Protein AF-A0A3M1LMU8-F1 (afdb_monomer)

Solvent-accessible surface area (backbone atoms only — not comparable to full-atom values): 23286 Å² total; per-residue (Å²): 143,71,69,74,65,56,58,54,55,52,57,52,50,56,53,53,51,56,54,50,56,54,57,64,75,65,61,89,65,57,80,62,60,59,47,52,54,52,49,53,52,49,53,52,52,49,51,53,52,50,52,49,53,50,50,55,50,50,50,53,50,50,52,51,50,53,50,50,55,49,53,50,49,54,53,50,54,53,51,52,51,53,47,52,54,50,53,51,52,58,67,42,47,61,57,53,49,53,50,51,52,48,64,66,45,57,81,48,47,66,56,52,53,49,49,52,52,50,53,53,53,49,54,50,51,52,53,51,48,54,50,51,52,51,53,52,52,52,51,50,52,53,48,55,52,50,52,52,49,49,52,52,51,51,52,52,50,54,49,53,51,53,51,48,64,65,42,48,65,55,52,54,50,47,53,55,49,50,55,49,50,50,54,52,48,56,51,51,50,52,52,48,52,54,48,52,52,51,50,53,51,52,52,52,51,51,53,54,49,50,54,49,53,52,49,49,52,51,50,50,52,48,51,47,50,52,51,52,49,56,64,74,52,68,80,66,90,79,77,94,83,74,83,81,77,64,67,78,66,59,66,68,58,65,68,66,58,69,71,58,63,71,60,55,69,63,56,54,66,57,53,56,56,52,50,52,54,54,49,55,49,52,52,51,50,51,52,48,54,52,50,48,50,52,48,49,51,53,47,48,60,45,46,77,73,50,82,86,74,94,44,77,65,59,56,50,48,50,51,50,51,49,50,52,53,50,48,52,52,49,50,53,52,50,51,51,50,52,52,51,50,52,49,50,51,54,51,51,54,50,50,51,54,49,53,50,51,54,53,51,51,53,50,51,55,50,51,52,52,51,49,52,56,51,50,54,51,49,53,51,53,49,54,51,50,52,49,51,50,55,47,52,55,47,53,53,49,49,56,48,51,52,52,54,58,73,69,65,57,90,68,52,53,36,94,87,76,63,53,64,98

Secondary structure (DSSP, 8-state):
--SHHHHHHHHHHHHHHHHHHHHHTT--S-HHHHHHHHHHHHHHHHHHHHHHHHHHHHHHHHHHHHHHHHHHHHHHHHHHHHHHHHHHHHHHHHHHHHHHHHHHHGGGHHHHHHHHHHHHHHHHHHHHHHHHHHHHHHHHHHHHHHHHHHHHHHHHHHHHHHHHHHHHHHHHHHHHHHHHHHHHHHHHHHHHHHHHHHHHHHHHHHHHHHHHHHHHHHHHHHHHHHHHHHHHTTT-SS-SSSTTSSGGGSSGGGGGGGGGGGTHHHHHHHHHHHHHHHHHHHHHHHHHHHHHHHHHHHHHHHHTTSTT-S-HHHHHHHHHHHHHHHHHHHHHHHHHHHHHHHHHHHHHHHHHHHHHHHHHHHHHHHHHHHHHHHHHHHHHHHHHHHHHHHHHHHHHHHHHHHHHHHTPPTTSPPTTT----

Mean predicted aligned error: 22.8 Å

pLDDT: mean 78.94, std 15.02, range [40.72, 97.12]

Sequence (421 aa):
LGEAAYQRRKAEAEKLEQLRLRLESLQLLSPEELKAIKTELRERKARLAEWKKEIEGLQKQLEGYRRYLQLQKEAEDNREELRKLKEEDAALKEERSKLAHHRKALPLRPRLERIRSLETEHRLRQKELAKKEAELQALRRTLEEQEALLKEKAAALEAARKDLKRMEPKLEKAIELDTRIQNLRETLEKERETKEETQARLEDFRKKLNALTEKEAELETTLGKSREWLEEHRSLESLPGVFGALQTRVEEWKRKKKDLEAEQVRCSKEEEAEKRCRAGLKERERELERLEKKREELQQGFEEKVPGATDPRAALRRLEVEIESLSASREVLNELKRVREQYRRKLAEKEELGTELESLLVQDIALGKDFISADEALEAAQKELDYHRRAYERELRIANYEKDRAALQPGEPCPLCLSTH

Structure (mmCIF, N/CA/C/O backbone):
data_AF-A0A3M1LMU8-F1
#
_entry.id   AF-A0A3M1LMU8-F1
#
loop_
_atom_site.group_PDB
_atom_site.id
_atom_site.type_symbol
_atom_site.label_atom_id
_atom_site.label_alt_id
_atom_site.label_comp_id
_atom_site.label_asym_id
_atom_site.label_entity_id
_atom_site.label_seq_id
_atom_site.pdbx_PDB_ins_code
_atom_site.Cartn_x
_atom_site.Cartn_y
_atom_site.Cartn_z
_atom_site.occupancy
_atom_site.B_iso_or_equiv
_atom_site.auth_seq_id
_atom_site.auth_comp_id
_atom_site.auth_asym_id
_atom_site.auth_atom_id
_atom_site.pdbx_PDB_model_num
ATOM 1 N N . LEU A 1 1 ? 116.841 37.515 -156.909 1.00 50.19 1 LEU A N 1
ATOM 2 C CA . LEU A 1 1 ? 116.446 37.528 -155.475 1.00 50.19 1 LEU A CA 1
ATOM 3 C C . LEU A 1 1 ? 115.284 36.551 -155.184 1.00 50.19 1 LEU A C 1
ATOM 5 O O . LEU A 1 1 ? 114.386 36.882 -154.426 1.00 50.19 1 LEU A O 1
ATOM 9 N N . GLY A 1 2 ? 115.300 35.335 -155.758 1.00 56.44 2 GLY A N 1
ATOM 10 C CA . GLY A 1 2 ? 114.194 34.359 -155.666 1.00 56.44 2 GLY A CA 1
ATOM 11 C C . GLY A 1 2 ? 114.504 33.049 -154.921 1.00 56.44 2 GLY A C 1
ATOM 12 O O . GLY A 1 2 ? 113.587 32.284 -154.656 1.00 56.44 2 GLY A O 1
ATOM 13 N N . GLU A 1 3 ? 115.754 32.783 -154.531 1.00 57.47 3 GLU A N 1
ATOM 14 C CA . GLU A 1 3 ? 116.139 31.494 -153.918 1.00 57.47 3 GLU A CA 1
ATOM 15 C C . GLU A 1 3 ? 116.004 31.449 -152.385 1.00 57.47 3 GLU A C 1
ATOM 17 O O . GLU A 1 3 ? 115.776 30.384 -151.813 1.00 57.47 3 GLU A O 1
ATOM 22 N N . ALA A 1 4 ? 116.052 32.593 -151.694 1.00 58.34 4 ALA A N 1
ATOM 23 C CA . ALA A 1 4 ? 115.992 32.629 -150.227 1.00 58.34 4 ALA A CA 1
ATOM 24 C C . ALA A 1 4 ? 114.581 32.376 -149.647 1.00 58.34 4 ALA A C 1
ATOM 26 O O . ALA A 1 4 ? 114.449 31.930 -148.506 1.00 58.34 4 ALA A O 1
ATOM 27 N N . ALA A 1 5 ? 113.514 32.625 -150.417 1.00 59.84 5 ALA A N 1
ATOM 28 C CA . ALA A 1 5 ? 112.134 32.454 -149.950 1.00 59.84 5 ALA A CA 1
ATOM 29 C C . ALA A 1 5 ? 111.658 30.986 -149.985 1.00 59.84 5 ALA A C 1
ATOM 31 O O . ALA A 1 5 ? 110.873 30.570 -149.134 1.00 59.84 5 ALA A O 1
ATOM 32 N N . TYR A 1 6 ? 112.159 30.172 -150.921 1.00 61.16 6 TYR A N 1
ATOM 33 C CA . TYR A 1 6 ? 111.750 28.769 -151.063 1.00 61.16 6 TYR A CA 1
ATOM 34 C C . TYR A 1 6 ? 112.353 27.867 -149.972 1.00 61.16 6 TYR A C 1
ATOM 36 O O . TYR A 1 6 ? 111.667 27.011 -149.412 1.00 61.16 6 TYR A O 1
ATOM 44 N N . GLN A 1 7 ? 113.611 28.115 -149.598 1.00 61.56 7 GLN A N 1
ATOM 45 C CA . GLN A 1 7 ? 114.310 27.359 -148.551 1.00 61.56 7 GLN A CA 1
ATOM 46 C C . GLN A 1 7 ? 113.664 27.536 -147.162 1.00 61.56 7 GLN A C 1
ATOM 48 O O . GLN A 1 7 ? 113.536 26.563 -146.420 1.00 61.56 7 GLN A O 1
ATOM 53 N N . ARG A 1 8 ? 113.156 28.735 -146.828 1.00 60.53 8 ARG A N 1
ATOM 54 C CA . ARG A 1 8 ? 112.405 28.954 -145.574 1.00 60.53 8 ARG A CA 1
ATOM 55 C C . ARG A 1 8 ? 111.082 28.190 -145.537 1.00 60.53 8 ARG A C 1
ATOM 57 O O . ARG A 1 8 ? 110.753 27.601 -144.513 1.00 60.53 8 ARG A O 1
ATOM 64 N N . ARG A 1 9 ? 110.359 28.134 -146.659 1.00 61.78 9 ARG A N 1
ATOM 65 C CA . ARG A 1 9 ? 109.057 27.456 -146.731 1.00 61.78 9 ARG A CA 1
ATOM 66 C C . ARG A 1 9 ? 109.173 25.936 -146.566 1.00 61.78 9 ARG A C 1
ATOM 68 O O . ARG A 1 9 ? 108.309 25.327 -145.944 1.00 61.78 9 ARG A O 1
ATOM 75 N N . LYS A 1 10 ? 110.251 25.326 -147.073 1.00 61.78 10 LYS A N 1
ATOM 76 C CA . LYS A 1 10 ? 110.503 23.886 -146.900 1.00 61.78 10 LYS A CA 1
ATOM 77 C C . LYS A 1 10 ? 110.866 23.534 -145.451 1.00 61.78 10 LYS A C 1
ATOM 79 O O . LYS A 1 10 ? 110.309 22.591 -144.900 1.00 61.78 10 LYS A O 1
ATOM 84 N N . ALA A 1 11 ? 111.713 24.344 -144.811 1.00 61.91 11 ALA A N 1
ATOM 85 C CA . ALA A 1 11 ? 112.078 24.157 -143.405 1.00 61.91 11 ALA A CA 1
ATOM 86 C C . ALA A 1 11 ? 110.885 24.349 -142.445 1.00 61.91 11 ALA A C 1
ATOM 88 O O . ALA A 1 11 ? 110.793 23.673 -141.419 1.00 61.91 11 ALA A O 1
ATOM 89 N N . GLU A 1 12 ? 109.951 25.249 -142.769 1.00 60.44 12 GLU A N 1
ATOM 90 C CA . GLU A 1 12 ? 108.706 25.395 -142.005 1.00 60.44 12 GLU A CA 1
ATOM 91 C C . GLU A 1 12 ? 107.757 24.205 -142.194 1.00 60.44 12 GLU A C 1
ATOM 93 O O . GLU A 1 12 ? 107.153 23.768 -141.217 1.00 60.44 12 GLU A O 1
ATOM 98 N N . ALA A 1 13 ? 107.669 23.628 -143.397 1.00 64.06 13 ALA A N 1
ATOM 99 C CA . ALA A 1 13 ? 106.851 22.439 -143.644 1.00 64.06 13 ALA A CA 1
ATOM 100 C C . ALA A 1 13 ? 107.363 21.207 -142.873 1.00 64.06 13 ALA A C 1
ATOM 102 O O . ALA A 1 13 ? 106.573 20.527 -142.220 1.00 64.06 13 ALA A O 1
ATOM 103 N N . GLU A 1 14 ? 108.679 20.972 -142.862 1.00 62.81 14 GLU A N 1
ATOM 104 C CA . GLU A 1 14 ? 109.289 19.858 -142.115 1.00 62.81 14 GLU A CA 1
ATOM 105 C C . GLU A 1 14 ? 109.105 20.010 -140.592 1.00 62.81 14 GLU A C 1
ATOM 107 O O . GLU A 1 14 ? 108.814 19.033 -139.899 1.00 62.81 14 GLU A O 1
ATOM 112 N N . LYS A 1 15 ? 109.176 21.238 -140.049 1.00 62.44 15 LYS A N 1
ATOM 113 C CA . LYS A 1 15 ? 108.845 21.493 -138.631 1.00 62.44 15 LYS A CA 1
ATOM 114 C C . LYS A 1 15 ? 107.374 21.225 -138.313 1.00 62.44 15 LYS A C 1
ATOM 116 O O . LYS A 1 15 ? 107.066 20.749 -137.220 1.00 62.44 15 LYS A O 1
ATOM 121 N N . LEU A 1 16 ? 106.470 21.530 -139.242 1.00 65.94 16 LEU A N 1
ATOM 122 C CA . LEU A 1 16 ? 105.033 21.313 -139.067 1.00 65.94 16 LEU A CA 1
ATOM 123 C C . LEU A 1 16 ? 104.694 19.815 -139.074 1.00 65.94 16 LEU A C 1
ATOM 125 O O . LEU A 1 16 ? 103.861 19.366 -138.288 1.00 65.94 16 LEU A O 1
ATOM 129 N N . GLU A 1 17 ? 105.389 19.029 -139.895 1.00 65.50 17 GLU A N 1
ATOM 130 C CA . GLU A 1 17 ? 105.230 17.575 -139.943 1.00 65.50 17 GLU A CA 1
ATOM 131 C C . GLU A 1 17 ? 105.805 16.888 -138.691 1.00 65.50 17 GLU A C 1
ATOM 133 O O . GLU A 1 17 ? 105.132 16.058 -138.075 1.00 65.50 17 GLU A O 1
ATOM 138 N N . GLN A 1 18 ? 106.981 17.316 -138.212 1.00 63.34 18 GLN A N 1
ATOM 139 C CA . GLN A 1 18 ? 107.548 16.827 -136.946 1.00 63.34 18 GLN A CA 1
ATOM 140 C C . GLN A 1 18 ? 106.673 17.157 -135.724 1.00 63.34 18 GLN A C 1
ATOM 142 O O . GLN A 1 18 ? 106.596 16.360 -134.785 1.00 63.34 18 GLN A O 1
ATOM 147 N N . LEU A 1 19 ? 105.995 18.311 -135.716 1.00 62.38 19 LEU A N 1
ATOM 148 C CA . LEU A 1 19 ? 105.055 18.669 -134.648 1.00 62.38 19 LEU A CA 1
ATOM 149 C C . LEU A 1 19 ? 103.774 17.824 -134.684 1.00 62.38 19 LEU A C 1
ATOM 151 O O . LEU A 1 19 ? 103.249 17.498 -133.620 1.00 62.38 19 LEU A O 1
ATOM 155 N N . ARG A 1 20 ? 103.295 17.422 -135.870 1.00 60.38 20 ARG A N 1
ATOM 156 C CA . ARG A 1 20 ? 102.136 16.520 -136.003 1.00 60.38 20 ARG A CA 1
ATOM 157 C C . ARG A 1 20 ? 102.447 15.111 -135.502 1.00 60.38 20 ARG A C 1
ATOM 159 O O . ARG A 1 20 ? 101.699 14.596 -134.677 1.00 60.38 20 ARG A O 1
ATOM 166 N N . LEU A 1 21 ? 103.593 14.553 -135.894 1.00 61.78 21 LEU A N 1
ATOM 167 C CA . LEU A 1 21 ? 104.040 13.235 -135.426 1.00 61.78 21 LEU A CA 1
ATOM 168 C C . LEU A 1 21 ? 104.223 13.179 -133.899 1.00 61.78 21 LEU A C 1
ATOM 170 O O . LEU A 1 21 ? 103.865 12.185 -133.272 1.00 61.78 21 LEU A O 1
ATOM 174 N N . ARG A 1 22 ? 104.703 14.265 -133.270 1.00 58.16 22 ARG A N 1
ATOM 175 C CA . ARG A 1 22 ? 104.802 14.354 -131.799 1.00 58.16 22 ARG A CA 1
ATOM 176 C C . ARG A 1 22 ? 103.444 14.413 -131.091 1.00 58.16 22 ARG A C 1
ATOM 178 O O . ARG A 1 22 ? 103.342 13.932 -129.966 1.00 58.16 22 ARG A O 1
ATOM 185 N N . LEU A 1 23 ? 102.419 14.990 -131.719 1.00 60.47 23 LEU A N 1
ATOM 186 C CA . LEU A 1 23 ? 101.062 15.076 -131.163 1.00 60.47 23 LEU A CA 1
ATOM 187 C C . LEU A 1 23 ? 100.341 13.724 -131.197 1.00 60.47 23 LEU A C 1
ATOM 189 O O . LEU A 1 23 ? 99.649 13.381 -130.240 1.00 60.47 23 LEU A O 1
ATOM 193 N N . GLU A 1 24 ? 100.549 12.942 -132.256 1.00 59.81 24 GLU A N 1
ATOM 194 C CA . GLU A 1 24 ? 99.984 11.594 -132.376 1.00 59.81 24 GLU A CA 1
ATOM 195 C C . GLU A 1 24 ? 100.689 10.588 -131.450 1.00 59.81 24 GLU A C 1
ATOM 197 O O . GLU A 1 24 ? 100.023 9.746 -130.855 1.00 59.81 24 GLU A O 1
ATOM 202 N N . SER A 1 25 ? 102.000 10.729 -131.202 1.00 56.03 25 SER A N 1
ATOM 203 C CA . SER A 1 25 ? 102.731 9.855 -130.263 1.00 56.03 25 SER A CA 1
ATOM 204 C C . SER A 1 25 ? 102.436 10.106 -128.772 1.00 56.03 25 SER A C 1
ATOM 206 O O . SER A 1 25 ? 102.879 9.334 -127.926 1.00 56.03 25 SER A O 1
ATOM 208 N N . LEU A 1 26 ? 101.731 11.192 -128.426 1.00 56.72 26 LEU A N 1
ATOM 209 C CA . LEU A 1 26 ? 101.419 11.591 -127.041 1.00 56.72 26 LEU A CA 1
ATOM 210 C C . LEU A 1 26 ? 99.995 11.204 -126.585 1.00 56.72 26 LEU A C 1
ATOM 212 O O . LEU A 1 26 ? 99.627 11.482 -125.442 1.00 56.72 26 LEU A O 1
ATOM 216 N N . GLN A 1 27 ? 99.190 10.543 -127.428 1.00 55.03 27 GLN A N 1
ATOM 217 C CA . GLN A 1 27 ? 97.860 10.049 -127.045 1.00 55.03 27 GLN A CA 1
ATOM 218 C C . GLN A 1 27 ? 97.941 8.633 -126.441 1.00 55.03 27 GLN A C 1
ATOM 220 O O . GLN A 1 27 ? 97.819 7.632 -127.135 1.00 55.03 27 GLN A O 1
ATOM 225 N N . LEU A 1 28 ? 98.146 8.564 -125.120 1.00 58.84 28 LEU A N 1
ATOM 226 C CA . LEU A 1 28 ? 98.267 7.331 -124.316 1.00 58.84 28 LEU A CA 1
ATOM 227 C C . LEU A 1 28 ? 96.939 6.595 -124.019 1.00 58.84 28 LEU A C 1
ATOM 229 O O . LEU A 1 28 ? 96.976 5.516 -123.440 1.00 58.84 28 LEU A O 1
ATOM 233 N N . LEU A 1 29 ? 95.782 7.146 -124.400 1.00 57.16 29 LEU A N 1
ATOM 234 C CA . LEU A 1 29 ? 94.488 6.449 -124.441 1.00 57.16 29 LEU A CA 1
ATOM 235 C C . LEU A 1 29 ? 93.662 7.005 -125.596 1.00 57.16 29 LEU A C 1
ATOM 237 O O . LEU A 1 29 ? 93.610 8.223 -125.803 1.00 57.16 29 LEU A O 1
ATOM 241 N N . SER A 1 30 ? 92.981 6.120 -126.314 1.00 62.03 30 SER A N 1
ATOM 242 C CA . SER A 1 30 ? 92.090 6.523 -127.395 1.00 62.03 30 SER A CA 1
ATOM 243 C C . SER A 1 30 ? 90.857 7.259 -126.833 1.00 62.03 30 SER A C 1
ATOM 245 O O . SER A 1 30 ? 90.377 6.967 -125.729 1.00 62.03 30 SER A O 1
ATOM 247 N N . PRO A 1 31 ? 90.278 8.221 -127.574 1.00 64.50 31 PRO A N 1
ATOM 248 C CA . PRO A 1 31 ? 89.050 8.905 -127.159 1.00 64.50 31 PRO A CA 1
ATOM 249 C C . PRO A 1 31 ? 87.843 7.958 -126.988 1.00 64.50 31 PRO A C 1
ATOM 251 O O . PRO A 1 31 ? 86.842 8.361 -126.391 1.00 64.50 31 PRO A O 1
ATOM 254 N N . GLU A 1 32 ? 87.925 6.719 -127.481 1.00 66.69 32 GLU A N 1
ATOM 255 C CA . GLU A 1 32 ? 86.907 5.675 -127.321 1.00 66.69 32 GLU A CA 1
ATOM 256 C C . GLU A 1 32 ? 86.990 4.986 -125.949 1.00 66.69 32 GLU A C 1
ATOM 258 O O . GLU A 1 32 ? 85.973 4.888 -125.258 1.00 66.69 32 GLU A O 1
ATOM 263 N N . GLU A 1 33 ? 88.189 4.635 -125.476 1.00 66.94 33 GLU A N 1
ATOM 264 C CA . GLU A 1 33 ? 88.405 4.038 -124.143 1.00 66.94 33 GLU A CA 1
ATOM 265 C C . GLU A 1 33 ? 88.006 5.003 -123.014 1.00 66.94 33 GLU A C 1
ATOM 267 O O . GLU A 1 33 ? 87.372 4.622 -122.028 1.00 66.94 33 GLU A O 1
ATOM 272 N N . LEU A 1 34 ? 88.284 6.299 -123.189 1.00 70.69 34 LEU A N 1
ATOM 273 C CA . LEU A 1 34 ? 87.887 7.346 -122.242 1.00 70.69 34 LEU A CA 1
ATOM 274 C C . LEU A 1 34 ? 86.363 7.540 -122.175 1.00 70.69 34 LEU A C 1
ATOM 276 O O . LEU A 1 34 ? 85.832 7.916 -121.124 1.00 70.69 34 LEU A O 1
ATOM 280 N N . LYS A 1 35 ? 85.647 7.308 -123.283 1.00 74.81 35 LYS A N 1
ATOM 281 C CA . LYS A 1 35 ? 84.177 7.329 -123.306 1.00 74.81 35 LYS A CA 1
ATOM 282 C C . LYS A 1 35 ? 83.606 6.088 -122.623 1.00 74.81 35 LYS A C 1
ATOM 284 O O . LYS A 1 35 ? 82.722 6.266 -121.790 1.00 74.81 35 LYS A O 1
ATOM 289 N N . ALA A 1 36 ? 84.156 4.902 -122.891 1.00 75.94 36 ALA A N 1
ATOM 290 C CA . ALA A 1 36 ? 83.745 3.642 -122.266 1.00 75.94 36 ALA A CA 1
ATOM 291 C C . ALA A 1 36 ? 83.907 3.666 -120.732 1.00 75.94 36 ALA A C 1
ATOM 293 O O . ALA A 1 36 ? 82.968 3.372 -119.992 1.00 75.94 36 ALA A O 1
ATOM 294 N N . ILE A 1 37 ? 85.050 4.145 -120.227 1.00 73.12 37 ILE A N 1
ATOM 295 C CA . ILE A 1 37 ? 85.283 4.271 -118.777 1.00 73.12 37 ILE A CA 1
ATOM 296 C C . ILE A 1 37 ? 84.339 5.312 -118.149 1.00 73.12 37 ILE A C 1
ATOM 298 O O . ILE A 1 37 ? 83.839 5.127 -117.038 1.00 73.12 37 ILE A O 1
ATOM 302 N N . LYS A 1 38 ? 84.042 6.418 -118.849 1.00 77.56 38 LYS A N 1
ATOM 303 C CA . LYS A 1 38 ? 83.079 7.426 -118.367 1.00 77.56 38 LYS A CA 1
ATOM 304 C C . LYS A 1 38 ? 81.644 6.898 -118.340 1.00 77.56 38 LYS A C 1
ATOM 306 O O . LYS A 1 38 ? 80.901 7.277 -117.431 1.00 77.56 38 LYS A O 1
ATOM 311 N N . THR A 1 39 ? 81.242 6.062 -119.296 1.00 78.06 39 THR A N 1
ATOM 312 C CA . THR A 1 39 ? 79.927 5.403 -119.281 1.00 78.06 39 THR A CA 1
ATOM 313 C C . THR A 1 39 ? 79.841 4.381 -118.154 1.00 78.06 39 THR A C 1
ATOM 315 O O . THR A 1 39 ? 78.903 4.462 -117.366 1.00 78.06 39 THR A O 1
ATOM 318 N N . GLU A 1 40 ? 80.865 3.547 -117.953 1.00 80.06 40 GLU A N 1
ATOM 319 C CA . GLU A 1 40 ? 80.916 2.605 -116.826 1.00 80.06 40 GLU A CA 1
ATOM 320 C C . GLU A 1 40 ? 80.879 3.317 -115.466 1.00 80.06 40 GLU A C 1
ATOM 322 O O . GLU A 1 40 ? 80.185 2.887 -114.545 1.00 80.06 40 GLU A O 1
ATOM 327 N N . LEU A 1 41 ? 81.582 4.445 -115.323 1.00 79.06 41 LEU A N 1
ATOM 328 C CA . LEU A 1 41 ? 81.544 5.246 -114.099 1.00 79.06 41 LEU A CA 1
ATOM 329 C C . LEU A 1 41 ? 80.145 5.833 -113.847 1.00 79.06 41 LEU A C 1
ATOM 331 O O . LEU A 1 41 ? 79.703 5.900 -112.699 1.00 79.06 41 LEU A O 1
ATOM 335 N N . ARG A 1 42 ? 79.443 6.270 -114.901 1.00 80.62 42 ARG A N 1
ATOM 336 C CA . ARG A 1 42 ? 78.062 6.768 -114.796 1.00 80.62 42 ARG A CA 1
ATOM 337 C C . ARG A 1 42 ? 77.096 5.652 -114.411 1.00 80.62 42 ARG A C 1
ATOM 339 O O . ARG A 1 42 ? 76.309 5.855 -113.493 1.00 80.62 42 ARG A O 1
ATOM 346 N N . GLU A 1 43 ? 77.201 4.484 -115.035 1.00 84.19 43 GLU A N 1
ATOM 347 C CA . GLU A 1 43 ? 76.382 3.313 -114.704 1.00 84.19 43 GLU A CA 1
ATOM 348 C C . GLU A 1 43 ? 76.632 2.829 -113.274 1.00 84.19 43 GLU A C 1
ATOM 350 O O . GLU A 1 43 ? 75.687 2.609 -112.520 1.00 84.19 43 GLU A O 1
ATOM 355 N N . ARG A 1 44 ? 77.898 2.743 -112.845 1.00 81.00 44 ARG A N 1
ATOM 356 C CA . ARG A 1 44 ? 78.240 2.382 -111.462 1.00 81.00 44 ARG A CA 1
ATOM 357 C C . ARG A 1 44 ? 77.711 3.405 -110.461 1.00 81.00 44 ARG A C 1
ATOM 359 O O . ARG A 1 44 ? 77.203 3.006 -109.420 1.00 81.00 44 ARG A O 1
ATOM 366 N N . LYS A 1 45 ? 77.775 4.708 -110.763 1.00 82.50 45 LYS A N 1
ATOM 367 C CA . LYS A 1 45 ? 77.179 5.755 -109.911 1.00 82.50 45 LYS A CA 1
ATOM 368 C C . LYS A 1 45 ? 75.655 5.646 -109.838 1.00 82.50 45 LYS A C 1
ATOM 370 O O . LYS A 1 45 ? 75.109 5.835 -108.755 1.00 82.50 45 LYS A O 1
ATOM 375 N N . ALA A 1 46 ? 74.989 5.329 -110.949 1.00 83.25 46 ALA A N 1
ATOM 376 C CA . ALA A 1 46 ? 73.545 5.105 -110.978 1.00 83.25 46 ALA A CA 1
ATOM 377 C C . ALA A 1 46 ? 73.155 3.891 -110.118 1.00 83.25 46 ALA A C 1
ATOM 379 O O . ALA A 1 46 ? 72.327 4.037 -109.222 1.00 83.25 46 ALA A O 1
ATOM 380 N N . ARG A 1 47 ? 73.848 2.754 -110.276 1.00 85.69 47 ARG A N 1
ATOM 381 C CA . ARG A 1 47 ? 73.640 1.553 -109.445 1.00 85.69 47 ARG A CA 1
ATOM 382 C C . ARG A 1 47 ? 73.888 1.814 -107.959 1.00 85.69 47 ARG A C 1
ATOM 384 O O . ARG A 1 47 ? 73.133 1.355 -107.114 1.00 85.69 47 ARG A O 1
ATOM 391 N N . LEU A 1 48 ? 74.915 2.594 -107.620 1.00 83.88 48 LEU A N 1
ATOM 392 C CA . LEU A 1 48 ? 75.211 2.954 -106.228 1.00 83.88 48 LEU A CA 1
ATOM 393 C C . LEU A 1 48 ? 74.113 3.859 -105.635 1.00 83.88 48 LEU A C 1
ATOM 395 O O . LEU A 1 48 ? 73.794 3.744 -104.454 1.00 83.88 48 LEU A O 1
ATOM 399 N N . ALA A 1 49 ? 73.510 4.741 -106.437 1.00 84.19 49 ALA A N 1
ATOM 400 C CA . ALA A 1 49 ? 72.366 5.548 -106.015 1.00 84.19 49 ALA A CA 1
ATOM 401 C C . ALA A 1 49 ? 71.085 4.710 -105.845 1.00 84.19 49 ALA A C 1
ATOM 403 O O . ALA A 1 49 ? 70.336 4.947 -104.899 1.00 84.19 49 ALA A O 1
ATOM 404 N N . GLU A 1 50 ? 70.849 3.725 -106.715 1.00 89.19 50 GLU A N 1
ATOM 405 C CA . GLU A 1 50 ? 69.747 2.761 -106.583 1.00 89.19 50 GLU A CA 1
ATOM 406 C C . GLU A 1 50 ? 69.901 1.910 -105.321 1.00 89.19 50 GLU A C 1
ATOM 408 O O . GLU A 1 50 ? 69.001 1.909 -104.486 1.00 89.19 50 GLU A O 1
ATOM 413 N N . TRP A 1 51 ? 71.072 1.307 -105.093 1.00 86.38 51 TRP A N 1
ATOM 414 C CA . TRP A 1 51 ? 71.338 0.533 -103.877 1.00 86.38 51 TRP A CA 1
ATOM 415 C C . TRP A 1 51 ? 71.218 1.364 -102.600 1.00 86.38 51 TRP A C 1
ATOM 417 O O . TRP A 1 51 ? 70.727 0.867 -101.593 1.00 86.38 51 TRP A O 1
ATOM 427 N N . LYS A 1 52 ? 71.614 2.643 -102.616 1.00 86.44 52 LYS A N 1
ATOM 428 C CA . LYS A 1 52 ? 71.382 3.537 -101.469 1.00 86.44 52 LYS A CA 1
ATOM 429 C C . LYS A 1 52 ? 69.893 3.727 -101.185 1.00 86.44 52 LYS A C 1
ATOM 431 O O . LYS A 1 52 ? 69.495 3.626 -100.031 1.00 86.44 52 LYS A O 1
ATOM 436 N N . LYS A 1 53 ? 69.072 3.936 -102.220 1.00 88.56 53 LYS A N 1
ATOM 437 C CA . LYS A 1 53 ? 67.611 4.031 -102.067 1.00 88.56 53 LYS A CA 1
ATOM 438 C C . LYS A 1 53 ? 67.001 2.720 -101.576 1.00 88.56 53 LYS A C 1
ATOM 440 O O . LYS A 1 53 ? 66.103 2.754 -100.739 1.00 88.56 53 LYS A O 1
ATOM 445 N N . GLU A 1 54 ? 67.487 1.580 -102.064 1.00 87.94 54 GLU A N 1
ATOM 446 C CA . GLU A 1 54 ? 67.053 0.259 -101.598 1.00 87.94 54 GLU A CA 1
ATOM 447 C C . GLU A 1 54 ? 67.416 0.035 -100.125 1.00 87.94 54 GLU A C 1
ATOM 449 O O . GLU A 1 54 ? 66.563 -0.386 -99.349 1.00 87.94 54 GLU A O 1
ATOM 454 N N . ILE A 1 55 ? 68.635 0.391 -99.705 1.00 86.12 55 ILE A N 1
ATOM 455 C CA . ILE A 1 55 ? 69.070 0.304 -98.303 1.00 86.12 55 ILE A CA 1
ATOM 456 C C . ILE A 1 55 ? 68.234 1.226 -97.410 1.00 86.12 55 ILE A C 1
ATOM 458 O O . ILE A 1 55 ? 67.766 0.783 -96.364 1.00 86.12 55 ILE A O 1
ATOM 462 N N . GLU A 1 56 ? 67.997 2.476 -97.813 1.00 90.19 56 GLU A N 1
ATOM 463 C CA . GLU A 1 56 ? 67.127 3.404 -97.075 1.00 90.19 56 GLU A CA 1
ATOM 464 C C . GLU A 1 56 ? 65.684 2.876 -96.983 1.00 90.19 56 GLU A C 1
ATOM 466 O O . GLU A 1 56 ? 65.031 3.004 -95.945 1.00 90.19 56 GLU A O 1
ATOM 471 N N . GLY A 1 57 ? 65.182 2.244 -98.050 1.00 90.19 57 GLY A N 1
ATOM 472 C CA . GLY A 1 57 ? 63.881 1.575 -98.067 1.00 90.19 57 GLY A CA 1
ATOM 473 C C . GLY A 1 57 ? 63.811 0.406 -97.081 1.00 90.19 57 GLY A C 1
ATOM 474 O O . GLY A 1 57 ? 62.886 0.339 -96.270 1.00 90.19 57 GLY A O 1
ATOM 475 N N . LEU A 1 58 ? 64.818 -0.470 -97.094 1.00 85.94 58 LEU A N 1
ATOM 476 C CA . LEU A 1 58 ? 64.930 -1.612 -96.182 1.00 85.94 58 LEU A CA 1
ATOM 477 C C . LEU A 1 58 ? 65.106 -1.169 -94.721 1.00 85.94 58 LEU A C 1
ATOM 479 O O . LEU A 1 58 ? 64.528 -1.778 -93.823 1.00 85.94 58 LEU A O 1
ATOM 483 N N . GLN A 1 59 ? 65.846 -0.087 -94.463 1.00 89.19 59 GLN A N 1
ATOM 484 C CA . GLN A 1 59 ? 65.991 0.489 -93.122 1.00 89.19 59 GLN A CA 1
ATOM 485 C C . GLN A 1 59 ? 64.652 0.992 -92.576 1.00 89.19 59 GLN A C 1
ATOM 487 O O . GLN A 1 59 ? 64.286 0.640 -91.456 1.00 89.19 59 GLN A O 1
ATOM 492 N N . LYS A 1 60 ? 63.869 1.719 -93.383 1.00 91.81 60 LYS A N 1
ATOM 493 C CA . LYS A 1 60 ? 62.515 2.155 -92.996 1.00 91.81 60 LYS A CA 1
ATOM 494 C C . LYS A 1 60 ? 61.583 0.975 -92.727 1.00 91.81 60 LYS A C 1
ATOM 496 O O . LYS A 1 60 ? 60.794 1.017 -91.785 1.00 91.81 60 LYS A O 1
ATOM 501 N N . GLN A 1 61 ? 61.677 -0.088 -93.527 1.00 90.06 61 GLN A N 1
ATOM 502 C CA . GLN A 1 61 ? 60.905 -1.313 -93.300 1.00 90.06 61 GLN A CA 1
ATOM 503 C C . GLN A 1 61 ? 61.305 -2.005 -91.988 1.00 90.06 61 GLN A C 1
ATOM 505 O O . GLN A 1 61 ? 60.429 -2.421 -91.231 1.00 90.06 61 GLN A O 1
ATOM 510 N N . LEU A 1 62 ? 62.603 -2.075 -91.672 1.00 89.81 62 LEU A N 1
ATOM 511 C CA . LEU A 1 62 ? 63.101 -2.627 -90.408 1.00 89.81 62 LEU A CA 1
ATOM 512 C C . LEU A 1 62 ? 62.674 -1.796 -89.192 1.00 89.81 62 LEU A C 1
ATOM 514 O O . LEU A 1 62 ? 62.278 -2.364 -88.175 1.00 89.81 62 LEU A O 1
ATOM 518 N N . GLU A 1 63 ? 62.722 -0.467 -89.281 1.00 91.69 63 GLU A N 1
ATOM 519 C CA . GLU A 1 63 ? 62.215 0.430 -88.235 1.00 91.69 63 GLU A CA 1
ATOM 520 C C . GLU A 1 63 ? 60.705 0.260 -88.033 1.00 91.69 63 GLU A C 1
ATOM 522 O O . GLU A 1 63 ? 60.242 0.145 -86.896 1.00 91.69 63 GLU A O 1
ATOM 527 N N . GLY A 1 64 ? 59.942 0.150 -89.126 1.00 92.50 64 GLY A N 1
ATOM 528 C CA . GLY A 1 64 ? 58.515 -0.166 -89.088 1.00 92.50 64 GLY A CA 1
ATOM 529 C C . GLY A 1 64 ? 58.231 -1.508 -88.409 1.00 92.50 64 GLY A C 1
ATOM 530 O O . GLY A 1 64 ? 57.348 -1.589 -87.557 1.00 92.50 64 GLY A O 1
ATOM 531 N N . TYR A 1 65 ? 59.022 -2.542 -88.711 1.00 92.50 65 TYR A N 1
ATOM 532 C CA . TYR A 1 65 ? 58.889 -3.859 -88.086 1.00 92.50 65 TYR A CA 1
ATOM 533 C C . TYR A 1 65 ? 59.240 -3.838 -86.591 1.00 92.50 65 TYR A C 1
ATOM 535 O O . TYR A 1 65 ? 58.529 -4.429 -85.780 1.00 92.50 65 TYR A O 1
ATOM 543 N N . ARG A 1 66 ? 60.284 -3.101 -86.188 1.00 92.06 66 ARG A N 1
ATOM 544 C CA . ARG A 1 66 ? 60.612 -2.898 -84.765 1.00 92.06 66 ARG A CA 1
ATOM 545 C C . ARG A 1 66 ? 59.480 -2.197 -84.023 1.00 92.06 66 ARG A C 1
ATOM 547 O O . ARG A 1 66 ? 59.114 -2.631 -82.934 1.00 92.06 66 ARG A O 1
ATOM 554 N N . ARG A 1 67 ? 58.893 -1.158 -84.625 1.00 93.88 67 ARG A N 1
ATOM 555 C CA . ARG A 1 67 ? 57.746 -0.447 -84.050 1.00 93.88 67 ARG A CA 1
ATOM 556 C C . ARG A 1 67 ? 56.517 -1.347 -83.947 1.00 93.88 67 ARG A C 1
ATOM 558 O O . ARG A 1 67 ? 55.829 -1.300 -82.937 1.00 93.88 67 ARG A O 1
ATOM 565 N N . TYR A 1 68 ? 56.269 -2.189 -84.949 1.00 93.62 68 TYR A N 1
ATOM 566 C CA . TYR A 1 68 ? 55.203 -3.189 -84.899 1.00 93.62 68 TYR A CA 1
ATOM 567 C C . TYR A 1 68 ? 55.399 -4.170 -83.735 1.00 93.62 68 TYR A C 1
ATOM 569 O O . TYR A 1 68 ? 54.472 -4.369 -82.959 1.00 93.62 68 TYR A O 1
ATOM 577 N N . LEU A 1 69 ? 56.607 -4.719 -83.555 1.00 92.19 69 LEU A N 1
ATOM 578 C CA . LEU A 1 69 ? 56.906 -5.617 -82.433 1.00 92.19 69 LEU A CA 1
ATOM 579 C C . LEU A 1 69 ? 56.754 -4.930 -81.070 1.00 92.19 69 LEU A C 1
ATOM 581 O O . LEU A 1 69 ? 56.282 -5.553 -80.123 1.00 92.19 69 LEU A O 1
ATOM 585 N N . GLN A 1 70 ? 57.144 -3.658 -80.959 1.00 94.31 70 GLN A N 1
ATOM 586 C CA . GLN A 1 70 ? 56.945 -2.886 -79.733 1.00 94.31 70 GLN A CA 1
ATOM 587 C C . GLN A 1 70 ? 55.453 -2.685 -79.439 1.00 94.31 70 GLN A C 1
ATOM 589 O O . GLN A 1 70 ? 55.008 -2.997 -78.341 1.00 94.31 70 GLN A O 1
ATOM 594 N N . LEU A 1 71 ? 54.675 -2.244 -80.431 1.00 93.31 71 LEU A N 1
ATOM 595 C CA . LEU A 1 71 ? 53.226 -2.077 -80.296 1.00 93.31 71 LEU A CA 1
ATOM 596 C C . LEU A 1 71 ? 52.520 -3.403 -79.996 1.00 93.31 71 LEU A C 1
ATOM 598 O O . LEU A 1 71 ? 51.526 -3.421 -79.278 1.00 93.31 71 LEU A O 1
ATOM 602 N N . GLN A 1 72 ? 53.029 -4.518 -80.526 1.00 94.00 72 GLN A N 1
ATOM 603 C CA . GLN A 1 72 ? 52.507 -5.842 -80.216 1.00 94.00 72 GLN A CA 1
ATOM 604 C C . GLN A 1 72 ? 52.723 -6.193 -78.739 1.00 94.00 72 GLN A C 1
ATOM 606 O O . GLN A 1 72 ? 51.775 -6.628 -78.091 1.00 94.00 72 GLN A O 1
ATOM 611 N N . LYS A 1 73 ? 53.924 -5.952 -78.198 1.00 93.50 73 LYS A N 1
ATOM 612 C CA . LYS A 1 73 ? 54.200 -6.145 -76.766 1.00 93.50 73 LYS A CA 1
ATOM 613 C C . LYS A 1 73 ? 53.332 -5.245 -75.895 1.00 93.50 73 LYS A C 1
ATOM 615 O O . LYS A 1 73 ? 52.667 -5.739 -74.999 1.00 93.50 73 LYS A O 1
ATOM 620 N N . GLU A 1 74 ? 53.245 -3.956 -76.220 1.00 94.19 74 GLU A N 1
ATOM 621 C CA . GLU A 1 74 ? 52.378 -3.016 -75.498 1.00 94.19 74 GLU A CA 1
ATOM 622 C C . GLU A 1 74 ? 50.904 -3.460 -75.543 1.00 94.19 74 GLU A C 1
ATOM 624 O O . GLU A 1 74 ? 50.179 -3.328 -74.561 1.00 94.19 74 GLU A O 1
ATOM 629 N N . ALA A 1 75 ? 50.431 -4.019 -76.661 1.00 92.69 75 ALA A N 1
ATOM 630 C CA . ALA A 1 75 ? 49.075 -4.554 -76.763 1.00 92.69 75 ALA A CA 1
ATOM 631 C C . ALA A 1 75 ? 48.869 -5.829 -75.927 1.00 92.69 75 ALA A C 1
ATOM 633 O O . ALA A 1 75 ? 47.772 -6.040 -75.407 1.00 92.69 75 ALA A O 1
ATOM 634 N N . GLU A 1 76 ? 49.886 -6.684 -75.815 1.00 94.25 76 GLU A N 1
ATOM 635 C CA . GLU A 1 76 ? 49.873 -7.872 -74.954 1.00 94.25 76 GLU A CA 1
ATOM 636 C C . GLU A 1 76 ? 49.861 -7.470 -73.470 1.00 94.25 76 GLU A C 1
ATOM 638 O O . GLU A 1 76 ? 48.961 -7.901 -72.747 1.00 94.25 76 GLU A O 1
ATOM 643 N N . ASP A 1 77 ? 50.734 -6.549 -73.054 1.00 94.44 77 ASP A N 1
ATOM 644 C CA . ASP A 1 77 ? 50.793 -6.021 -71.683 1.00 94.44 77 ASP A CA 1
ATOM 645 C C . ASP A 1 77 ? 49.459 -5.369 -71.279 1.00 94.44 77 ASP A C 1
ATOM 647 O O . ASP A 1 77 ? 48.863 -5.715 -70.257 1.00 94.44 77 ASP A O 1
ATOM 651 N N . ASN A 1 78 ? 48.902 -4.510 -72.141 1.00 92.00 78 ASN A N 1
ATOM 652 C CA . ASN A 1 78 ? 47.596 -3.884 -71.908 1.00 92.00 78 ASN A CA 1
ATOM 653 C C . ASN A 1 78 ? 46.455 -4.911 -71.800 1.00 92.00 78 ASN A C 1
ATOM 655 O O . ASN A 1 78 ? 45.485 -4.703 -71.067 1.00 92.00 78 ASN A O 1
ATOM 659 N N . ARG A 1 79 ? 46.525 -6.030 -72.535 1.00 94.38 79 ARG A N 1
ATOM 660 C CA . ARG A 1 79 ? 45.526 -7.108 -72.429 1.00 94.38 79 ARG A CA 1
ATOM 661 C C . ARG A 1 79 ? 45.642 -7.849 -71.106 1.00 94.38 79 ARG A C 1
ATOM 663 O O . ARG A 1 79 ? 44.608 -8.201 -70.534 1.00 94.38 79 ARG A O 1
ATOM 670 N N . GLU A 1 80 ? 46.858 -8.087 -70.627 1.00 93.50 80 GLU A N 1
ATOM 671 C CA . GLU A 1 80 ? 47.079 -8.695 -69.318 1.00 93.50 80 GLU A CA 1
ATOM 672 C C . GLU A 1 80 ? 46.613 -7.781 -68.183 1.00 93.50 80 GLU A C 1
ATOM 674 O O . GLU A 1 80 ? 45.903 -8.243 -67.288 1.00 93.50 80 GLU A O 1
ATOM 679 N N . GLU A 1 81 ? 46.925 -6.485 -68.236 1.00 93.00 81 GLU A N 1
ATOM 680 C CA . GLU A 1 81 ? 46.435 -5.503 -67.263 1.00 93.00 81 GLU A CA 1
ATOM 681 C C . GLU A 1 81 ? 44.907 -5.421 -67.263 1.00 93.00 81 GLU A C 1
ATOM 683 O O . GLU A 1 81 ? 44.278 -5.502 -66.207 1.00 93.00 81 GLU A O 1
ATOM 688 N N . LEU A 1 82 ? 44.281 -5.369 -68.444 1.00 93.50 82 LEU A N 1
ATOM 689 C CA . LEU A 1 82 ? 42.824 -5.383 -68.559 1.00 93.50 82 LEU A CA 1
ATOM 690 C C . LEU A 1 82 ? 42.213 -6.658 -67.962 1.00 93.50 82 LEU A C 1
ATOM 692 O O . LEU A 1 82 ? 41.120 -6.614 -67.394 1.00 93.50 82 LEU A O 1
ATOM 696 N N . ARG A 1 83 ? 42.887 -7.805 -68.098 1.00 93.44 83 ARG A N 1
ATOM 697 C CA . ARG A 1 83 ? 42.437 -9.061 -67.495 1.00 93.44 83 ARG A CA 1
ATOM 698 C C . ARG A 1 83 ? 42.538 -9.011 -65.970 1.00 93.44 83 ARG A C 1
ATOM 700 O O . ARG A 1 83 ? 41.552 -9.348 -65.319 1.00 93.44 83 ARG A O 1
ATOM 707 N N . LYS A 1 84 ? 43.660 -8.541 -65.416 1.00 93.56 84 LYS A N 1
ATOM 708 C CA . LYS A 1 84 ? 43.845 -8.375 -63.963 1.00 93.56 84 LYS A CA 1
ATOM 709 C C . LYS A 1 84 ? 42.788 -7.443 -63.375 1.00 93.56 84 LYS A C 1
ATOM 711 O O . LYS A 1 84 ? 42.096 -7.825 -62.439 1.00 93.56 84 LYS A O 1
ATOM 716 N N . LEU A 1 85 ? 42.558 -6.291 -64.006 1.00 91.19 85 LEU A N 1
ATOM 717 C CA . LEU A 1 85 ? 41.529 -5.339 -63.580 1.00 91.19 85 LEU A CA 1
ATOM 718 C C . LEU A 1 85 ? 40.115 -5.938 -63.620 1.00 91.19 85 LEU A C 1
ATOM 720 O O . LEU A 1 85 ? 39.297 -5.642 -62.755 1.00 91.19 85 LEU A O 1
ATOM 724 N N . LYS A 1 86 ? 39.806 -6.801 -64.597 1.00 92.31 86 LYS A N 1
ATOM 725 C CA . LYS A 1 86 ? 38.517 -7.514 -64.647 1.00 92.31 86 LYS A CA 1
ATOM 726 C C . LYS A 1 86 ? 38.383 -8.568 -63.551 1.00 92.31 86 LYS A C 1
ATOM 728 O O . LYS A 1 86 ? 37.288 -8.738 -63.023 1.00 92.31 86 LYS A O 1
ATOM 733 N N . GLU A 1 87 ? 39.458 -9.284 -63.232 1.00 90.94 87 GLU A N 1
ATOM 734 C CA . GLU A 1 87 ? 39.479 -10.262 -62.137 1.00 90.94 87 GLU A CA 1
ATOM 735 C C . GLU A 1 87 ? 39.320 -9.557 -60.777 1.00 90.94 87 GLU A C 1
ATOM 737 O O . GLU A 1 87 ? 38.509 -9.988 -59.957 1.00 90.94 87 GLU A O 1
ATOM 742 N N . GLU A 1 88 ? 39.981 -8.413 -60.577 1.00 89.38 88 GLU A N 1
ATOM 743 C CA . GLU A 1 88 ? 39.810 -7.549 -59.401 1.00 89.38 88 GLU A CA 1
ATOM 744 C C . GLU A 1 88 ? 38.392 -6.958 -59.311 1.00 89.38 88 GLU A C 1
ATOM 746 O O . GLU A 1 88 ? 37.766 -6.996 -58.250 1.00 89.38 88 GLU A O 1
ATOM 751 N N . ASP A 1 89 ? 37.831 -6.465 -60.420 1.00 87.31 89 ASP A N 1
ATOM 752 C CA . ASP A 1 89 ? 36.457 -5.945 -60.455 1.00 87.31 89 ASP A CA 1
ATOM 753 C C . ASP A 1 89 ? 35.424 -7.043 -60.150 1.00 87.31 89 ASP A C 1
ATOM 755 O O . ASP A 1 89 ? 34.459 -6.815 -59.412 1.00 87.31 89 ASP A O 1
ATOM 759 N N . ALA A 1 90 ? 35.657 -8.262 -60.649 1.00 88.12 90 ALA A N 1
ATOM 760 C CA . ALA A 1 90 ? 34.835 -9.425 -60.342 1.00 88.12 90 ALA A CA 1
ATOM 761 C C . ALA A 1 90 ? 34.930 -9.823 -58.861 1.00 88.12 90 ALA A C 1
ATOM 763 O O . ALA A 1 90 ? 33.892 -10.077 -58.244 1.00 88.12 90 ALA A O 1
ATOM 764 N N . ALA A 1 91 ? 36.132 -9.820 -58.275 1.00 87.81 91 ALA A N 1
ATOM 765 C CA . ALA A 1 91 ? 36.341 -10.104 -56.855 1.00 87.81 91 ALA A CA 1
ATOM 766 C C . ALA A 1 91 ? 35.639 -9.070 -55.954 1.00 87.81 91 ALA A C 1
ATOM 768 O O . ALA A 1 91 ? 34.997 -9.426 -54.966 1.00 87.81 91 ALA A O 1
ATOM 769 N N . LEU A 1 92 ? 35.670 -7.789 -56.336 1.00 90.44 92 LEU A N 1
ATOM 770 C CA . LEU A 1 92 ? 35.050 -6.698 -55.576 1.00 90.44 92 LEU A CA 1
ATOM 771 C C . LEU A 1 92 ? 33.530 -6.587 -55.767 1.00 90.44 92 LEU A C 1
ATOM 773 O O . LEU A 1 92 ? 32.868 -5.824 -55.055 1.00 90.44 92 LEU A O 1
ATOM 777 N N . LYS A 1 93 ? 32.938 -7.331 -56.706 1.00 88.88 93 LYS A N 1
ATOM 778 C CA . LYS A 1 93 ? 31.500 -7.262 -57.004 1.00 88.88 93 LYS A CA 1
ATOM 779 C C . LYS A 1 93 ? 30.636 -7.588 -55.784 1.00 88.88 93 LYS A C 1
ATOM 781 O O . LYS A 1 93 ? 29.642 -6.901 -55.533 1.00 88.88 93 LYS A O 1
ATOM 786 N N . GLU A 1 94 ? 31.012 -8.608 -55.013 1.00 86.81 94 GLU A N 1
ATOM 787 C CA . GLU A 1 94 ? 30.255 -9.016 -53.827 1.00 86.81 94 GLU A CA 1
ATOM 788 C C . GLU A 1 94 ? 30.345 -7.959 -52.719 1.00 86.81 94 GLU A C 1
ATOM 790 O O . GLU A 1 94 ? 29.321 -7.584 -52.140 1.00 86.81 94 GLU A O 1
ATOM 795 N N . GLU A 1 95 ? 31.538 -7.412 -52.479 1.00 86.69 95 GLU A N 1
ATOM 796 C CA . GLU A 1 95 ? 31.757 -6.354 -51.490 1.00 86.69 95 GLU A CA 1
ATOM 797 C C . GLU A 1 95 ? 31.017 -5.067 -51.847 1.00 86.69 95 GLU A C 1
ATOM 799 O O . GLU A 1 95 ? 30.351 -4.481 -50.992 1.00 86.69 95 GLU A O 1
ATOM 804 N N . ARG A 1 96 ? 31.026 -4.662 -53.124 1.00 86.31 96 ARG A N 1
ATOM 805 C CA . ARG A 1 96 ? 30.218 -3.531 -53.608 1.00 86.31 96 ARG A CA 1
ATOM 806 C C . ARG A 1 96 ? 28.730 -3.773 -53.389 1.00 86.31 96 ARG A C 1
ATOM 808 O O . ARG A 1 96 ? 28.014 -2.849 -53.001 1.00 86.31 96 ARG A O 1
ATOM 815 N N . SER A 1 97 ? 28.262 -5.008 -53.580 1.00 84.81 97 SER A N 1
ATOM 816 C CA . SER A 1 97 ? 26.877 -5.362 -53.278 1.00 84.81 97 SER A CA 1
ATOM 817 C C . SER A 1 97 ? 26.591 -5.239 -51.775 1.00 84.81 97 SER A C 1
ATOM 819 O O . SER A 1 97 ? 25.613 -4.593 -51.400 1.00 84.81 97 SER A O 1
ATOM 821 N N . LYS A 1 98 ? 27.461 -5.759 -50.895 1.00 86.06 98 LYS A N 1
ATOM 822 C CA . LYS A 1 98 ? 27.327 -5.653 -49.431 1.00 86.06 98 LYS A CA 1
ATOM 823 C C . LYS A 1 98 ? 27.324 -4.192 -48.980 1.00 86.06 98 LYS A C 1
ATOM 825 O O . LYS A 1 98 ? 26.454 -3.791 -48.208 1.00 86.06 98 LYS A O 1
ATOM 830 N N . LEU A 1 99 ? 28.218 -3.370 -49.528 1.00 87.19 99 LEU A N 1
ATOM 831 C CA . LEU A 1 99 ? 28.279 -1.936 -49.261 1.00 87.19 99 LEU A CA 1
ATOM 832 C C . LEU A 1 99 ? 27.013 -1.210 -49.737 1.00 87.19 99 LEU A C 1
ATOM 834 O O . LEU A 1 99 ? 26.502 -0.347 -49.025 1.00 87.19 99 LEU A O 1
ATOM 838 N N . ALA A 1 100 ? 26.467 -1.566 -50.903 1.00 87.19 100 ALA A N 1
ATOM 839 C CA . ALA A 1 100 ? 25.216 -0.995 -51.396 1.00 87.19 100 ALA A CA 1
ATOM 840 C C . ALA A 1 100 ? 24.029 -1.340 -50.480 1.00 87.19 100 ALA A C 1
ATOM 842 O O . ALA A 1 100 ? 23.221 -0.463 -50.172 1.00 87.19 100 ALA A O 1
ATOM 843 N N . HIS A 1 101 ? 23.944 -2.582 -49.994 1.00 85.62 101 HIS A N 1
ATOM 844 C CA . HIS A 1 101 ? 22.931 -2.980 -49.011 1.00 85.62 101 HIS A CA 1
ATOM 845 C C . HIS A 1 101 ? 23.119 -2.243 -47.682 1.00 85.62 101 HIS A C 1
ATOM 847 O O . HIS A 1 101 ? 22.150 -1.722 -47.133 1.00 85.62 101 HIS A O 1
ATOM 853 N N . HIS A 1 102 ? 24.358 -2.115 -47.203 1.00 85.25 102 HIS A N 1
ATOM 854 C CA . HIS A 1 102 ? 24.663 -1.372 -45.986 1.00 85.25 102 HIS A CA 1
ATOM 855 C C . HIS A 1 102 ? 24.277 0.111 -46.102 1.00 85.25 102 HIS A C 1
ATOM 857 O O . HIS A 1 102 ? 23.595 0.632 -45.224 1.00 85.25 102 HIS A O 1
ATOM 863 N N . ARG A 1 103 ? 24.613 0.776 -47.216 1.00 86.75 103 ARG A N 1
ATOM 864 C CA . ARG A 1 103 ? 24.218 2.171 -47.491 1.00 86.75 103 ARG A CA 1
ATOM 865 C C . ARG A 1 103 ? 22.699 2.353 -47.518 1.00 86.75 103 ARG A C 1
ATOM 867 O O . ARG A 1 103 ? 22.206 3.352 -47.008 1.00 86.75 103 ARG A O 1
ATOM 874 N N . LYS A 1 104 ? 21.956 1.384 -48.067 1.00 87.44 104 LYS A N 1
ATOM 875 C CA . LYS A 1 104 ? 20.482 1.388 -48.045 1.00 87.44 104 LYS A CA 1
ATOM 876 C C . LYS A 1 104 ? 19.913 1.159 -46.639 1.00 87.44 104 LYS A C 1
ATOM 878 O O . LYS A 1 104 ? 18.878 1.729 -46.310 1.00 87.44 104 LYS A O 1
ATOM 883 N N . ALA A 1 105 ? 20.574 0.349 -45.811 1.00 85.06 105 ALA A N 1
ATOM 884 C CA . ALA A 1 105 ? 20.124 0.016 -44.458 1.00 85.06 105 ALA A CA 1
ATOM 885 C C . ALA A 1 105 ? 20.491 1.076 -43.402 1.00 85.06 105 ALA A C 1
ATOM 887 O O . ALA A 1 105 ? 19.765 1.238 -42.422 1.00 85.06 105 ALA A O 1
ATOM 888 N N . LEU A 1 106 ? 21.582 1.823 -43.600 1.00 86.75 106 LEU A N 1
ATOM 889 C CA . LEU A 1 106 ? 22.071 2.852 -42.678 1.00 86.75 106 LEU A CA 1
ATOM 890 C C . LEU A 1 106 ? 20.994 3.872 -42.243 1.00 86.75 106 LEU A C 1
ATOM 892 O O . LEU A 1 106 ? 20.830 4.052 -41.035 1.00 86.75 106 LEU A O 1
ATOM 896 N N . PRO A 1 107 ? 20.201 4.489 -43.148 1.00 89.69 107 PRO A N 1
ATOM 897 C CA . PRO A 1 107 ? 19.158 5.436 -42.740 1.00 89.69 107 PRO A CA 1
ATOM 898 C C . PRO A 1 107 ? 17.996 4.784 -41.972 1.00 89.69 107 PRO A C 1
ATOM 900 O O . PRO A 1 107 ? 17.237 5.481 -41.300 1.00 89.69 107 PRO A O 1
ATOM 903 N N . LEU A 1 108 ? 17.835 3.458 -42.047 1.00 90.69 108 LEU A N 1
ATOM 904 C CA . LEU A 1 108 ? 16.781 2.726 -41.336 1.00 90.69 108 LEU A CA 1
ATOM 905 C C . LEU A 1 108 ? 17.187 2.345 -39.907 1.00 90.69 108 LEU A C 1
ATOM 907 O O . LEU A 1 108 ? 16.312 2.076 -39.083 1.00 90.69 108 LEU A O 1
ATOM 911 N N . ARG A 1 109 ? 18.485 2.351 -39.580 1.00 86.69 109 ARG A N 1
ATOM 912 C CA . ARG A 1 109 ? 18.994 1.943 -38.263 1.00 86.69 109 ARG A CA 1
ATOM 913 C C . ARG A 1 109 ? 18.395 2.746 -37.094 1.00 86.69 109 ARG A C 1
ATOM 915 O O . ARG A 1 109 ? 17.889 2.096 -36.180 1.00 86.69 109 ARG A O 1
ATOM 922 N N . PRO A 1 110 ? 18.324 4.094 -37.125 1.00 91.06 110 PRO A N 1
ATOM 923 C CA . PRO A 1 110 ? 17.709 4.855 -36.033 1.00 91.06 110 PRO A CA 1
ATOM 924 C C . PRO A 1 110 ? 16.219 4.532 -35.857 1.00 91.06 110 PRO A C 1
ATOM 926 O O . PRO A 1 110 ? 15.707 4.505 -34.742 1.00 91.06 110 PRO A O 1
ATOM 929 N N . ARG A 1 111 ? 15.512 4.235 -36.959 1.00 90.62 111 ARG A N 1
ATOM 930 C CA . ARG A 1 111 ? 14.097 3.835 -36.914 1.00 90.62 111 ARG A CA 1
ATOM 931 C C . ARG A 1 111 ? 13.924 2.460 -36.272 1.00 90.62 111 ARG A C 1
ATOM 933 O O . ARG A 1 111 ? 13.009 2.287 -35.479 1.00 90.62 111 ARG A O 1
ATOM 940 N N . LEU A 1 112 ? 14.805 1.504 -36.571 1.00 91.06 112 LEU A N 1
ATOM 941 C CA . LEU A 1 112 ? 14.794 0.181 -35.939 1.00 91.06 112 LEU A CA 1
ATOM 942 C C . LEU A 1 112 ? 15.136 0.253 -34.447 1.00 91.06 112 LEU A C 1
ATOM 944 O O . LEU A 1 112 ? 14.486 -0.409 -33.644 1.00 91.06 112 LEU A O 1
ATOM 948 N N . GLU A 1 113 ? 16.117 1.071 -34.065 1.00 91.38 113 GLU A N 1
ATOM 949 C CA . GLU A 1 113 ? 16.449 1.321 -32.657 1.00 91.38 113 GLU A CA 1
ATOM 950 C C . GLU A 1 113 ? 15.269 1.977 -31.923 1.00 91.38 113 GLU A C 1
ATOM 952 O O . GLU A 1 113 ? 14.916 1.540 -30.828 1.00 91.38 113 GLU A O 1
ATOM 957 N N . ARG A 1 114 ? 14.575 2.929 -32.564 1.00 93.62 114 ARG A N 1
ATOM 958 C CA . ARG A 1 114 ? 13.350 3.534 -32.021 1.00 93.62 114 ARG A CA 1
ATOM 959 C C . ARG A 1 114 ? 12.202 2.534 -31.885 1.00 93.62 114 ARG A C 1
ATOM 961 O O . ARG A 1 114 ? 11.506 2.562 -30.879 1.00 93.62 114 ARG A O 1
ATOM 968 N N . ILE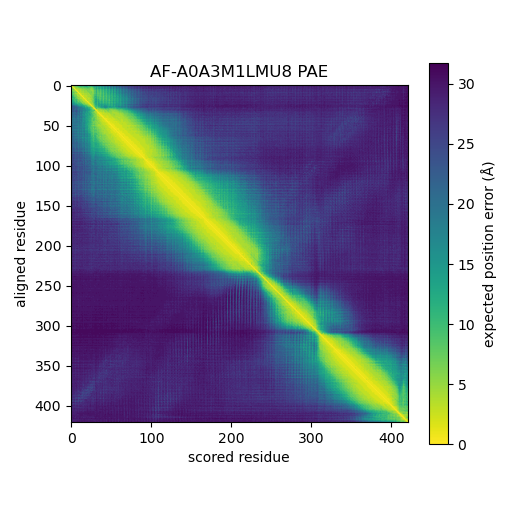 A 1 115 ? 11.995 1.646 -32.857 1.00 95.00 115 ILE A N 1
ATOM 969 C CA . ILE A 1 115 ? 10.977 0.587 -32.753 1.00 95.00 115 ILE A CA 1
ATOM 970 C C . ILE A 1 115 ? 11.304 -0.335 -31.578 1.00 95.00 115 ILE A C 1
ATOM 972 O O . ILE A 1 115 ? 10.434 -0.581 -30.751 1.00 95.00 115 ILE A O 1
ATOM 976 N N . ARG A 1 116 ? 12.561 -0.772 -31.441 1.00 94.56 116 ARG A N 1
ATOM 977 C CA . ARG A 1 116 ? 12.991 -1.608 -30.310 1.00 94.56 116 ARG A CA 1
ATOM 978 C C . ARG A 1 116 ? 12.784 -0.907 -28.968 1.00 94.56 116 ARG A C 1
ATOM 980 O O . ARG A 1 116 ? 12.290 -1.537 -28.037 1.00 94.56 116 ARG A O 1
ATOM 987 N N . SER A 1 117 ? 13.111 0.385 -28.865 1.00 93.19 117 SER A N 1
ATOM 988 C CA . SER A 1 117 ? 12.876 1.145 -27.631 1.00 93.19 117 SER A CA 1
ATOM 989 C C . SER A 1 117 ? 11.379 1.227 -27.314 1.00 93.19 117 SER A C 1
ATOM 991 O O . SER A 1 117 ? 10.968 0.946 -26.190 1.00 93.19 117 SER A O 1
ATOM 993 N N . LEU A 1 118 ? 10.544 1.510 -28.317 1.00 94.00 118 LEU A N 1
ATOM 994 C CA . LEU A 1 118 ? 9.090 1.553 -28.162 1.00 94.00 118 LEU A CA 1
ATOM 995 C C . LEU A 1 118 ? 8.501 0.187 -27.788 1.00 94.00 118 LEU A C 1
ATOM 997 O O . LEU A 1 118 ? 7.602 0.128 -26.958 1.00 94.00 118 LEU A O 1
ATOM 1001 N N . GLU A 1 119 ? 9.014 -0.917 -28.331 1.00 95.50 119 GLU A N 1
ATOM 1002 C CA . GLU A 1 119 ? 8.607 -2.272 -27.939 1.00 95.50 119 GLU A CA 1
ATOM 1003 C C . GLU A 1 119 ? 8.950 -2.563 -26.474 1.00 95.50 119 GLU A C 1
ATOM 1005 O O . GLU A 1 119 ? 8.139 -3.148 -25.751 1.00 95.50 119 GLU A O 1
ATOM 1010 N N . THR A 1 120 ? 10.130 -2.139 -26.009 1.00 95.19 120 THR A N 1
ATOM 1011 C CA . THR A 1 120 ? 10.511 -2.288 -24.598 1.00 95.19 120 THR A CA 1
ATOM 1012 C C . THR A 1 120 ? 9.647 -1.433 -23.673 1.00 95.19 120 THR A C 1
ATOM 1014 O O . THR A 1 120 ? 9.156 -1.946 -22.666 1.00 95.19 120 THR A O 1
ATOM 1017 N N . GLU A 1 121 ? 9.380 -0.176 -24.042 1.00 94.62 121 GLU A N 1
ATOM 1018 C CA . GLU A 1 121 ? 8.479 0.719 -23.307 1.00 94.62 121 GLU A CA 1
ATOM 1019 C C . GLU A 1 121 ? 7.052 0.157 -23.273 1.00 94.62 121 GLU A C 1
ATOM 1021 O O . GLU A 1 121 ? 6.410 0.140 -22.224 1.00 94.62 121 GLU A O 1
ATOM 1026 N N . HIS A 1 122 ? 6.562 -0.369 -24.397 1.00 94.88 122 HIS A N 1
ATOM 1027 C CA . HIS A 1 122 ? 5.237 -0.971 -24.491 1.00 94.88 122 HIS A CA 1
ATOM 1028 C C . HIS A 1 122 ? 5.109 -2.198 -23.586 1.00 94.88 122 HIS A C 1
ATOM 1030 O O . HIS A 1 122 ? 4.142 -2.309 -22.835 1.00 94.88 122 HIS A O 1
ATOM 1036 N N . ARG A 1 123 ? 6.106 -3.093 -23.592 1.00 95.88 123 ARG A N 1
ATOM 1037 C CA . ARG A 1 123 ? 6.135 -4.257 -22.691 1.00 95.88 123 ARG A CA 1
ATOM 1038 C C . ARG A 1 123 ? 6.166 -3.848 -21.221 1.00 95.88 123 ARG A C 1
ATOM 1040 O O . ARG A 1 123 ? 5.528 -4.510 -20.405 1.00 95.88 123 ARG A O 1
ATOM 1047 N N . LEU A 1 124 ? 6.897 -2.788 -20.869 1.00 95.69 124 LEU A N 1
ATOM 1048 C CA . LEU A 1 124 ? 6.926 -2.277 -19.498 1.00 95.69 124 LEU A CA 1
ATOM 1049 C C . LEU A 1 124 ? 5.550 -1.735 -19.091 1.00 95.69 124 LEU A C 1
ATOM 1051 O O . LEU A 1 124 ? 5.001 -2.174 -18.082 1.00 95.69 124 LEU A O 1
ATOM 1055 N N . ARG A 1 125 ? 4.947 -0.885 -19.930 1.00 93.44 125 ARG A N 1
ATOM 1056 C CA . ARG A 1 125 ? 3.606 -0.328 -19.693 1.00 93.44 125 ARG A CA 1
ATOM 1057 C C . ARG A 1 125 ? 2.526 -1.403 -19.612 1.00 93.44 125 ARG A C 1
ATOM 1059 O O . ARG A 1 125 ? 1.641 -1.300 -18.775 1.00 93.44 125 ARG A O 1
ATOM 1066 N N . GLN A 1 126 ? 2.599 -2.457 -20.427 1.00 96.44 126 GLN A N 1
ATOM 1067 C CA . GLN A 1 126 ? 1.676 -3.594 -20.327 1.00 96.44 126 GLN A CA 1
ATOM 1068 C C . GLN A 1 126 ? 1.786 -4.307 -18.974 1.00 96.44 126 GLN A C 1
ATOM 1070 O O . GLN A 1 126 ? 0.769 -4.662 -18.382 1.00 96.44 126 GLN A O 1
ATOM 1075 N N . LYS A 1 127 ? 3.007 -4.496 -18.453 1.00 95.75 127 LYS A N 1
ATOM 1076 C CA . LYS A 1 127 ? 3.207 -5.082 -17.119 1.00 95.75 127 LYS A CA 1
ATOM 1077 C C . LYS A 1 127 ? 2.669 -4.176 -16.014 1.00 95.75 127 LYS A C 1
ATOM 1079 O O . LYS A 1 127 ? 2.084 -4.677 -15.059 1.00 95.75 127 LYS A O 1
ATOM 1084 N N . GLU A 1 128 ? 2.871 -2.866 -16.125 1.00 94.88 128 GLU A N 1
ATOM 1085 C CA . GLU A 1 128 ? 2.326 -1.887 -15.177 1.00 94.88 128 GLU A CA 1
ATOM 1086 C C . GLU A 1 128 ? 0.798 -1.862 -15.205 1.00 94.88 128 GLU A C 1
ATOM 1088 O O . GLU A 1 128 ? 0.174 -1.892 -14.146 1.00 94.88 128 GLU A O 1
ATOM 1093 N N . LEU A 1 129 ? 0.195 -1.892 -16.396 1.00 95.62 129 LEU A N 1
ATOM 1094 C CA . LEU A 1 129 ? -1.253 -1.956 -16.562 1.00 95.62 129 LEU A CA 1
ATOM 1095 C C . LEU A 1 129 ? -1.826 -3.219 -15.911 1.00 95.62 129 LEU A C 1
ATOM 1097 O O . LEU A 1 129 ? -2.729 -3.112 -15.090 1.00 95.62 129 LEU A O 1
ATOM 1101 N N . ALA A 1 130 ? -1.243 -4.389 -16.183 1.00 96.06 130 ALA A N 1
ATOM 1102 C CA . ALA A 1 130 ? -1.682 -5.646 -15.579 1.00 96.06 130 ALA A CA 1
ATOM 1103 C C . ALA A 1 130 ? -1.579 -5.628 -14.041 1.00 96.06 130 ALA A C 1
ATOM 1105 O O . ALA A 1 130 ? -2.463 -6.133 -13.349 1.00 96.06 130 ALA A O 1
ATOM 1106 N N . LYS A 1 131 ? -0.526 -5.007 -13.483 1.00 96.44 131 LYS A N 1
ATOM 1107 C CA . LYS A 1 131 ? -0.410 -4.799 -12.029 1.00 96.44 131 LYS A CA 1
ATOM 1108 C C . LYS A 1 131 ? -1.525 -3.899 -11.499 1.00 96.44 131 LYS A C 1
ATOM 1110 O O . LYS A 1 131 ? -2.164 -4.250 -10.513 1.00 96.44 131 LYS A O 1
ATOM 1115 N N . LYS A 1 132 ? -1.786 -2.768 -12.160 1.00 93.00 132 LYS A N 1
ATOM 1116 C CA . LYS A 1 132 ? -2.834 -1.823 -11.752 1.00 93.00 132 LYS A CA 1
ATOM 1117 C C . LYS A 1 132 ? -4.236 -2.415 -11.867 1.00 93.00 132 LYS A C 1
ATOM 1119 O O . LYS A 1 132 ? -5.066 -2.169 -10.998 1.00 93.00 132 LYS A O 1
ATOM 1124 N N . GLU A 1 133 ? -4.492 -3.237 -12.876 1.00 95.69 133 GLU A N 1
ATOM 1125 C CA . GLU A 1 133 ? -5.748 -3.979 -13.013 1.00 95.69 133 GLU A CA 1
ATOM 1126 C C . GLU A 1 133 ? -5.939 -4.990 -11.875 1.00 95.69 133 GLU A C 1
ATOM 1128 O O . GLU A 1 133 ? -7.030 -5.069 -11.308 1.00 95.69 133 GLU A O 1
ATOM 1133 N N . ALA A 1 134 ? -4.883 -5.711 -11.484 1.00 96.06 134 ALA A N 1
ATOM 1134 C CA . ALA A 1 134 ? -4.927 -6.626 -10.344 1.00 96.06 134 ALA A CA 1
ATOM 1135 C C . ALA A 1 134 ? -5.157 -5.886 -9.012 1.00 96.06 134 ALA A C 1
ATOM 1137 O O . ALA A 1 134 ? -6.004 -6.303 -8.220 1.00 96.06 134 ALA A O 1
ATOM 1138 N N . GLU A 1 135 ? -4.463 -4.764 -8.784 1.00 96.06 135 GLU A N 1
ATOM 1139 C CA . GLU A 1 135 ? -4.673 -3.888 -7.618 1.00 96.06 135 GLU A CA 1
ATOM 1140 C C . GLU A 1 135 ? -6.121 -3.379 -7.557 1.00 96.06 135 GLU A C 1
ATOM 1142 O O . GLU A 1 135 ? -6.761 -3.426 -6.507 1.00 96.06 135 GLU A O 1
ATOM 1147 N N . LEU A 1 136 ? -6.675 -2.949 -8.694 1.00 95.94 136 LEU A N 1
ATOM 1148 C CA . LEU A 1 136 ? -8.042 -2.444 -8.783 1.00 95.94 136 LEU A CA 1
ATOM 1149 C C . LEU A 1 136 ? -9.083 -3.542 -8.534 1.00 95.94 136 LEU A C 1
ATOM 1151 O O . LEU A 1 136 ? -10.088 -3.292 -7.869 1.00 95.94 136 LEU A O 1
ATOM 1155 N N . GLN A 1 137 ? -8.851 -4.764 -9.019 1.00 96.88 137 GLN A N 1
ATOM 1156 C CA . GLN A 1 137 ? -9.713 -5.905 -8.700 1.00 96.88 137 GLN A CA 1
ATOM 1157 C C . GLN A 1 137 ? -9.662 -6.268 -7.213 1.00 96.88 137 GLN A C 1
ATOM 1159 O O . GLN A 1 137 ? -10.712 -6.520 -6.621 1.00 96.88 137 GLN A O 1
ATOM 1164 N N . ALA A 1 138 ? -8.475 -6.265 -6.600 1.00 96.12 138 ALA A N 1
ATOM 1165 C CA . ALA A 1 138 ? -8.334 -6.501 -5.166 1.00 96.12 138 ALA A CA 1
ATOM 1166 C C . ALA A 1 138 ? -9.091 -5.436 -4.358 1.00 96.12 138 ALA A C 1
ATOM 1168 O O . ALA A 1 138 ? -9.875 -5.780 -3.477 1.00 96.12 138 ALA A O 1
ATOM 1169 N N . LEU A 1 139 ? -8.943 -4.158 -4.724 1.00 94.75 139 LEU A N 1
ATOM 1170 C CA . LEU A 1 139 ? -9.631 -3.059 -4.050 1.00 94.75 139 LEU A CA 1
ATOM 1171 C C . LEU A 1 139 ? -11.159 -3.161 -4.184 1.00 94.75 139 LEU A C 1
ATOM 1173 O O . LEU A 1 139 ? -11.878 -2.948 -3.209 1.00 94.75 139 LEU A O 1
ATOM 1177 N N . ARG A 1 140 ? -11.672 -3.549 -5.360 1.00 96.19 140 ARG A N 1
ATOM 1178 C CA . ARG A 1 140 ? -13.113 -3.787 -5.559 1.00 96.19 140 ARG A CA 1
ATOM 1179 C C . ARG A 1 140 ? -13.649 -4.893 -4.654 1.00 96.19 140 ARG A C 1
ATOM 1181 O O . ARG A 1 140 ? -14.682 -4.692 -4.031 1.00 96.19 140 ARG A O 1
ATOM 1188 N N . ARG A 1 141 ? -12.924 -6.008 -4.518 1.00 95.75 141 ARG A N 1
ATOM 1189 C CA . ARG A 1 141 ? -13.311 -7.086 -3.592 1.00 95.75 141 ARG A CA 1
ATOM 1190 C C . ARG A 1 141 ? -13.345 -6.601 -2.149 1.00 95.75 141 ARG A C 1
ATOM 1192 O O . ARG A 1 141 ? -14.325 -6.839 -1.456 1.00 95.75 141 ARG A O 1
ATOM 1199 N N . THR A 1 142 ? -12.323 -5.855 -1.721 1.00 95.88 142 THR A N 1
ATOM 1200 C CA . THR A 1 142 ? -12.320 -5.295 -0.363 1.00 95.88 142 THR A CA 1
ATOM 1201 C C . THR A 1 142 ? -13.478 -4.324 -0.145 1.00 95.88 142 THR A C 1
ATOM 1203 O O . THR A 1 142 ? -14.069 -4.322 0.927 1.00 95.88 142 THR A O 1
ATOM 1206 N N . LEU A 1 143 ? -13.854 -3.532 -1.155 1.00 96.19 143 LEU A N 1
ATOM 1207 C CA . LEU A 1 143 ? -15.003 -2.635 -1.062 1.00 96.19 143 LEU A CA 1
ATOM 1208 C C . LEU A 1 143 ? -16.311 -3.423 -0.902 1.00 96.19 143 LEU A C 1
ATOM 1210 O O . LEU A 1 143 ? -17.087 -3.121 -0.002 1.00 96.19 143 LEU A O 1
ATOM 1214 N N . GLU A 1 144 ? -16.524 -4.457 -1.718 1.00 96.44 144 GLU A N 1
ATOM 1215 C CA . GLU A 1 144 ? -17.701 -5.333 -1.629 1.00 96.44 144 GLU A CA 1
ATOM 1216 C C . GLU A 1 144 ? -17.804 -6.020 -0.254 1.00 96.44 144 GLU A C 1
ATOM 1218 O O . GLU A 1 144 ? -18.884 -6.064 0.340 1.00 96.44 144 GLU A O 1
ATOM 1223 N N . GLU A 1 145 ? -16.683 -6.499 0.294 1.00 96.12 145 GLU A N 1
ATOM 1224 C CA . GLU A 1 145 ? -16.615 -7.086 1.639 1.00 96.12 145 GLU A CA 1
ATOM 1225 C C . GLU A 1 145 ? -16.976 -6.068 2.731 1.00 96.12 145 GLU A C 1
ATOM 1227 O O . GLU A 1 145 ? -17.768 -6.371 3.627 1.00 96.12 145 GLU A O 1
ATOM 1232 N N . GLN A 1 146 ? -16.439 -4.846 2.652 1.00 95.00 146 GLN A N 1
ATOM 1233 C CA . GLN A 1 146 ? -16.744 -3.789 3.621 1.00 95.00 146 GLN A CA 1
ATOM 1234 C C . GLN A 1 146 ? -18.197 -3.313 3.518 1.00 95.00 146 GLN A C 1
ATOM 1236 O O . GLN A 1 146 ? -18.833 -3.061 4.540 1.00 95.00 146 GLN A O 1
ATOM 1241 N N . GLU A 1 147 ? -18.765 -3.232 2.314 1.00 96.00 147 GLU A N 1
ATOM 1242 C CA . GLU A 1 147 ? -20.180 -2.907 2.121 1.00 96.00 147 GLU A CA 1
ATOM 1243 C C . GLU A 1 147 ? -21.103 -3.994 2.684 1.00 96.00 147 GLU A C 1
ATOM 1245 O O . GLU A 1 147 ? -22.129 -3.680 3.299 1.00 96.00 147 GLU A O 1
ATOM 1250 N N . ALA A 1 148 ? -20.749 -5.270 2.507 1.00 96.50 148 ALA A N 1
ATOM 1251 C CA . ALA A 1 148 ? -21.480 -6.383 3.104 1.00 96.50 148 ALA A CA 1
ATOM 1252 C C . ALA A 1 148 ? -21.422 -6.325 4.639 1.00 96.50 148 ALA A C 1
ATOM 1254 O O . ALA A 1 148 ? -22.461 -6.425 5.298 1.00 96.50 148 ALA A O 1
ATOM 1255 N N . LEU A 1 149 ? -20.236 -6.071 5.203 1.00 96.69 149 LEU A N 1
ATOM 1256 C CA . LEU A 1 149 ? -20.046 -5.916 6.644 1.00 96.69 149 LEU A CA 1
ATOM 1257 C C . LEU A 1 149 ? -20.843 -4.726 7.195 1.00 96.69 149 LEU A C 1
ATOM 1259 O O . LEU A 1 149 ? -21.509 -4.850 8.222 1.00 96.69 149 LEU A O 1
ATOM 1263 N N . LEU A 1 150 ? -20.834 -3.583 6.503 1.00 96.62 150 LEU A N 1
ATOM 1264 C CA . LEU A 1 150 ? -21.609 -2.405 6.890 1.00 96.62 150 LEU A CA 1
ATOM 1265 C C . LEU A 1 150 ? -23.109 -2.725 6.946 1.00 96.62 150 LEU A C 1
ATOM 1267 O O . LEU A 1 150 ? -23.775 -2.367 7.918 1.00 96.62 150 LEU A O 1
ATOM 1271 N N . LYS A 1 151 ? -23.639 -3.427 5.936 1.00 96.31 151 LYS A N 1
ATOM 1272 C CA . LYS A 1 151 ? -25.049 -3.851 5.901 1.00 96.31 151 LYS A CA 1
ATOM 1273 C C . LYS A 1 151 ? -25.388 -4.787 7.061 1.00 96.31 151 LYS A C 1
ATOM 1275 O O . LYS A 1 151 ? -26.421 -4.597 7.700 1.00 96.31 151 LYS A O 1
ATOM 1280 N N . GLU A 1 152 ? -24.518 -5.749 7.368 1.00 97.12 152 GLU A N 1
ATOM 1281 C CA . GLU A 1 152 ? -24.690 -6.654 8.511 1.00 97.12 152 GLU A CA 1
ATOM 1282 C C . GLU A 1 152 ? -24.731 -5.878 9.835 1.00 97.12 152 GLU A C 1
ATOM 1284 O O . GLU A 1 152 ? -25.661 -6.040 10.628 1.00 97.12 152 GLU A O 1
ATOM 1289 N N . LYS A 1 153 ? -23.763 -4.982 10.067 1.00 94.12 153 LYS A N 1
ATOM 1290 C CA . LYS A 1 153 ? -23.701 -4.186 11.302 1.00 94.12 153 LYS A CA 1
ATOM 1291 C C . LYS A 1 153 ? -24.861 -3.203 11.422 1.00 94.12 153 LYS A C 1
ATOM 1293 O O . LYS A 1 153 ? -25.384 -3.031 12.521 1.00 94.12 153 LYS A O 1
ATOM 1298 N N . ALA A 1 154 ? -25.317 -2.614 10.318 1.00 96.06 154 ALA A N 1
ATOM 1299 C CA . ALA A 1 154 ? -26.506 -1.768 10.306 1.00 96.06 154 ALA A CA 1
ATOM 1300 C C . ALA A 1 154 ? -27.772 -2.561 10.674 1.00 96.06 154 ALA A C 1
ATOM 1302 O O . ALA A 1 154 ? -28.568 -2.102 11.494 1.00 96.06 154 ALA A O 1
ATOM 1303 N N . ALA A 1 155 ? -27.934 -3.776 10.138 1.00 96.25 155 ALA A N 1
ATOM 1304 C CA . ALA A 1 155 ? -29.049 -4.652 10.495 1.00 96.25 155 ALA A CA 1
ATOM 1305 C C . ALA A 1 155 ? -29.002 -5.069 11.976 1.00 96.25 155 ALA A C 1
ATOM 1307 O O . ALA A 1 155 ? -30.029 -5.033 12.655 1.00 96.25 155 ALA A O 1
ATOM 1308 N N . ALA A 1 156 ? -27.815 -5.401 12.494 1.00 95.94 156 ALA A N 1
ATOM 1309 C CA . ALA A 1 156 ? -27.618 -5.730 13.905 1.00 95.94 156 ALA A CA 1
ATOM 1310 C C . ALA A 1 156 ? -27.937 -4.543 14.831 1.00 95.94 156 ALA A C 1
ATOM 1312 O O . ALA A 1 156 ? -28.586 -4.723 15.862 1.00 95.94 156 ALA A O 1
ATOM 1313 N N . LEU A 1 157 ? -27.543 -3.323 14.450 1.00 96.00 157 LEU A N 1
ATOM 1314 C CA . LEU A 1 157 ? -27.862 -2.106 15.199 1.00 96.00 157 LEU A CA 1
ATOM 1315 C C . LEU A 1 157 ? -29.373 -1.850 15.245 1.00 96.00 157 LEU A C 1
ATOM 1317 O O . LEU A 1 157 ? -29.914 -1.533 16.303 1.00 96.00 157 LEU A O 1
ATOM 1321 N N . GLU A 1 158 ? -30.066 -2.002 14.117 1.00 96.31 158 GLU A N 1
ATOM 1322 C CA . GLU A 1 158 ? -31.521 -1.838 14.063 1.00 96.31 158 GLU A CA 1
ATOM 1323 C C . GLU A 1 158 ? -32.259 -2.916 14.868 1.00 96.31 158 GLU A C 1
ATOM 1325 O O . GLU A 1 158 ? -33.244 -2.609 15.542 1.00 96.31 158 GLU A O 1
ATOM 1330 N N . ALA A 1 159 ? -31.769 -4.160 14.870 1.00 96.12 159 ALA A N 1
ATOM 1331 C CA . ALA A 1 159 ? -32.294 -5.210 15.740 1.00 96.12 159 ALA A CA 1
ATOM 1332 C C . ALA A 1 159 ? -32.113 -4.850 17.225 1.00 96.12 159 ALA A C 1
ATOM 1334 O O . ALA A 1 159 ? -33.092 -4.833 17.970 1.00 96.12 159 ALA A O 1
ATOM 1335 N N . ALA A 1 160 ? -30.906 -4.442 17.630 1.00 93.81 160 ALA A N 1
ATOM 1336 C CA . ALA A 1 160 ? -30.621 -4.029 19.004 1.00 93.81 160 ALA A CA 1
ATOM 1337 C C . ALA A 1 160 ? -31.471 -2.824 19.447 1.00 93.81 160 ALA A C 1
ATOM 1339 O O . ALA A 1 160 ? -31.963 -2.789 20.573 1.00 93.81 160 ALA A O 1
ATOM 1340 N N . ARG A 1 161 ? -31.710 -1.850 18.558 1.00 95.56 161 ARG A N 1
ATOM 1341 C CA . ARG A 1 161 ? -32.609 -0.712 18.823 1.00 95.56 161 ARG A CA 1
ATOM 1342 C C . ARG A 1 161 ? -34.053 -1.152 19.037 1.00 95.56 161 ARG A C 1
ATOM 1344 O O . ARG A 1 161 ? -34.725 -0.618 19.918 1.00 95.56 161 ARG A O 1
ATOM 1351 N N . LYS A 1 162 ? -34.547 -2.101 18.238 1.00 95.56 162 LYS A N 1
ATOM 1352 C CA . LYS A 1 162 ? -35.894 -2.664 18.416 1.00 95.56 162 LYS A CA 1
ATOM 1353 C C . LYS A 1 162 ? -36.005 -3.433 19.728 1.00 95.56 162 LYS A C 1
ATOM 1355 O O . LYS A 1 162 ? -37.007 -3.279 20.423 1.00 95.56 162 LYS A O 1
ATOM 1360 N N . ASP A 1 163 ? -34.984 -4.205 20.083 1.00 94.12 163 ASP A N 1
ATOM 1361 C CA . ASP A 1 163 ? -34.945 -4.932 21.351 1.00 94.12 163 ASP A CA 1
ATOM 1362 C C . ASP A 1 163 ? -34.907 -3.979 22.546 1.00 94.12 163 ASP A C 1
ATOM 1364 O O . ASP A 1 163 ? -35.669 -4.173 23.491 1.00 94.12 163 ASP A O 1
ATOM 1368 N N . LEU A 1 164 ? -34.121 -2.901 22.479 1.00 93.12 164 LEU A N 1
ATOM 1369 C CA . LEU A 1 164 ? -34.101 -1.863 23.509 1.00 93.12 164 LEU A CA 1
ATOM 1370 C C . LEU A 1 164 ? -35.489 -1.234 23.694 1.00 93.12 164 LEU A C 1
ATOM 1372 O O . LEU A 1 164 ? -36.020 -1.270 24.801 1.00 93.12 164 LEU A O 1
ATOM 1376 N N . LYS A 1 165 ? -36.138 -0.791 22.608 1.00 94.31 165 LYS A N 1
ATOM 1377 C CA . LYS A 1 165 ? -37.516 -0.259 22.647 1.00 94.31 165 LYS A CA 1
ATOM 1378 C C . LYS A 1 165 ? -38.535 -1.261 23.194 1.00 94.31 165 LYS A C 1
ATOM 1380 O O . LYS A 1 165 ? -39.521 -0.885 23.815 1.00 94.31 165 LYS A O 1
ATOM 1385 N N . ARG A 1 166 ? -38.324 -2.561 22.963 1.00 94.69 166 ARG A N 1
ATOM 1386 C CA . ARG A 1 166 ? -39.176 -3.625 23.515 1.00 94.69 166 ARG A CA 1
ATOM 1387 C C . ARG A 1 166 ? -38.932 -3.848 25.012 1.00 94.69 166 ARG A C 1
ATOM 1389 O O . ARG A 1 166 ? -39.844 -4.297 25.709 1.00 94.69 166 ARG A O 1
ATOM 1396 N N . MET A 1 167 ? -37.718 -3.591 25.496 1.00 91.94 167 MET A N 1
ATOM 1397 C CA . MET A 1 167 ? -37.343 -3.750 26.902 1.00 91.94 167 MET A CA 1
ATOM 1398 C C . MET A 1 167 ? -37.644 -2.512 27.752 1.00 91.94 167 MET A C 1
ATOM 1400 O O . MET A 1 167 ? -37.953 -2.691 28.925 1.00 91.94 167 MET A O 1
ATOM 1404 N N . GLU A 1 168 ? -37.640 -1.303 27.182 1.00 93.12 168 GLU A N 1
ATOM 1405 C CA . GLU A 1 168 ? -38.035 -0.044 27.847 1.00 93.12 168 GLU A CA 1
ATOM 1406 C C . GLU A 1 168 ? -39.299 -0.177 28.722 1.00 93.12 168 GLU A C 1
ATOM 1408 O O . GLU A 1 168 ? -39.189 0.030 29.931 1.00 93.12 168 GLU A O 1
ATOM 1413 N N . PRO A 1 169 ? -40.458 -0.650 28.219 1.00 95.06 169 PRO A N 1
ATOM 1414 C CA . PRO A 1 169 ? -41.663 -0.755 29.048 1.00 95.06 169 PRO A CA 1
ATOM 1415 C C . PRO A 1 169 ? -41.541 -1.803 30.164 1.00 95.06 169 PRO A C 1
ATOM 1417 O O . PRO A 1 169 ? -42.218 -1.721 31.187 1.00 95.06 169 PRO A O 1
ATOM 1420 N N . LYS A 1 170 ? -40.690 -2.824 29.993 1.00 93.81 170 LYS A N 1
ATOM 1421 C CA . LYS A 1 170 ? -40.427 -3.808 31.054 1.00 93.81 170 LYS A CA 1
ATOM 1422 C C . LYS A 1 170 ? -39.543 -3.218 32.147 1.00 93.81 170 LYS A C 1
ATOM 1424 O O . LYS A 1 170 ? -39.752 -3.549 33.309 1.00 93.81 170 LYS A O 1
ATOM 1429 N N . LEU A 1 171 ? -38.577 -2.379 31.775 1.00 91.69 171 LEU A N 1
ATOM 1430 C CA . LEU A 1 171 ? -37.712 -1.663 32.711 1.00 91.69 171 LEU A CA 1
ATOM 1431 C C . LEU A 1 171 ? -38.510 -0.626 33.502 1.00 91.69 171 LEU A C 1
ATOM 1433 O O . LEU A 1 171 ? -38.411 -0.609 34.723 1.00 91.69 171 LEU A O 1
ATOM 1437 N N . GLU A 1 172 ? -39.365 0.156 32.840 1.00 93.81 172 GLU A N 1
ATOM 1438 C CA . GLU A 1 172 ? -40.288 1.082 33.513 1.00 93.81 172 GLU A CA 1
ATOM 1439 C C . GLU A 1 172 ? -41.177 0.338 34.514 1.00 93.81 172 GLU A C 1
ATOM 1441 O O . GLU A 1 172 ? -41.243 0.705 35.685 1.00 93.81 172 GLU A O 1
ATOM 1446 N N . LYS A 1 173 ? -41.766 -0.791 34.099 1.00 94.06 173 LYS A N 1
ATOM 1447 C CA . LYS A 1 173 ? -42.574 -1.625 34.995 1.00 94.06 173 LYS A CA 1
ATOM 1448 C C . LYS A 1 173 ? -41.769 -2.225 36.152 1.00 94.06 173 LYS A C 1
ATOM 1450 O O . LYS A 1 173 ? -42.315 -2.402 37.236 1.00 94.06 173 LYS A O 1
ATOM 1455 N N . ALA A 1 174 ? -40.496 -2.560 35.946 1.00 93.56 174 ALA A N 1
ATOM 1456 C CA . ALA A 1 174 ? -39.627 -3.025 37.026 1.00 93.56 174 ALA A CA 1
ATOM 1457 C C . ALA A 1 174 ? -39.387 -1.910 38.057 1.00 93.56 174 ALA A C 1
ATOM 1459 O O . ALA A 1 174 ? -39.549 -2.156 39.247 1.00 93.56 174 ALA A O 1
ATOM 1460 N N . ILE A 1 175 ? -39.127 -0.678 37.605 1.00 92.88 175 ILE A N 1
ATOM 1461 C CA . ILE A 1 175 ? -38.969 0.499 38.475 1.00 92.88 175 ILE A CA 1
ATOM 1462 C C . ILE A 1 175 ? -40.264 0.785 39.258 1.00 92.88 175 ILE A C 1
ATOM 1464 O O . ILE A 1 175 ? -40.229 1.020 40.468 1.00 92.88 175 ILE A O 1
ATOM 1468 N N . GLU A 1 176 ? -41.427 0.724 38.604 1.00 95.19 176 GLU A N 1
ATOM 1469 C CA . GLU A 1 176 ? -42.731 0.860 39.274 1.00 95.19 176 GLU A CA 1
ATOM 1470 C C . GLU A 1 176 ? -42.961 -0.226 40.336 1.00 95.19 176 GLU A C 1
ATOM 1472 O O . GLU A 1 176 ? -43.493 0.041 41.415 1.00 95.19 176 GLU A O 1
ATOM 1477 N N . LEU A 1 177 ? -42.569 -1.470 40.052 1.00 94.31 177 LEU A N 1
ATOM 1478 C CA . LEU A 1 177 ? -42.689 -2.562 41.014 1.00 94.31 177 LEU A CA 1
ATOM 1479 C C . LEU A 1 177 ? -41.722 -2.394 42.187 1.00 94.31 177 LEU A C 1
ATOM 1481 O O . LEU A 1 177 ? -42.140 -2.603 43.323 1.00 94.31 177 LEU A O 1
ATOM 1485 N N . ASP A 1 178 ? -40.481 -1.975 41.945 1.00 95.50 178 ASP A N 1
ATOM 1486 C CA . ASP A 1 178 ? -39.490 -1.743 42.999 1.00 95.50 178 ASP A CA 1
ATOM 1487 C C . ASP A 1 178 ? -39.919 -0.609 43.935 1.00 95.50 178 ASP A C 1
ATOM 1489 O O . ASP A 1 178 ? -39.916 -0.777 45.156 1.00 95.50 178 ASP A O 1
ATOM 1493 N N . THR A 1 179 ? -40.391 0.511 43.381 1.00 94.56 179 THR A N 1
ATOM 1494 C CA . THR A 1 179 ? -40.950 1.617 44.179 1.00 94.56 179 THR A CA 1
ATOM 1495 C C . THR A 1 179 ? -42.180 1.175 44.973 1.00 94.56 179 THR A C 1
ATOM 1497 O O . THR A 1 179 ? -42.316 1.505 46.153 1.00 94.56 179 THR A O 1
ATOM 1500 N N . ARG A 1 180 ? -43.058 0.351 44.385 1.00 95.75 180 ARG A N 1
ATOM 1501 C CA . ARG A 1 180 ? -44.198 -0.230 45.107 1.00 95.75 180 ARG A CA 1
ATOM 1502 C C . ARG A 1 180 ? -43.753 -1.161 46.235 1.00 95.75 180 ARG A C 1
ATOM 1504 O O . ARG A 1 180 ? -44.343 -1.114 47.311 1.00 95.75 180 ARG A O 1
ATOM 1511 N N . ILE A 1 181 ? -42.739 -1.995 46.013 1.00 94.75 181 ILE A N 1
ATOM 1512 C CA . ILE A 1 181 ? -42.172 -2.878 47.041 1.00 94.75 181 ILE A CA 1
ATOM 1513 C C . ILE A 1 181 ? -41.571 -2.049 48.177 1.00 94.75 181 ILE A C 1
ATOM 1515 O O . ILE A 1 181 ? -41.795 -2.381 49.339 1.00 94.75 181 ILE A O 1
ATOM 1519 N N . GLN A 1 182 ? -40.853 -0.969 47.867 1.00 95.44 182 GLN A N 1
ATOM 1520 C CA . GLN A 1 182 ? -40.295 -0.069 48.873 1.00 95.44 182 GLN A CA 1
ATOM 1521 C C . GLN A 1 182 ? -41.399 0.562 49.734 1.00 95.44 182 GLN A C 1
ATOM 1523 O O . GLN A 1 182 ? -41.359 0.434 50.955 1.00 95.44 182 GLN A O 1
ATOM 1528 N N . ASN A 1 183 ? -42.446 1.113 49.114 1.00 94.75 183 ASN A N 1
ATOM 1529 C CA . ASN A 1 183 ? -43.590 1.676 49.840 1.00 94.75 183 ASN A CA 1
ATOM 1530 C C . ASN A 1 183 ? -44.311 0.623 50.706 1.00 94.75 183 ASN A C 1
ATOM 1532 O O . ASN A 1 183 ? -44.734 0.903 51.830 1.00 94.75 183 ASN A O 1
ATOM 1536 N N . LEU A 1 184 ? -44.450 -0.611 50.204 1.00 94.44 184 LEU A N 1
ATOM 1537 C CA . LEU A 1 184 ? -45.028 -1.721 50.969 1.00 94.44 184 LEU A CA 1
ATOM 1538 C C . LEU A 1 184 ? -44.154 -2.125 52.163 1.00 94.44 184 LEU A C 1
ATOM 1540 O O . LEU A 1 184 ? -44.681 -2.499 53.205 1.00 94.44 184 LEU A O 1
ATOM 1544 N N . ARG A 1 185 ? -42.826 -2.038 52.041 1.00 94.19 185 ARG A N 1
ATOM 1545 C CA . ARG A 1 185 ? -41.911 -2.281 53.165 1.00 94.19 185 ARG A CA 1
ATOM 1546 C C . ARG A 1 185 ? -42.036 -1.198 54.230 1.00 94.19 185 ARG A C 1
ATOM 1548 O O . ARG A 1 185 ? -42.182 -1.545 55.394 1.00 94.19 185 ARG A O 1
ATOM 1555 N N . GLU A 1 186 ? -42.062 0.072 53.833 1.00 94.81 186 GLU A N 1
ATOM 1556 C CA . GLU A 1 186 ? -42.219 1.199 54.765 1.00 94.81 186 GLU A CA 1
ATOM 1557 C C . GLU A 1 186 ? -43.569 1.161 55.499 1.00 94.81 186 GLU A C 1
ATOM 1559 O O . GLU A 1 186 ? -43.647 1.427 56.696 1.00 94.81 186 GLU A O 1
ATOM 1564 N N . THR A 1 187 ? -44.653 0.813 54.799 1.00 94.19 187 THR A N 1
ATOM 1565 C CA . THR A 1 187 ? -45.975 0.649 55.430 1.00 94.19 187 THR A CA 1
ATOM 1566 C C . THR A 1 187 ? -46.004 -0.537 56.388 1.00 94.19 187 THR A C 1
ATOM 1568 O O . THR A 1 187 ? -46.505 -0.397 57.499 1.00 94.19 187 THR A O 1
ATOM 1571 N N . LEU A 1 188 ? -45.409 -1.670 56.010 1.00 94.50 188 LEU A N 1
ATOM 1572 C CA . LEU A 1 188 ? -45.299 -2.841 56.878 1.00 94.50 188 LEU A CA 1
ATOM 1573 C C . LEU A 1 188 ? -44.440 -2.571 58.123 1.00 94.50 188 LEU A C 1
ATOM 1575 O O . LEU A 1 188 ? -44.735 -3.097 59.192 1.00 94.50 188 LEU A O 1
ATOM 1579 N N . GLU A 1 189 ? -43.391 -1.760 58.008 1.00 94.69 189 GLU A N 1
ATOM 1580 C CA . GLU A 1 189 ? -42.569 -1.332 59.143 1.00 94.69 189 GLU A CA 1
ATOM 1581 C C . GLU A 1 189 ? -43.380 -0.466 60.117 1.00 94.69 189 GLU A C 1
ATOM 1583 O O . GLU A 1 189 ? -43.461 -0.802 61.296 1.00 94.69 189 GLU A O 1
ATOM 1588 N N . LYS A 1 190 ? -44.127 0.528 59.617 1.00 94.81 190 LYS A N 1
ATOM 1589 C CA . LYS A 1 190 ? -45.058 1.329 60.438 1.00 94.81 190 LYS A CA 1
ATOM 1590 C C . LYS A 1 190 ? -46.155 0.483 61.092 1.00 94.81 190 LYS A C 1
ATOM 1592 O O . LYS A 1 190 ? -46.525 0.700 62.246 1.00 94.81 190 LYS A O 1
ATOM 1597 N N . GLU A 1 191 ? -46.705 -0.497 60.377 1.00 92.75 191 GLU A N 1
ATOM 1598 C CA . GLU A 1 191 ? -47.689 -1.427 60.945 1.00 92.75 191 GLU A CA 1
ATOM 1599 C C . GLU A 1 191 ? -47.082 -2.315 62.042 1.00 92.75 191 GLU A C 1
ATOM 1601 O O . GLU A 1 191 ? -47.752 -2.633 63.025 1.00 92.75 191 GLU A O 1
ATOM 1606 N N . ARG A 1 192 ? -45.806 -2.700 61.917 1.00 94.19 192 ARG A N 1
ATOM 1607 C CA . ARG A 1 192 ? -45.090 -3.427 62.974 1.00 94.19 192 ARG A CA 1
ATOM 1608 C C . ARG A 1 192 ? -44.854 -2.551 64.198 1.00 94.19 192 ARG A C 1
ATOM 1610 O O . ARG A 1 192 ? -45.185 -2.996 65.291 1.00 94.19 192 ARG A O 1
ATOM 1617 N N . GLU A 1 193 ? -44.385 -1.320 64.015 1.00 94.06 193 GLU A N 1
ATOM 1618 C CA . GLU A 1 193 ? -44.194 -0.356 65.107 1.00 94.06 193 GLU A CA 1
ATOM 1619 C C . GLU A 1 193 ? -45.508 -0.106 65.859 1.00 94.06 193 GLU A C 1
ATOM 1621 O O . GLU A 1 193 ? -45.582 -0.265 67.075 1.00 94.06 193 GLU A O 1
ATOM 1626 N N . THR A 1 194 ? -46.599 0.183 65.142 1.00 93.75 194 THR A N 1
ATOM 1627 C CA . THR A 1 194 ? -47.921 0.388 65.765 1.00 93.75 194 THR A CA 1
ATOM 1628 C C . THR A 1 194 ? -48.446 -0.869 66.465 1.00 93.75 194 THR A C 1
ATOM 1630 O O . THR A 1 194 ? -49.090 -0.783 67.517 1.00 93.75 194 THR A O 1
ATOM 1633 N N . LYS A 1 195 ? -48.162 -2.065 65.937 1.00 93.69 195 LYS A N 1
ATOM 1634 C CA . LYS A 1 195 ? -48.477 -3.326 66.616 1.00 93.69 195 LYS A CA 1
ATOM 1635 C C . LYS A 1 195 ? -47.678 -3.486 67.912 1.00 93.69 195 LYS A C 1
ATOM 1637 O O . LYS A 1 195 ? -48.258 -3.872 68.923 1.00 93.69 195 LYS A O 1
ATOM 1642 N N . GLU A 1 196 ? -46.384 -3.192 67.903 1.00 93.94 196 GLU A N 1
ATOM 1643 C CA . GLU A 1 196 ? -45.538 -3.253 69.100 1.00 93.94 196 GLU A CA 1
ATOM 1644 C C . GLU A 1 196 ? -45.993 -2.233 70.154 1.00 93.94 196 GLU A C 1
ATOM 1646 O O . GLU A 1 196 ? -46.174 -2.589 71.320 1.00 93.94 196 GLU A O 1
ATOM 1651 N N . GLU A 1 197 ? -46.315 -1.000 69.748 1.00 94.00 197 GLU A N 1
ATOM 1652 C CA . GLU A 1 197 ? -46.877 0.021 70.638 1.00 94.00 197 GLU A CA 1
ATOM 1653 C C . GLU A 1 197 ? -48.214 -0.410 71.254 1.00 94.00 197 GLU A C 1
ATOM 1655 O O . GLU A 1 197 ? -48.452 -0.232 72.452 1.00 94.00 197 GLU A O 1
ATOM 1660 N N . THR A 1 198 ? -49.118 -0.977 70.450 1.00 89.94 198 THR A N 1
ATOM 1661 C CA . THR A 1 198 ? -50.420 -1.449 70.946 1.00 89.94 198 THR A CA 1
ATOM 1662 C C . THR A 1 198 ? -50.276 -2.659 71.865 1.00 89.94 198 THR A C 1
ATOM 1664 O O . THR A 1 198 ? -50.988 -2.733 72.869 1.00 89.94 198 THR A O 1
ATOM 1667 N N . GLN A 1 199 ? -49.332 -3.565 71.597 1.00 93.88 199 GLN A N 1
ATOM 1668 C CA . GLN A 1 199 ? -48.989 -4.666 72.501 1.00 93.88 199 GLN A CA 1
ATOM 1669 C C . GLN A 1 199 ? -48.438 -4.148 73.835 1.00 93.88 199 GLN A C 1
ATOM 1671 O O . GLN A 1 199 ? -48.943 -4.548 74.885 1.00 93.88 199 GLN A O 1
ATOM 1676 N N . ALA A 1 200 ? -47.504 -3.194 73.812 1.00 92.25 200 ALA A N 1
ATOM 1677 C CA . ALA A 1 200 ? -46.973 -2.569 75.022 1.00 92.25 200 ALA A CA 1
ATOM 1678 C C . ALA A 1 200 ? -48.073 -1.867 75.842 1.00 92.25 200 ALA A C 1
ATOM 1680 O O . ALA A 1 200 ? -48.138 -2.011 77.064 1.00 92.25 200 ALA A O 1
ATOM 1681 N N . ARG A 1 201 ? -49.003 -1.160 75.178 1.00 93.19 201 ARG A N 1
ATOM 1682 C CA . ARG A 1 201 ? -50.172 -0.549 75.840 1.00 93.19 201 ARG A CA 1
ATOM 1683 C C . ARG A 1 201 ? -51.097 -1.592 76.465 1.00 93.19 201 ARG A C 1
ATOM 1685 O O . ARG A 1 201 ? -51.581 -1.380 77.573 1.00 93.19 201 ARG A O 1
ATOM 1692 N N . LEU A 1 202 ? -51.352 -2.710 75.784 1.00 92.88 202 LEU A N 1
ATOM 1693 C CA . LEU A 1 202 ? -52.160 -3.804 76.335 1.00 92.88 202 LEU A CA 1
ATOM 1694 C C . LEU A 1 202 ? -51.509 -4.425 77.573 1.00 92.88 202 LEU A C 1
ATOM 1696 O O . LEU A 1 202 ? -52.208 -4.727 78.540 1.00 92.88 202 LEU A O 1
ATOM 1700 N N . GLU A 1 203 ? -50.190 -4.604 77.571 1.00 93.06 203 GLU A N 1
ATOM 1701 C CA . GLU A 1 203 ? -49.454 -5.088 78.740 1.00 93.06 203 GLU A CA 1
ATOM 1702 C C . GLU A 1 203 ? -49.520 -4.106 79.914 1.00 93.06 203 GLU A C 1
ATOM 1704 O O . GLU A 1 203 ? -49.756 -4.530 81.046 1.00 93.06 203 GLU A O 1
ATOM 1709 N N . ASP A 1 204 ? -49.386 -2.802 79.660 1.00 93.69 204 ASP A N 1
ATOM 1710 C CA . ASP A 1 204 ? -49.544 -1.765 80.685 1.00 93.69 204 ASP A CA 1
ATOM 1711 C C . ASP A 1 204 ? -50.968 -1.752 81.268 1.00 93.69 204 ASP A C 1
ATOM 1713 O O . ASP A 1 204 ? -51.147 -1.743 82.488 1.00 93.69 204 ASP A O 1
ATOM 1717 N N . PHE A 1 205 ? -51.999 -1.850 80.421 1.00 90.56 205 PHE A N 1
ATOM 1718 C CA . PHE A 1 205 ? -53.382 -1.970 80.887 1.00 90.56 205 PHE A CA 1
ATOM 1719 C C . PHE A 1 205 ? -53.620 -3.243 81.702 1.00 90.56 205 PHE A C 1
ATOM 1721 O O . PHE A 1 205 ? -54.313 -3.180 82.714 1.00 90.56 205 PHE A O 1
ATOM 1728 N N . ARG A 1 206 ? -53.021 -4.380 81.326 1.00 93.12 206 ARG A N 1
ATOM 1729 C CA . ARG A 1 206 ? -53.088 -5.618 82.122 1.00 93.12 206 ARG A CA 1
ATOM 1730 C C . ARG A 1 206 ? -52.421 -5.458 83.485 1.00 93.12 206 ARG A C 1
ATOM 1732 O O . ARG A 1 206 ? -52.999 -5.873 84.482 1.00 93.12 206 ARG A O 1
ATOM 1739 N N . LYS A 1 207 ? -51.247 -4.821 83.551 1.00 92.56 207 LYS A N 1
ATOM 1740 C CA . LYS A 1 207 ? -50.570 -4.524 84.826 1.00 92.56 207 LYS A CA 1
ATOM 1741 C C . LYS A 1 207 ? -51.423 -3.618 85.713 1.00 92.56 207 LYS A C 1
ATOM 1743 O O . LYS A 1 207 ? -51.573 -3.901 86.897 1.00 92.56 207 LYS A O 1
ATOM 1748 N N . LYS A 1 208 ? -52.022 -2.568 85.141 1.00 92.50 208 LYS A N 1
ATOM 1749 C CA . LYS A 1 208 ? -52.946 -1.672 85.855 1.00 92.50 208 LYS A CA 1
ATOM 1750 C C . LYS A 1 208 ? -54.184 -2.407 86.360 1.00 92.50 208 LYS A C 1
ATOM 1752 O O . LYS A 1 208 ? -54.578 -2.179 87.498 1.00 92.50 208 LYS A O 1
ATOM 1757 N N . LEU A 1 209 ? -54.769 -3.285 85.544 1.00 92.25 209 LEU A N 1
ATOM 1758 C CA . LEU A 1 209 ? -55.907 -4.112 85.942 1.00 92.25 209 LEU A CA 1
ATOM 1759 C C . LEU A 1 209 ? -55.532 -5.011 87.126 1.00 92.25 209 LEU A C 1
ATOM 1761 O O . LEU A 1 209 ? -56.222 -4.974 88.135 1.00 92.25 209 LEU A O 1
ATOM 1765 N N . ASN A 1 210 ? -54.407 -5.727 87.038 1.00 91.62 210 ASN A N 1
ATOM 1766 C CA . ASN A 1 210 ? -53.930 -6.600 88.113 1.00 91.62 210 ASN A CA 1
ATOM 1767 C C . ASN A 1 210 ? -53.676 -5.821 89.414 1.00 91.62 210 ASN A C 1
ATOM 1769 O O . ASN A 1 210 ? -54.119 -6.238 90.479 1.00 91.62 210 ASN A O 1
ATOM 1773 N N . ALA A 1 211 ? -53.034 -4.652 89.328 1.00 90.81 211 ALA A N 1
ATOM 1774 C CA . ALA A 1 211 ? -52.797 -3.797 90.489 1.00 90.81 211 ALA A CA 1
ATOM 1775 C C . ALA A 1 211 ? -54.104 -3.262 91.102 1.00 90.81 211 ALA A C 1
ATOM 1777 O O . ALA A 1 211 ? -54.198 -3.099 92.316 1.00 90.81 211 ALA A O 1
ATOM 1778 N N . LEU A 1 212 ? -55.118 -2.967 90.280 1.00 89.06 212 LEU A N 1
ATOM 1779 C CA . LEU A 1 212 ? -5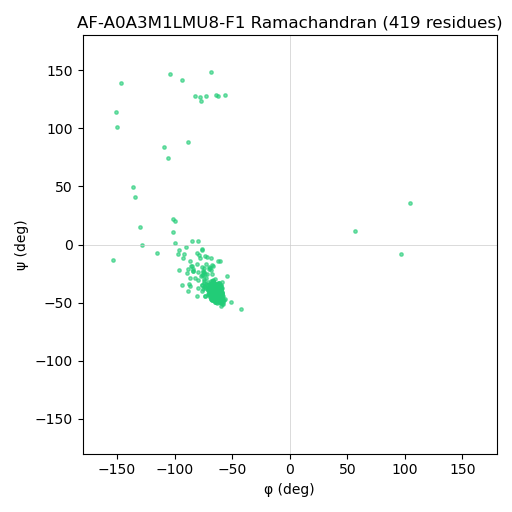6.439 -2.575 90.771 1.00 89.06 212 LEU A CA 1
ATOM 1780 C C . LEU A 1 212 ? -57.166 -3.748 91.431 1.00 89.06 212 LEU A C 1
ATOM 1782 O O . LEU A 1 212 ? -57.741 -3.544 92.492 1.00 89.06 212 LEU A O 1
ATOM 1786 N N . THR A 1 213 ? -57.089 -4.958 90.871 1.00 91.69 213 THR A N 1
ATOM 1787 C CA . THR A 1 213 ? -57.683 -6.156 91.488 1.00 91.69 213 THR A CA 1
ATOM 1788 C C . THR A 1 213 ? -56.988 -6.550 92.791 1.00 91.69 213 THR A C 1
ATOM 1790 O O . THR A 1 213 ? -57.654 -6.954 93.736 1.00 91.69 213 THR A O 1
ATOM 1793 N N . GLU A 1 214 ? -55.663 -6.390 92.887 1.00 89.94 214 GLU A N 1
ATOM 1794 C CA . GLU A 1 214 ? -54.925 -6.586 94.143 1.00 89.94 214 GLU A CA 1
ATOM 1795 C C . GLU A 1 214 ? -55.361 -5.562 95.194 1.00 89.94 214 GLU A C 1
ATOM 1797 O O . GLU A 1 214 ? -55.665 -5.936 96.323 1.00 89.94 214 GLU A O 1
ATOM 1802 N N . LYS A 1 215 ? -55.482 -4.284 94.811 1.00 88.50 215 LYS A N 1
ATOM 1803 C CA . LYS A 1 215 ? -56.004 -3.236 95.700 1.00 88.50 215 LYS A CA 1
ATOM 1804 C C . LYS A 1 215 ? -57.446 -3.486 96.124 1.00 88.50 215 LYS A C 1
ATOM 1806 O O . LYS A 1 215 ? -57.790 -3.203 97.264 1.00 88.50 215 LYS A O 1
ATOM 1811 N N . GLU A 1 216 ? -58.291 -3.980 95.227 1.00 88.94 216 GLU A N 1
ATOM 1812 C CA . GLU A 1 216 ? -59.668 -4.356 95.544 1.00 88.94 216 GLU A CA 1
ATOM 1813 C C . GLU A 1 216 ? -59.687 -5.486 96.583 1.00 88.94 216 GLU A C 1
ATOM 1815 O O . GLU A 1 216 ? -60.330 -5.337 97.618 1.00 88.94 216 GLU A O 1
ATOM 1820 N N . ALA A 1 217 ? -58.876 -6.533 96.402 1.00 88.06 217 ALA A N 1
ATOM 1821 C CA . ALA A 1 217 ? -58.728 -7.611 97.381 1.00 88.06 217 ALA A CA 1
ATOM 1822 C C . ALA A 1 217 ? -58.139 -7.132 98.729 1.00 88.06 217 ALA A C 1
ATOM 1824 O O . ALA A 1 217 ? -58.589 -7.542 99.802 1.00 88.06 217 ALA A O 1
ATOM 1825 N N . GLU A 1 218 ? -57.152 -6.230 98.719 1.00 88.25 218 GLU A N 1
ATOM 1826 C CA . GLU A 1 218 ? -56.619 -5.597 99.935 1.00 88.25 218 GLU A CA 1
ATOM 1827 C C . GLU A 1 218 ? -57.688 -4.758 100.655 1.00 88.25 218 GLU A C 1
ATOM 1829 O O . GLU A 1 218 ? -57.817 -4.810 101.881 1.00 88.25 218 GLU A O 1
ATOM 1834 N N . LEU A 1 219 ? -58.498 -4.005 99.909 1.00 84.75 219 LEU A N 1
ATOM 1835 C CA . LEU A 1 219 ? -59.600 -3.222 100.464 1.00 84.75 219 LEU A CA 1
ATOM 1836 C C . LEU A 1 219 ? -60.708 -4.119 101.022 1.00 84.75 219 LEU A C 1
ATOM 1838 O O . LEU A 1 219 ? -61.236 -3.829 102.091 1.00 84.75 219 LEU A O 1
ATOM 1842 N N . GLU A 1 220 ? -61.025 -5.233 100.367 1.00 87.56 220 GLU A N 1
ATOM 1843 C CA . GLU A 1 220 ? -61.984 -6.217 100.875 1.00 87.56 220 GLU A CA 1
ATOM 1844 C C . GLU A 1 220 ? -61.486 -6.892 102.158 1.00 87.56 220 GLU A C 1
ATOM 1846 O O . GLU A 1 220 ? -62.234 -6.992 103.131 1.00 87.56 220 GLU A O 1
ATOM 1851 N N . THR A 1 221 ? -60.214 -7.300 102.213 1.00 84.25 221 THR A N 1
ATOM 1852 C CA . THR A 1 221 ? -59.625 -7.889 103.429 1.00 84.25 221 THR A CA 1
ATOM 1853 C C . THR A 1 221 ? -59.517 -6.883 104.572 1.00 84.25 221 THR A C 1
ATOM 1855 O O . THR A 1 221 ? -59.741 -7.247 105.727 1.00 84.25 221 THR A O 1
ATOM 1858 N N . THR A 1 222 ? -59.206 -5.616 104.290 1.00 83.75 222 THR A N 1
ATOM 1859 C CA . THR A 1 222 ? -59.202 -4.559 105.313 1.00 83.75 222 THR A CA 1
ATOM 1860 C C . THR A 1 222 ? -60.614 -4.216 105.772 1.00 83.75 222 THR A C 1
ATOM 1862 O O . THR A 1 222 ? -60.821 -4.116 106.975 1.00 83.75 222 THR A O 1
ATOM 1865 N N . LEU A 1 223 ? -61.606 -4.150 104.878 1.00 83.62 223 LEU A N 1
ATOM 1866 C CA . LEU A 1 223 ? -63.023 -4.043 105.249 1.00 83.62 223 LEU A CA 1
ATOM 1867 C C . LEU A 1 223 ? -63.481 -5.227 106.107 1.00 83.62 223 LEU A C 1
ATOM 1869 O O . LEU A 1 223 ? -64.194 -5.013 107.086 1.00 83.62 223 LEU A O 1
ATOM 1873 N N . GLY A 1 224 ? -63.055 -6.450 105.779 1.00 82.56 224 GLY A N 1
ATOM 1874 C CA . GLY A 1 224 ? -63.298 -7.651 106.581 1.00 82.56 224 GLY A CA 1
ATOM 1875 C C . GLY A 1 224 ? -62.714 -7.521 107.986 1.00 82.56 224 GLY A C 1
ATOM 1876 O O . GLY A 1 224 ? -63.454 -7.601 108.960 1.00 82.56 224 GLY A O 1
ATOM 1877 N N . LYS A 1 225 ? -61.423 -7.184 108.095 1.00 82.19 225 LYS A N 1
ATOM 1878 C CA . LYS A 1 225 ? -60.745 -6.953 109.383 1.00 82.19 225 LYS A CA 1
ATOM 1879 C C . LYS A 1 225 ? -61.349 -5.797 110.173 1.00 82.19 225 LYS A C 1
ATOM 1881 O O . LYS A 1 225 ? -61.433 -5.872 111.390 1.00 82.19 225 LYS A O 1
ATOM 1886 N N . SER A 1 226 ? -61.768 -4.719 109.514 1.00 75.00 226 SER A N 1
ATOM 1887 C CA . SER A 1 226 ? -62.433 -3.593 110.174 1.00 75.00 226 SER A CA 1
ATOM 1888 C C . SER A 1 226 ? -63.823 -3.975 110.678 1.00 75.00 226 SER A C 1
ATOM 1890 O O . SER A 1 226 ? -64.212 -3.511 111.745 1.00 75.00 226 SER A O 1
ATOM 1892 N N . ARG A 1 227 ? -64.558 -4.834 109.958 1.00 79.00 227 ARG A N 1
ATOM 1893 C CA . ARG A 1 227 ? -65.829 -5.402 110.433 1.00 79.00 227 ARG A CA 1
ATOM 1894 C C . ARG A 1 227 ? -65.615 -6.354 111.610 1.00 79.00 227 ARG A C 1
ATOM 1896 O O . ARG A 1 227 ? -66.300 -6.194 112.610 1.00 79.00 227 ARG A O 1
ATOM 1903 N N . GLU A 1 228 ? -64.639 -7.259 111.533 1.00 76.62 228 GLU A N 1
ATOM 1904 C CA . GLU A 1 228 ? -64.263 -8.160 112.636 1.00 76.62 228 GLU A CA 1
ATOM 1905 C C . GLU A 1 228 ? -63.811 -7.372 113.873 1.00 76.62 228 GLU A C 1
ATOM 1907 O O . GLU A 1 228 ? -64.294 -7.618 114.973 1.00 76.62 228 GLU A O 1
ATOM 1912 N N . TRP A 1 229 ? -62.970 -6.349 113.698 1.00 74.06 229 TRP A N 1
ATOM 1913 C CA . TRP A 1 229 ? -62.518 -5.485 114.790 1.00 74.06 229 TRP A CA 1
ATOM 1914 C C . TRP A 1 229 ? -63.674 -4.697 115.427 1.00 74.06 229 TRP A C 1
ATOM 1916 O O . TRP A 1 229 ? -63.751 -4.610 116.652 1.00 74.06 229 TRP A O 1
ATOM 1926 N N . LEU A 1 230 ? -64.606 -4.162 114.624 1.00 66.62 230 LEU A N 1
ATOM 1927 C CA . LEU A 1 230 ? -65.811 -3.480 115.121 1.00 66.62 230 LEU A CA 1
ATOM 1928 C C . LEU A 1 230 ? -66.779 -4.431 115.846 1.00 66.62 230 LEU A C 1
ATOM 1930 O O . LEU A 1 230 ? -67.457 -3.998 116.780 1.00 66.62 230 LEU A O 1
ATOM 1934 N N . GLU A 1 231 ? -66.846 -5.709 115.459 1.00 68.38 231 GLU A N 1
ATOM 1935 C CA . GLU A 1 231 ? -67.628 -6.720 116.182 1.00 68.38 231 GLU A CA 1
ATOM 1936 C C . GLU A 1 231 ? -66.939 -7.194 117.473 1.00 68.38 231 GLU A C 1
ATOM 1938 O O . GLU A 1 231 ? -67.608 -7.312 118.500 1.00 68.38 231 GLU A O 1
ATOM 1943 N N . GLU A 1 232 ? -65.616 -7.391 117.470 1.00 67.56 232 GLU A N 1
ATOM 1944 C CA . GLU A 1 232 ? -64.840 -7.810 118.649 1.00 67.56 232 GLU A CA 1
ATOM 1945 C C . GLU A 1 232 ? -64.724 -6.708 119.716 1.00 67.56 232 GLU A C 1
ATOM 1947 O O . GLU A 1 232 ? -64.684 -7.001 120.910 1.00 67.56 232 GLU A O 1
ATOM 1952 N N . HIS A 1 233 ? -64.686 -5.433 119.315 1.00 60.03 233 HIS A N 1
ATOM 1953 C CA . HIS A 1 233 ? -64.494 -4.285 120.217 1.00 60.03 233 HIS A CA 1
ATOM 1954 C C . HIS A 1 233 ? -65.805 -3.550 120.549 1.00 60.03 233 HIS A C 1
ATOM 1956 O O . HIS A 1 233 ? -65.792 -2.406 121.007 1.00 60.03 233 HIS A O 1
ATOM 1962 N N . ARG A 1 234 ? -66.955 -4.222 120.400 1.00 57.94 234 ARG A N 1
ATOM 1963 C CA . ARG A 1 234 ? -68.290 -3.681 120.725 1.00 57.94 234 ARG A CA 1
ATOM 1964 C C . ARG A 1 234 ? -68.480 -3.334 122.215 1.00 57.94 234 ARG A C 1
ATOM 1966 O O . ARG A 1 234 ? -69.422 -2.636 122.566 1.00 57.94 234 ARG A O 1
ATOM 1973 N N . SER A 1 235 ? -67.583 -3.7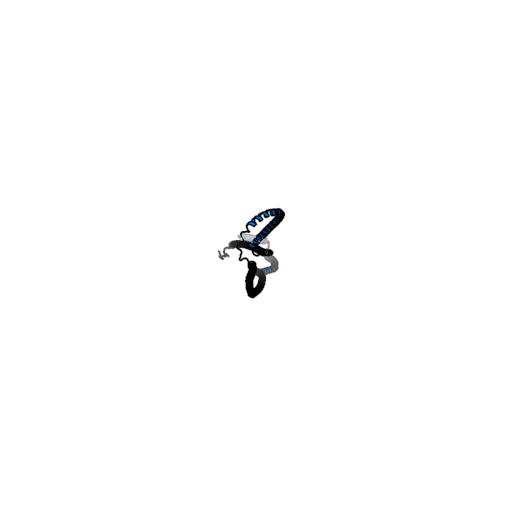98 123.090 1.00 54.94 235 SER A N 1
ATOM 1974 C CA . SER A 1 235 ? -67.578 -3.562 124.543 1.00 54.94 235 SER A CA 1
ATOM 1975 C C . SER A 1 235 ? -66.578 -2.492 125.025 1.00 54.94 235 SER A C 1
ATOM 1977 O O . SER A 1 235 ? -66.359 -2.368 126.228 1.00 54.94 235 SER A O 1
ATOM 1979 N N . LEU A 1 236 ? -65.958 -1.716 124.124 1.00 52.03 236 LEU A N 1
ATOM 1980 C CA . LEU A 1 236 ? -64.951 -0.684 124.452 1.00 52.03 236 LEU A CA 1
ATOM 1981 C C . LEU A 1 236 ? -65.484 0.761 124.483 1.00 52.03 236 LEU A C 1
ATOM 1983 O O . LEU A 1 236 ? -64.710 1.715 124.469 1.00 52.03 236 LEU A O 1
ATOM 1987 N N . GLU A 1 237 ? -66.798 0.931 124.627 1.00 51.19 237 GLU A N 1
ATOM 1988 C CA . GLU A 1 237 ? -67.446 2.236 124.835 1.00 51.19 237 GLU A CA 1
ATOM 1989 C C . GLU A 1 237 ? -67.296 2.786 126.280 1.00 51.19 237 GLU A C 1
ATOM 1991 O O . GLU A 1 237 ? -67.700 3.914 126.550 1.00 51.19 237 GLU A O 1
ATOM 1996 N N . SER A 1 238 ? -66.687 2.048 127.228 1.00 55.47 238 SER A N 1
ATOM 1997 C CA . SER A 1 238 ? -66.678 2.417 128.663 1.00 55.47 238 SER A CA 1
ATOM 1998 C C . SER A 1 238 ? -65.329 2.270 129.401 1.00 55.47 238 SER A C 1
ATOM 2000 O O . SER A 1 238 ? -65.279 1.658 130.471 1.00 55.47 238 SER A O 1
ATOM 2002 N N . LEU A 1 239 ? -64.218 2.802 128.867 1.00 47.78 239 LEU A N 1
ATOM 2003 C CA . LEU A 1 239 ? -62.876 2.536 129.429 1.00 47.78 239 LEU A CA 1
ATOM 2004 C C . LEU A 1 239 ? -61.871 3.704 129.643 1.00 47.78 239 LEU A C 1
ATOM 2006 O O . LEU A 1 239 ? -60.673 3.482 129.480 1.00 47.78 239 LEU A O 1
ATOM 2010 N N . PRO A 1 240 ? -62.251 4.911 130.114 1.00 54.94 240 PRO A N 1
ATOM 2011 C CA . PRO A 1 240 ? -61.285 5.867 130.666 1.00 54.94 240 PRO A CA 1
ATOM 2012 C C . PRO A 1 240 ? -61.373 5.958 132.204 1.00 54.94 240 PRO A C 1
ATOM 2014 O O . PRO A 1 240 ? -61.886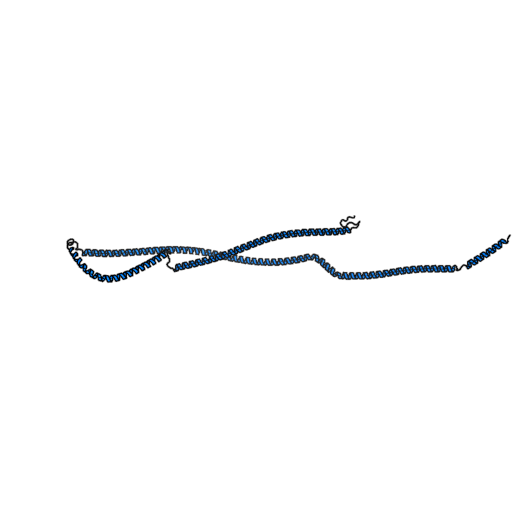 6.933 132.745 1.00 54.94 240 PRO A O 1
ATOM 2017 N N . GLY A 1 241 ? -60.865 4.946 132.929 1.00 55.44 241 GLY A N 1
ATOM 2018 C CA . GLY A 1 241 ? -60.895 4.948 134.407 1.00 55.44 241 GLY A CA 1
ATOM 2019 C C . GLY A 1 241 ? -59.824 4.152 135.173 1.00 55.44 241 GLY A C 1
ATOM 2020 O O . GLY A 1 241 ? -59.688 4.361 136.372 1.00 55.44 241 GLY A O 1
ATOM 2021 N N . VAL A 1 242 ? -59.036 3.263 134.546 1.00 55.69 242 VAL A N 1
ATOM 2022 C CA . VAL A 1 242 ? -58.172 2.315 135.306 1.00 55.69 242 VAL A CA 1
ATOM 2023 C C . VAL A 1 242 ? -56.704 2.285 134.838 1.00 55.69 242 VAL A C 1
ATOM 2025 O O . VAL A 1 242 ? -55.930 1.414 135.221 1.00 55.69 242 VAL A O 1
ATOM 2028 N N . PHE A 1 243 ? -56.252 3.269 134.056 1.00 50.97 243 PHE A N 1
ATOM 2029 C CA . PHE A 1 243 ? -54.893 3.250 133.481 1.00 50.97 243 PHE A CA 1
ATOM 2030 C C . PHE A 1 243 ? -53.771 3.808 134.385 1.00 50.97 243 PHE A C 1
ATOM 2032 O O . PHE A 1 243 ? -52.612 3.828 133.982 1.00 50.97 243 PHE A O 1
ATOM 2039 N N . GLY A 1 244 ? -54.075 4.212 135.625 1.00 52.81 244 GLY A N 1
ATOM 2040 C CA . GLY A 1 244 ? -53.080 4.748 136.571 1.00 52.81 244 GLY A CA 1
ATOM 2041 C C . GLY A 1 244 ? -52.300 3.700 137.383 1.00 52.81 244 GLY A C 1
ATOM 2042 O O . GLY A 1 244 ? -51.239 4.009 137.913 1.00 52.81 244 GLY A O 1
ATOM 2043 N N . ALA A 1 245 ? -52.780 2.454 137.480 1.00 50.62 245 ALA A N 1
ATOM 2044 C CA . ALA A 1 245 ? -52.210 1.445 138.390 1.00 50.62 245 ALA A CA 1
ATOM 2045 C C . ALA A 1 245 ? -51.194 0.478 137.741 1.00 50.62 245 ALA A C 1
ATOM 2047 O O . ALA A 1 245 ? -50.596 -0.345 138.431 1.00 50.62 245 ALA A O 1
ATOM 2048 N N . LEU A 1 246 ? -50.983 0.555 136.421 1.00 51.09 246 LEU A N 1
ATOM 2049 C CA . LEU A 1 246 ? -50.155 -0.400 135.663 1.00 51.09 246 LEU A CA 1
ATOM 2050 C C . LEU A 1 246 ? -48.711 0.067 135.410 1.00 51.09 246 LEU A C 1
ATOM 2052 O O . LEU A 1 246 ? -47.881 -0.730 134.974 1.00 51.09 246 LEU A O 1
ATOM 2056 N N . GLN A 1 247 ? -48.379 1.321 135.726 1.00 51.56 247 GLN A N 1
ATOM 2057 C CA . GLN A 1 247 ? -47.065 1.903 135.429 1.00 51.56 247 GLN A CA 1
ATOM 2058 C C . GLN A 1 247 ? -45.947 1.458 136.392 1.00 51.56 247 GLN A C 1
ATOM 2060 O O . GLN A 1 247 ? -44.801 1.340 135.975 1.00 51.56 247 GLN A O 1
ATOM 2065 N N . THR A 1 248 ? -46.264 1.103 137.640 1.00 51.94 248 THR A N 1
ATOM 2066 C CA . THR A 1 248 ? -45.277 0.676 138.657 1.00 51.94 248 THR A CA 1
ATOM 2067 C C . THR A 1 248 ? -44.790 -0.768 138.499 1.00 51.94 248 THR A C 1
ATOM 2069 O O . THR A 1 248 ? -43.799 -1.163 139.104 1.00 51.94 248 THR A O 1
ATOM 2072 N N . ARG A 1 249 ? -45.439 -1.573 137.647 1.00 49.59 249 ARG A N 1
ATOM 2073 C CA . ARG A 1 249 ? -45.134 -3.007 137.469 1.00 49.59 249 ARG A CA 1
ATOM 2074 C C . ARG A 1 249 ? -44.107 -3.290 136.361 1.00 49.59 249 ARG A C 1
ATOM 2076 O O . ARG A 1 249 ? -43.640 -4.416 136.213 1.00 49.59 249 ARG A O 1
ATOM 2083 N N . VAL A 1 250 ? -43.735 -2.262 135.594 1.00 58.53 250 VAL A N 1
ATOM 2084 C CA . VAL A 1 250 ? -42.815 -2.346 134.442 1.00 58.53 250 VAL A CA 1
ATOM 2085 C C . VAL A 1 250 ? -41.344 -2.181 134.858 1.00 58.53 250 VAL A C 1
ATOM 2087 O O . VAL A 1 250 ? -40.438 -2.654 134.170 1.00 58.53 250 VAL A O 1
ATOM 2090 N N . GLU A 1 251 ? -41.074 -1.587 136.021 1.00 53.44 251 GLU A N 1
ATOM 2091 C CA . GLU A 1 251 ? -39.705 -1.354 136.505 1.00 53.44 251 GLU A CA 1
ATOM 2092 C C . GLU A 1 251 ? -39.051 -2.598 137.128 1.00 53.44 251 GLU A C 1
ATOM 2094 O O . GLU A 1 251 ? -37.832 -2.758 137.044 1.00 53.44 251 GLU A O 1
ATOM 2099 N N . GLU A 1 252 ? -39.841 -3.561 137.612 1.00 51.78 252 GLU A N 1
ATOM 2100 C CA . GLU A 1 252 ? -39.340 -4.844 138.133 1.00 51.78 252 GLU A CA 1
ATOM 2101 C C . GLU A 1 252 ? -38.868 -5.806 137.022 1.00 51.78 252 GLU A C 1
ATOM 2103 O O . GLU A 1 252 ? -37.984 -6.639 137.241 1.00 51.78 252 GLU A O 1
ATOM 2108 N N . TRP A 1 253 ? -39.371 -5.648 135.791 1.00 49.50 253 TRP A N 1
ATOM 2109 C CA . TRP A 1 253 ? -38.997 -6.477 134.635 1.00 49.50 253 TRP A CA 1
ATOM 2110 C C . TRP A 1 253 ? -37.602 -6.166 134.073 1.00 49.50 253 TRP A C 1
ATOM 2112 O O . TRP A 1 253 ? -36.979 -7.021 133.441 1.00 49.50 253 TRP A O 1
ATOM 2122 N N . LYS A 1 254 ? -37.048 -4.980 134.360 1.00 53.97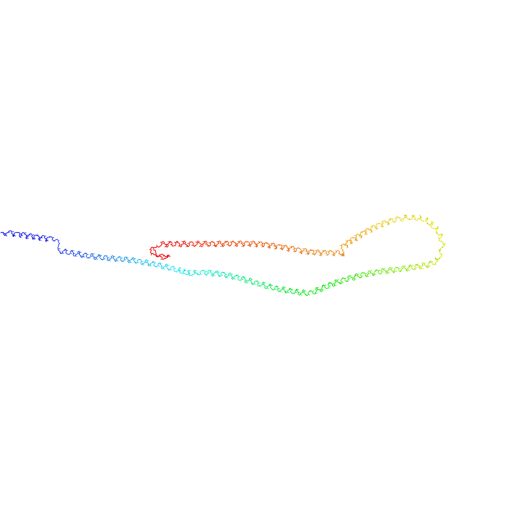 254 LYS A N 1
ATOM 2123 C CA . LYS A 1 254 ? -35.702 -4.585 133.906 1.00 53.97 254 LYS A CA 1
ATOM 2124 C C . LYS A 1 254 ? -34.573 -5.348 134.611 1.00 53.97 254 LYS A C 1
ATOM 2126 O O . LYS A 1 254 ? -33.475 -5.424 134.066 1.00 53.97 254 LYS A O 1
ATOM 2131 N N . ARG A 1 255 ? -34.827 -5.968 135.774 1.00 52.12 255 ARG A N 1
ATOM 2132 C CA . ARG A 1 255 ? -33.834 -6.789 136.498 1.00 52.12 255 ARG A CA 1
ATOM 2133 C C . ARG A 1 255 ? -33.612 -8.178 135.887 1.00 52.12 255 ARG A C 1
ATOM 2135 O O . ARG A 1 255 ? -32.509 -8.693 136.005 1.00 52.12 255 ARG A O 1
ATOM 2142 N N . LYS A 1 256 ? -34.596 -8.743 135.176 1.00 51.00 256 LYS A N 1
ATOM 2143 C CA . LYS A 1 256 ? -34.502 -10.082 134.552 1.00 51.00 256 LYS A CA 1
ATOM 2144 C C . LYS A 1 256 ? -33.748 -10.112 133.214 1.00 51.00 256 LYS A C 1
ATOM 2146 O O . LYS A 1 256 ? -33.460 -11.182 132.696 1.00 51.00 256 LYS A O 1
ATOM 2151 N N . LYS A 1 257 ? -33.390 -8.946 132.660 1.00 52.28 257 LYS A N 1
ATOM 2152 C CA . LYS A 1 257 ? -32.646 -8.826 131.392 1.00 52.28 257 LYS A CA 1
ATOM 2153 C C . LYS A 1 257 ? -31.148 -9.153 131.532 1.00 52.28 257 LYS A C 1
ATOM 2155 O O . LYS A 1 257 ? -30.509 -9.477 130.540 1.00 52.28 257 LYS A O 1
ATOM 2160 N N . LYS A 1 258 ? -30.609 -9.108 132.756 1.00 51.12 258 LYS A N 1
ATOM 2161 C CA . LYS A 1 258 ? -29.184 -9.343 133.049 1.00 51.12 258 LYS A CA 1
ATOM 2162 C C . LYS A 1 258 ? -28.746 -10.810 132.934 1.00 51.12 258 LYS A C 1
ATOM 2164 O O . LYS A 1 258 ? -27.558 -11.062 132.785 1.00 51.12 258 LYS A O 1
ATOM 2169 N N . ASP A 1 259 ? -29.687 -11.755 132.936 1.00 48.25 259 ASP A N 1
ATOM 2170 C CA . ASP A 1 259 ? -29.386 -13.194 132.875 1.00 48.25 259 ASP A CA 1
ATOM 2171 C C . ASP A 1 259 ? -29.387 -13.758 131.437 1.00 48.25 259 ASP A C 1
ATOM 2173 O O . ASP A 1 259 ? -28.890 -14.856 131.202 1.00 48.25 259 ASP A O 1
ATOM 2177 N N . LEU A 1 260 ? -29.873 -12.994 130.448 1.00 52.06 260 LEU A N 1
ATOM 2178 C CA . LEU A 1 260 ? -29.866 -13.377 129.023 1.00 52.06 260 LEU A CA 1
ATOM 2179 C C . LEU A 1 260 ? -28.559 -13.011 128.295 1.00 52.06 260 LEU A C 1
ATOM 2181 O O . LEU A 1 260 ? -28.278 -13.543 127.223 1.00 52.06 260 LEU A O 1
ATOM 2185 N N . GLU A 1 261 ? -27.720 -12.164 128.898 1.00 54.59 261 GLU A N 1
ATOM 2186 C CA . GLU A 1 261 ? -26.403 -11.775 128.366 1.00 54.59 261 GLU A CA 1
ATOM 2187 C C . GLU A 1 261 ? -25.361 -12.916 128.461 1.00 54.59 261 GLU A C 1
ATOM 2189 O O . GLU A 1 261 ? -24.314 -12.854 127.817 1.00 54.59 261 GLU A O 1
ATOM 2194 N N . ALA A 1 262 ? -25.661 -14.005 129.188 1.00 52.03 262 ALA A N 1
ATOM 2195 C CA . ALA A 1 262 ? -24.790 -15.179 129.322 1.00 52.03 262 ALA A CA 1
ATOM 2196 C C . ALA A 1 262 ? -24.929 -16.212 128.177 1.00 52.03 262 ALA A C 1
ATOM 2198 O O . ALA A 1 262 ? -23.977 -16.945 127.905 1.00 52.03 262 ALA A O 1
ATOM 2199 N N . GLU A 1 263 ? -26.057 -16.250 127.453 1.00 53.41 263 GLU A N 1
ATOM 2200 C CA . GLU A 1 263 ? -26.216 -17.104 126.255 1.00 53.41 263 GLU A CA 1
ATOM 2201 C C . GLU A 1 263 ? -25.658 -16.460 124.974 1.00 53.41 263 GLU A C 1
ATOM 2203 O O . GLU A 1 263 ? -25.278 -17.154 124.029 1.00 53.41 263 GLU A O 1
ATOM 2208 N N . GLN A 1 264 ? -25.506 -15.134 124.960 1.00 54.72 264 GLN A N 1
ATOM 2209 C CA . GLN A 1 264 ? -25.072 -14.360 123.793 1.00 54.72 264 GLN A CA 1
ATOM 2210 C C . GLN A 1 264 ? -23.598 -14.601 123.402 1.00 54.72 264 GLN A C 1
ATOM 2212 O O . GLN A 1 264 ? -23.205 -14.389 122.255 1.00 54.72 264 GLN A O 1
ATOM 2217 N N . VAL A 1 265 ? -22.784 -15.117 124.329 1.00 58.25 265 VAL A N 1
ATOM 2218 C CA . VAL A 1 265 ? -21.358 -15.429 124.106 1.00 58.25 265 VAL A CA 1
ATOM 2219 C C . VAL A 1 265 ? -21.156 -16.777 123.387 1.00 58.25 265 VAL A C 1
ATOM 2221 O O . VAL A 1 265 ? -20.084 -17.022 122.833 1.00 58.25 265 VAL A O 1
ATOM 2224 N N . ARG A 1 266 ? -22.175 -17.652 123.344 1.00 56.22 266 ARG A N 1
ATOM 2225 C CA . ARG A 1 266 ? -22.124 -18.919 122.588 1.00 56.22 266 ARG A CA 1
ATOM 2226 C C . ARG A 1 266 ? -22.534 -18.753 121.120 1.00 56.22 266 ARG A C 1
ATOM 2228 O O . ARG A 1 266 ? -21.876 -19.345 120.271 1.00 56.22 266 ARG A O 1
ATOM 2235 N N . CYS A 1 267 ? -23.503 -17.887 120.808 1.00 55.78 267 CYS A N 1
ATOM 2236 C CA . CYS A 1 267 ? -23.896 -17.591 119.419 1.00 55.78 267 CYS A CA 1
ATOM 2237 C C . CYS A 1 267 ? -22.862 -16.753 118.640 1.00 55.78 267 CYS A C 1
ATOM 2239 O O . CYS A 1 267 ? -22.773 -16.866 117.419 1.00 55.78 267 CYS A O 1
ATOM 2241 N N . SER A 1 268 ? -22.024 -15.951 119.310 1.00 60.16 268 SER A N 1
ATOM 2242 C CA . SER A 1 268 ? -21.057 -15.077 118.621 1.00 60.16 268 SER A CA 1
ATOM 2243 C C . SER A 1 268 ? -19.925 -15.827 117.901 1.00 60.16 268 SER A C 1
ATOM 2245 O O . SER A 1 268 ? -19.354 -15.298 116.949 1.00 60.16 268 SER A O 1
ATOM 2247 N N . LYS A 1 269 ? -19.622 -17.074 118.297 1.00 57.50 269 LYS A N 1
ATOM 2248 C CA . LYS A 1 269 ? -18.559 -17.890 117.680 1.00 57.50 269 LYS A CA 1
ATOM 2249 C C . LYS A 1 269 ? -19.001 -18.635 116.415 1.00 57.50 269 LYS A C 1
ATOM 2251 O O . LYS A 1 269 ? -18.150 -18.939 115.583 1.00 57.50 269 LYS A O 1
ATOM 2256 N N . GLU A 1 270 ? -20.300 -18.875 116.233 1.00 55.09 270 GLU A N 1
ATOM 2257 C CA . GLU A 1 270 ? -20.861 -19.431 114.989 1.00 55.09 270 GLU A CA 1
ATOM 2258 C C . GLU A 1 270 ? -21.195 -18.315 113.973 1.00 55.09 270 GLU A C 1
ATOM 2260 O O . GLU A 1 270 ? -20.915 -18.467 112.782 1.00 55.09 270 GLU A O 1
ATOM 2265 N N . GLU A 1 271 ? -21.626 -17.128 114.430 1.00 57.84 271 GLU A N 1
ATOM 2266 C CA . GLU A 1 271 ? -21.836 -15.946 113.569 1.00 57.84 271 GLU A CA 1
ATOM 2267 C C . GLU A 1 271 ? -20.544 -15.401 112.922 1.00 57.84 271 GLU A C 1
ATOM 2269 O O . GLU A 1 271 ? -20.582 -14.835 111.825 1.00 57.84 271 GLU A O 1
ATOM 2274 N N . GLU A 1 272 ? -19.380 -15.549 113.564 1.00 60.09 272 GLU A N 1
ATOM 2275 C CA . GLU A 1 272 ? -18.091 -15.117 112.997 1.00 60.09 272 GLU A CA 1
ATOM 2276 C C . GLU A 1 272 ? -17.586 -16.029 111.863 1.00 60.09 272 GLU A C 1
ATOM 2278 O O . GLU A 1 272 ? -16.860 -15.558 110.981 1.00 60.09 272 GLU A O 1
ATOM 2283 N N . ALA A 1 273 ? -17.996 -17.302 111.833 1.00 57.66 273 ALA A N 1
ATOM 2284 C CA . ALA A 1 273 ? -17.697 -18.231 110.740 1.00 57.66 273 ALA A CA 1
ATOM 2285 C C . ALA A 1 273 ? -18.634 -18.010 109.533 1.00 57.66 273 ALA A C 1
ATOM 2287 O O . ALA A 1 273 ? -18.182 -18.021 108.383 1.00 57.66 273 ALA A O 1
ATOM 2288 N N . GLU A 1 274 ? -19.909 -17.692 109.786 1.00 60.19 274 GLU A N 1
ATOM 2289 C CA . GLU A 1 274 ? -20.890 -17.335 108.752 1.00 60.19 274 GLU A CA 1
ATOM 2290 C C . GLU A 1 274 ? -20.579 -15.966 108.108 1.00 60.19 274 GLU A C 1
ATOM 2292 O O . GLU A 1 274 ? -20.652 -15.818 106.884 1.00 60.19 274 GLU A O 1
ATOM 2297 N N . LYS A 1 275 ? -20.125 -14.972 108.891 1.00 68.94 275 LYS A N 1
ATOM 2298 C CA . LYS A 1 275 ? -19.693 -13.653 108.379 1.00 68.94 275 LYS A CA 1
ATOM 2299 C C . LYS A 1 275 ? -18.461 -13.731 107.469 1.00 68.94 275 LYS A C 1
ATOM 2301 O O . LYS A 1 275 ? -18.395 -12.971 106.503 1.00 68.94 275 LYS A O 1
ATOM 2306 N N . ARG A 1 276 ? -17.518 -14.653 107.714 1.00 66.12 276 ARG A N 1
ATOM 2307 C CA . ARG A 1 276 ? -16.344 -14.862 106.836 1.00 66.12 276 ARG A CA 1
ATOM 2308 C C . ARG A 1 276 ? -16.720 -15.506 105.498 1.00 66.12 276 ARG A C 1
ATOM 2310 O O . ARG A 1 276 ? -16.215 -15.069 1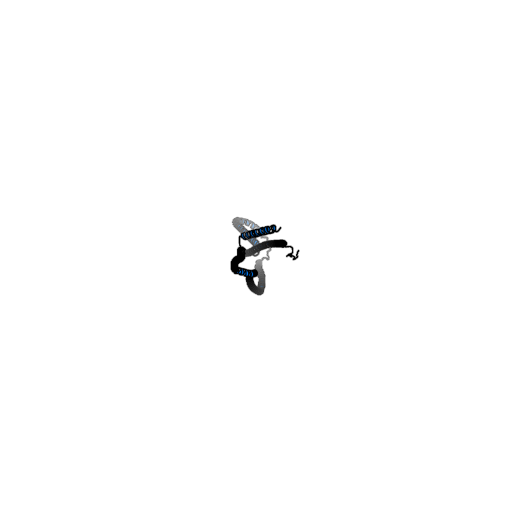04.467 1.00 66.12 276 ARG A O 1
ATOM 2317 N N . CYS A 1 277 ? -17.660 -16.454 105.483 1.00 57.84 277 CYS A N 1
ATOM 2318 C CA . CYS A 1 277 ? -18.179 -17.024 104.232 1.00 57.84 277 CYS A CA 1
ATOM 2319 C C . CYS A 1 277 ? -19.065 -16.029 103.451 1.00 57.84 277 CYS A C 1
ATOM 2321 O O . CYS A 1 277 ? -18.939 -15.931 102.231 1.00 57.84 277 CYS A O 1
ATOM 2323 N N . ARG A 1 278 ? -19.890 -15.210 104.129 1.00 69.62 278 ARG A N 1
ATOM 2324 C CA . ARG A 1 278 ? -20.669 -14.117 103.501 1.00 69.62 278 ARG A CA 1
ATOM 2325 C C . ARG A 1 278 ? -19.800 -12.983 102.945 1.00 69.62 278 ARG A C 1
ATOM 2327 O O . ARG A 1 278 ? -20.197 -12.349 101.971 1.00 69.62 278 ARG A O 1
ATOM 2334 N N . ALA A 1 279 ? -18.638 -12.713 103.543 1.00 71.62 279 ALA A N 1
ATOM 2335 C CA . ALA A 1 279 ? -17.689 -11.726 103.027 1.00 71.62 279 ALA A CA 1
ATOM 2336 C C . ALA A 1 279 ? -17.021 -12.201 101.721 1.00 71.62 279 ALA A C 1
ATOM 2338 O O . ALA A 1 279 ? -16.959 -11.425 100.772 1.00 71.62 279 ALA A O 1
ATOM 2339 N N . GLY A 1 280 ? -16.632 -13.482 101.632 1.00 69.75 280 GLY A N 1
ATOM 2340 C CA . GLY A 1 280 ? -16.074 -14.074 100.406 1.00 69.75 280 GLY A CA 1
ATOM 2341 C C . GLY A 1 280 ? -17.081 -14.197 99.252 1.00 69.75 280 GLY A C 1
ATOM 2342 O O . GLY A 1 280 ? -16.716 -13.999 98.095 1.00 69.75 280 GLY A O 1
ATOM 2343 N N . LEU A 1 281 ? -18.364 -14.442 99.554 1.00 65.19 281 LEU A N 1
ATOM 2344 C CA . LEU A 1 281 ? -19.453 -14.427 98.564 1.00 65.19 281 LEU A CA 1
ATOM 2345 C C . LEU A 1 281 ? -19.735 -13.013 98.029 1.00 65.19 281 LEU A C 1
ATOM 2347 O O . LEU A 1 281 ? -19.831 -12.838 96.820 1.00 65.19 281 LEU A O 1
ATOM 2351 N N . LYS A 1 282 ? -19.751 -11.989 98.895 1.00 73.88 282 LYS A N 1
ATOM 2352 C CA . LYS A 1 282 ? -19.913 -10.583 98.478 1.00 73.88 282 LYS A CA 1
ATOM 2353 C C . LYS A 1 282 ? -18.722 -10.038 97.689 1.00 73.88 282 LYS A C 1
ATOM 2355 O O . LYS A 1 282 ? -18.897 -9.158 96.851 1.00 73.88 282 LYS A O 1
ATOM 2360 N N . GLU A 1 283 ? -17.510 -10.516 97.959 1.00 72.75 283 GLU A N 1
ATOM 2361 C CA . GLU A 1 283 ? -16.316 -10.146 97.191 1.00 72.75 283 GLU A CA 1
ATOM 2362 C C . GLU A 1 283 ? -16.349 -10.768 95.787 1.00 72.75 283 GLU A C 1
ATOM 2364 O O . GLU A 1 283 ? -16.083 -10.071 94.810 1.00 72.75 283 GLU A O 1
ATOM 2369 N N . ARG A 1 284 ? -16.810 -12.022 95.665 1.00 66.50 284 ARG A N 1
ATOM 2370 C CA . ARG A 1 284 ? -17.042 -12.679 94.369 1.00 66.50 284 ARG A CA 1
ATOM 2371 C C . ARG A 1 284 ? -18.225 -12.110 93.587 1.00 66.50 284 ARG A C 1
ATOM 2373 O O . ARG A 1 284 ? -18.096 -11.974 92.376 1.00 66.50 284 ARG A O 1
ATOM 2380 N N . GLU A 1 285 ? -19.317 -11.720 94.244 1.00 73.12 285 GLU A N 1
ATOM 2381 C CA . GLU A 1 285 ? -20.447 -11.008 93.618 1.00 73.12 285 GLU A CA 1
ATOM 2382 C C . GLU A 1 285 ? -20.028 -9.625 93.104 1.00 73.12 285 GLU A C 1
ATOM 2384 O O . GLU A 1 285 ? -20.368 -9.274 91.982 1.00 73.12 285 GLU A O 1
ATOM 2389 N N . ARG A 1 286 ? -19.206 -8.875 93.854 1.00 75.94 286 ARG A N 1
ATOM 2390 C CA . ARG A 1 286 ? -18.647 -7.587 93.396 1.00 75.94 286 ARG A CA 1
ATOM 2391 C C . ARG A 1 286 ? -17.670 -7.745 92.236 1.00 75.94 286 ARG A C 1
ATOM 2393 O O . ARG A 1 286 ? -17.592 -6.864 91.387 1.00 75.94 286 ARG A O 1
ATOM 2400 N N . GLU A 1 287 ? -16.906 -8.834 92.197 1.00 74.75 287 GLU A N 1
ATOM 2401 C CA . GLU A 1 287 ? -15.999 -9.142 91.087 1.00 74.75 287 GLU A CA 1
ATOM 2402 C C . GLU A 1 287 ? -16.781 -9.565 89.828 1.00 74.75 287 GLU A C 1
ATOM 2404 O O . GLU A 1 287 ? -16.413 -9.163 88.725 1.00 74.75 287 GLU A O 1
ATOM 2409 N N . LEU A 1 288 ? -17.915 -10.260 89.994 1.00 72.88 288 LEU A N 1
ATOM 2410 C CA . LEU A 1 288 ? -18.886 -10.567 88.935 1.00 72.88 288 LEU A CA 1
ATOM 2411 C C . LEU A 1 288 ? -19.597 -9.308 88.418 1.00 72.88 288 LEU A C 1
ATOM 2413 O O . LEU A 1 288 ? -19.566 -9.071 87.218 1.00 72.88 288 LEU A O 1
ATOM 2417 N N . GLU A 1 289 ? -20.109 -8.440 89.294 1.00 76.56 289 GLU A N 1
ATOM 2418 C CA . GLU A 1 289 ? -20.731 -7.153 88.928 1.00 76.56 289 GLU A CA 1
ATOM 2419 C C . GLU A 1 289 ? -19.742 -6.219 88.213 1.00 76.56 289 GLU A C 1
ATOM 2421 O O . GLU A 1 289 ? -20.106 -5.468 87.309 1.00 76.56 289 GLU A O 1
ATOM 2426 N N . ARG A 1 290 ? -18.460 -6.255 88.600 1.00 77.62 290 ARG A N 1
ATOM 2427 C CA . ARG A 1 290 ? -17.401 -5.455 87.971 1.00 77.62 290 ARG A CA 1
ATOM 2428 C C . ARG A 1 290 ? -17.003 -6.012 86.606 1.00 77.62 290 ARG A C 1
ATOM 2430 O O . ARG A 1 290 ? -16.657 -5.228 85.729 1.00 77.62 290 ARG A O 1
ATOM 2437 N N . LEU A 1 291 ? -17.055 -7.331 86.415 1.00 71.06 291 LEU A N 1
ATOM 2438 C CA . LEU A 1 291 ? -16.852 -7.980 85.116 1.00 71.06 291 LEU A CA 1
ATOM 2439 C C . LEU A 1 291 ? -18.078 -7.835 84.202 1.00 71.06 291 LEU A C 1
ATOM 2441 O O . LEU A 1 291 ? -17.898 -7.646 83.004 1.00 71.06 291 LEU A O 1
ATOM 2445 N N . GLU A 1 292 ? -19.295 -7.840 84.747 1.00 72.19 292 GLU A N 1
ATOM 2446 C CA . GLU A 1 292 ? -20.541 -7.579 84.017 1.00 72.19 292 GLU A CA 1
ATOM 2447 C C . GLU A 1 292 ? -20.652 -6.117 83.596 1.00 72.19 292 GLU A C 1
ATOM 2449 O O . GLU A 1 292 ? -20.879 -5.868 82.419 1.00 72.19 292 GLU A O 1
ATOM 2454 N N . LYS A 1 293 ? -20.330 -5.154 84.471 1.00 74.94 293 LYS A N 1
ATOM 2455 C CA . LYS A 1 293 ? -20.204 -3.741 84.077 1.00 74.94 293 LYS A CA 1
ATOM 2456 C C . LYS A 1 293 ? -19.120 -3.519 83.035 1.00 74.94 293 LYS A C 1
ATOM 2458 O O . LYS A 1 293 ? -19.310 -2.723 82.132 1.00 74.94 293 LYS A O 1
ATOM 2463 N N . LYS A 1 294 ? -17.998 -4.241 83.104 1.00 72.06 294 LYS A N 1
ATOM 2464 C CA . LYS A 1 294 ? -16.935 -4.139 82.091 1.00 72.06 294 LYS A CA 1
ATOM 2465 C C . LYS A 1 294 ? -17.327 -4.805 80.770 1.00 72.06 294 LYS A C 1
ATOM 2467 O O . LYS A 1 294 ? -16.880 -4.363 79.717 1.00 72.06 294 LYS A O 1
ATOM 2472 N N . ARG A 1 295 ? -18.179 -5.836 80.813 1.00 70.00 295 ARG A N 1
ATOM 2473 C CA . ARG A 1 295 ? -18.819 -6.445 79.638 1.00 70.00 295 ARG A CA 1
ATOM 2474 C C . ARG A 1 295 ? -19.859 -5.501 79.030 1.00 70.00 295 ARG A C 1
ATOM 2476 O O . ARG A 1 295 ? -19.861 -5.351 77.818 1.00 70.00 295 ARG A O 1
ATOM 2483 N N . GLU A 1 296 ? -20.670 -4.834 79.848 1.00 67.50 296 GLU A N 1
ATOM 2484 C CA . GLU A 1 296 ? -21.654 -3.830 79.428 1.00 67.50 296 GLU A CA 1
ATOM 2485 C C . GLU A 1 296 ? -20.994 -2.546 78.912 1.00 67.50 296 GLU A C 1
ATOM 2487 O O . GLU A 1 296 ? -21.425 -2.041 77.891 1.00 67.50 296 GLU A O 1
ATOM 2492 N N . GLU A 1 297 ? -19.900 -2.066 79.511 1.00 70.50 297 GLU A N 1
ATOM 2493 C CA . GLU A 1 297 ? -19.101 -0.934 79.006 1.00 70.50 297 GLU A CA 1
ATOM 2494 C C . GLU A 1 297 ? -18.407 -1.277 77.676 1.00 70.50 297 GLU A C 1
ATOM 2496 O O . GLU A 1 297 ? -18.325 -0.438 76.780 1.00 70.50 297 GLU A O 1
ATOM 2501 N N . LEU A 1 298 ? -17.927 -2.517 77.511 1.00 61.22 298 LEU A N 1
ATOM 2502 C CA . LEU A 1 298 ? -17.360 -2.993 76.244 1.00 61.22 298 LEU A CA 1
ATOM 2503 C C . LEU A 1 298 ? -18.438 -3.263 75.182 1.00 61.22 298 LEU A C 1
ATOM 2505 O O . LEU A 1 298 ? -18.159 -3.060 74.004 1.00 61.22 298 LEU A O 1
ATOM 2509 N N . GLN A 1 299 ? -19.650 -3.683 75.566 1.00 55.12 299 GLN A N 1
ATOM 2510 C CA . GLN A 1 299 ? -20.797 -3.840 74.660 1.00 55.12 299 GLN A CA 1
ATOM 2511 C C . GLN A 1 299 ? -21.387 -2.481 74.257 1.00 55.12 299 GLN A C 1
ATOM 2513 O O . GLN A 1 299 ? -21.560 -2.246 73.065 1.00 55.12 299 GLN A O 1
ATOM 2518 N N . GLN A 1 300 ? -21.572 -1.551 75.196 1.00 59.03 300 GLN A N 1
ATOM 2519 C CA . GLN A 1 300 ? -22.010 -0.179 74.922 1.00 59.03 300 GLN A CA 1
ATOM 2520 C C . GLN A 1 300 ? -20.969 0.589 74.106 1.00 59.03 300 GLN A C 1
ATOM 2522 O O . GLN A 1 300 ? -21.329 1.239 73.135 1.00 59.03 300 GLN A O 1
ATOM 2527 N N . GLY A 1 301 ? -19.670 0.450 74.395 1.00 61.50 301 GLY A N 1
ATOM 2528 C CA . GLY A 1 301 ? -18.609 1.060 73.583 1.00 61.50 301 GLY A CA 1
ATOM 2529 C C . GLY 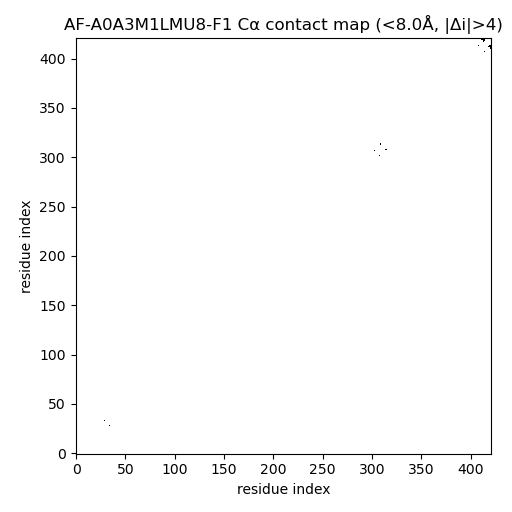A 1 301 ? -18.487 0.481 72.163 1.00 61.50 301 GLY A C 1
ATOM 2530 O O . GLY A 1 301 ? -17.894 1.118 71.288 1.00 61.50 301 GLY A O 1
ATOM 2531 N N . PHE A 1 302 ? -19.042 -0.712 71.921 1.00 49.59 302 PHE A N 1
ATOM 2532 C CA . PHE A 1 302 ? -19.134 -1.339 70.600 1.00 49.59 302 PHE A CA 1
ATOM 2533 C C . PHE A 1 302 ? -20.419 -0.914 69.861 1.00 49.59 302 PHE A C 1
ATOM 2535 O O . PHE A 1 302 ? -20.354 -0.591 68.676 1.00 49.59 302 PHE A O 1
ATOM 2542 N N . GLU A 1 303 ? -21.554 -0.817 70.563 1.00 47.47 303 GLU A N 1
ATOM 2543 C CA . GLU A 1 303 ? -22.836 -0.301 70.049 1.00 47.47 303 GLU A CA 1
ATOM 2544 C C . GLU A 1 303 ? -22.804 1.205 69.742 1.00 47.47 303 GLU A C 1
ATOM 2546 O O . GLU A 1 303 ? -23.393 1.644 68.756 1.00 47.47 303 GLU A O 1
ATOM 2551 N N . GLU A 1 304 ? -22.063 1.995 70.522 1.00 53.22 304 GLU A N 1
ATOM 2552 C CA . GLU A 1 304 ? -21.922 3.447 70.344 1.00 53.22 304 GLU A CA 1
ATOM 2553 C C . GLU A 1 304 ? -21.004 3.804 69.158 1.00 53.22 304 GLU A C 1
ATOM 2555 O O . GLU A 1 304 ? -21.120 4.880 68.572 1.00 53.22 304 GLU A O 1
ATOM 2560 N N . LYS A 1 305 ? -20.112 2.887 68.751 1.00 52.06 305 LYS A N 1
ATOM 2561 C CA . LYS A 1 305 ? -19.215 3.077 67.597 1.00 52.06 305 LYS A CA 1
ATOM 2562 C C . LYS A 1 305 ? -19.725 2.465 66.294 1.00 52.06 305 LYS A 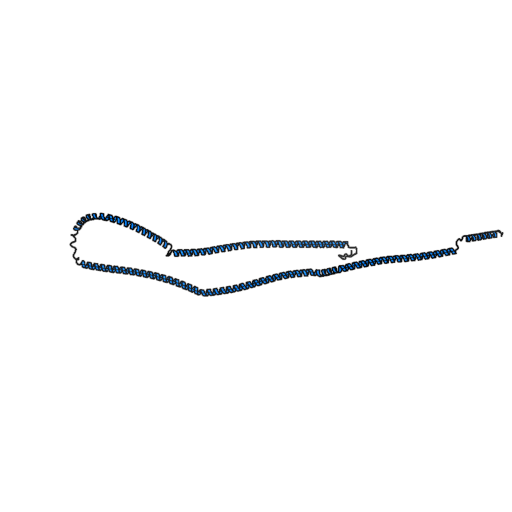C 1
ATOM 2564 O O . LYS A 1 305 ? -19.284 2.916 65.239 1.00 52.06 305 LYS A O 1
ATOM 2569 N N . VAL A 1 306 ? -20.632 1.484 66.334 1.00 49.47 306 VAL A N 1
ATOM 2570 C CA . VAL A 1 306 ? -21.292 0.924 65.140 1.00 49.47 306 VAL A CA 1
ATOM 2571 C C . VAL A 1 306 ? -22.703 0.417 65.497 1.00 49.47 306 VAL A C 1
ATOM 2573 O O . VAL A 1 306 ? -22.837 -0.697 66.009 1.00 49.47 306 VAL A O 1
ATOM 2576 N N . PRO A 1 307 ? -23.780 1.161 65.186 1.00 40.72 307 PRO A N 1
ATOM 2577 C CA . PRO A 1 307 ? -25.131 0.683 65.448 1.00 40.72 307 PRO A CA 1
ATOM 2578 C C . PRO A 1 307 ? -25.544 -0.359 64.391 1.00 40.72 307 PRO A C 1
ATOM 2580 O O . PRO A 1 307 ? -25.521 -0.082 63.191 1.00 40.72 307 PRO A O 1
ATOM 2583 N N . GLY A 1 308 ? -25.932 -1.565 64.835 1.00 48.12 308 GLY A N 1
ATOM 2584 C CA . GLY A 1 308 ? -26.610 -2.573 63.999 1.00 48.12 308 GLY A CA 1
ATOM 2585 C C . GLY A 1 308 ? -25.795 -3.784 63.505 1.00 48.12 308 GLY A C 1
ATOM 2586 O O . GLY A 1 308 ? -26.045 -4.259 62.398 1.00 48.12 308 GLY A O 1
ATOM 2587 N N . ALA A 1 309 ? -24.853 -4.330 64.283 1.00 41.88 309 ALA A N 1
ATOM 2588 C CA . ALA A 1 309 ? -24.117 -5.549 63.909 1.00 41.88 309 ALA A CA 1
ATOM 2589 C C . ALA A 1 309 ? -24.508 -6.772 64.761 1.00 41.88 309 ALA A C 1
ATOM 2591 O O . ALA A 1 309 ? -23.819 -7.142 65.705 1.00 41.88 309 ALA A O 1
ATOM 2592 N N . THR A 1 310 ? -25.594 -7.449 64.386 1.00 52.50 310 THR A N 1
ATOM 2593 C CA . THR A 1 310 ? -26.024 -8.722 64.999 1.00 52.50 310 THR A CA 1
ATOM 2594 C C . THR A 1 310 ? -25.248 -9.947 64.472 1.00 52.50 310 THR A C 1
ATOM 2596 O O . THR A 1 310 ? -25.533 -11.067 64.881 1.00 52.50 310 THR A O 1
ATOM 2599 N N . ASP A 1 311 ? -24.251 -9.786 63.588 1.00 54.81 311 ASP A N 1
ATOM 2600 C CA . ASP A 1 311 ? -23.407 -10.903 63.131 1.00 54.81 311 ASP A CA 1
ATOM 2601 C C . ASP A 1 311 ? -21.976 -10.453 62.734 1.00 54.81 311 ASP A C 1
ATOM 2603 O O . ASP A 1 311 ? -21.801 -9.770 61.718 1.00 54.81 311 ASP A O 1
ATOM 2607 N N . PRO A 1 312 ? -20.926 -10.875 63.468 1.00 53.50 312 PRO A N 1
ATOM 2608 C CA . PRO A 1 312 ? -19.521 -10.670 63.099 1.00 53.50 312 PRO A CA 1
ATOM 2609 C C . PRO A 1 312 ? -19.164 -11.190 61.695 1.00 53.50 312 PRO A C 1
ATOM 2611 O O . PRO A 1 312 ? -18.261 -10.657 61.048 1.00 53.50 312 PRO A O 1
ATOM 2614 N N . ARG A 1 313 ? -19.884 -12.200 61.177 1.00 55.78 313 ARG A N 1
ATOM 2615 C CA . ARG A 1 313 ? -19.685 -12.720 59.813 1.00 55.78 313 ARG A CA 1
ATOM 2616 C C . ARG A 1 313 ? -20.245 -11.800 58.734 1.00 55.78 313 ARG A C 1
ATOM 2618 O O . ARG A 1 313 ? -19.732 -11.822 57.621 1.00 55.78 313 ARG A O 1
ATOM 2625 N N . ALA A 1 314 ? -21.253 -10.983 59.029 1.00 58.28 314 ALA A N 1
ATOM 2626 C CA . ALA A 1 314 ? -21.781 -10.017 58.066 1.00 58.28 314 ALA A CA 1
ATOM 2627 C C . ALA A 1 314 ? -20.818 -8.833 57.868 1.00 58.28 314 ALA A C 1
ATOM 2629 O O . ALA A 1 314 ? -20.652 -8.360 56.745 1.00 58.28 314 ALA A O 1
ATOM 2630 N N . ALA A 1 315 ? -20.131 -8.405 58.933 1.00 54.59 315 ALA A N 1
ATOM 2631 C CA . ALA A 1 315 ? -19.077 -7.392 58.861 1.00 54.59 315 ALA A CA 1
ATOM 2632 C C . ALA A 1 315 ? -17.842 -7.898 58.091 1.00 54.59 315 ALA A C 1
ATOM 2634 O O . ALA A 1 315 ? -17.325 -7.189 57.231 1.00 54.59 315 ALA A O 1
ATOM 2635 N N . LEU A 1 316 ? -17.430 -9.150 58.327 1.00 60.72 316 LEU A N 1
ATOM 2636 C CA . LEU A 1 316 ? -16.377 -9.817 57.549 1.00 60.72 316 LEU A CA 1
ATOM 2637 C C . LEU A 1 316 ? -16.748 -9.966 56.067 1.00 60.72 316 LEU A C 1
ATOM 2639 O O . LEU A 1 316 ? -15.923 -9.662 55.218 1.00 60.72 316 LEU A O 1
ATOM 2643 N N . ARG A 1 317 ? -17.998 -10.323 55.743 1.00 67.81 317 ARG A N 1
ATOM 2644 C CA . ARG A 1 317 ? -18.469 -10.392 54.347 1.00 67.81 317 ARG A CA 1
ATOM 2645 C C . ARG A 1 317 ? -18.513 -9.031 53.662 1.00 67.81 317 ARG A C 1
ATOM 2647 O O . ARG A 1 317 ? -18.222 -8.946 52.477 1.00 67.81 317 ARG A O 1
ATOM 2654 N N . ARG A 1 318 ? -18.875 -7.960 54.378 1.00 67.50 318 ARG A N 1
ATOM 2655 C CA . ARG A 1 318 ? -18.807 -6.594 53.828 1.00 67.50 318 ARG A CA 1
ATOM 2656 C C . ARG A 1 318 ? -17.364 -6.197 53.531 1.00 67.50 318 ARG A C 1
ATOM 2658 O O . ARG A 1 318 ? -17.113 -5.695 52.446 1.00 67.50 318 ARG A O 1
ATOM 2665 N N . LEU A 1 319 ? -16.432 -6.502 54.434 1.00 70.25 319 LEU A N 1
ATOM 2666 C CA . LEU A 1 319 ? -14.999 -6.299 54.206 1.00 70.25 319 LEU A CA 1
ATOM 2667 C C . LEU A 1 319 ? -14.460 -7.163 53.054 1.00 70.25 319 LEU A C 1
ATOM 2669 O O . LEU A 1 319 ? -13.650 -6.673 52.281 1.00 70.25 319 LEU A O 1
ATOM 2673 N N . GLU A 1 320 ? -14.918 -8.406 52.887 1.00 73.38 320 GLU A N 1
ATOM 2674 C CA . GLU A 1 320 ? -14.555 -9.264 51.745 1.00 73.38 320 GLU A CA 1
ATOM 2675 C C . GLU A 1 320 ? -15.065 -8.694 50.414 1.00 73.38 320 GLU A C 1
ATOM 2677 O O . GLU A 1 320 ? -14.291 -8.585 49.467 1.00 73.38 320 GLU A O 1
ATOM 2682 N N . VAL A 1 321 ? -16.323 -8.244 50.358 1.00 76.06 321 VAL A N 1
ATOM 2683 C CA . VAL A 1 321 ? -16.896 -7.581 49.172 1.00 76.06 321 VAL A CA 1
ATOM 2684 C C . VAL A 1 321 ? -16.166 -6.269 48.868 1.00 76.06 321 VAL A C 1
ATOM 2686 O O . VAL A 1 321 ? -15.925 -5.934 47.710 1.00 76.06 321 VAL A O 1
ATOM 2689 N N . GLU A 1 322 ? -15.769 -5.524 49.897 1.00 73.56 322 GLU A N 1
ATOM 2690 C CA . GLU A 1 322 ? -15.030 -4.273 49.743 1.00 73.56 322 GLU A CA 1
ATOM 2691 C C . GLU A 1 322 ? -13.589 -4.529 49.271 1.00 73.56 322 GLU A C 1
ATOM 2693 O O . GLU A 1 322 ? -13.117 -3.850 48.360 1.00 73.56 322 GLU A O 1
ATOM 2698 N N . ILE A 1 323 ? -12.928 -5.577 49.774 1.00 77.44 323 ILE A N 1
ATOM 2699 C CA . ILE A 1 323 ? -11.630 -6.064 49.281 1.00 77.44 323 ILE A CA 1
ATOM 2700 C C . ILE A 1 323 ? -11.727 -6.531 47.820 1.00 77.44 323 ILE A C 1
ATOM 2702 O O . ILE A 1 323 ? -10.839 -6.193 47.038 1.00 77.44 323 ILE A O 1
ATOM 2706 N N . GLU A 1 324 ? -12.790 -7.239 47.426 1.00 79.31 324 GLU A N 1
ATOM 2707 C CA . GLU A 1 324 ? -13.047 -7.626 46.028 1.00 79.31 324 GLU A CA 1
ATOM 2708 C C . GLU A 1 324 ? -13.304 -6.405 45.131 1.00 79.31 324 GLU A C 1
ATOM 2710 O O . GLU A 1 324 ? -12.808 -6.325 44.006 1.00 79.31 324 GLU A O 1
ATOM 2715 N N . SER A 1 325 ? -14.017 -5.396 45.632 1.00 77.44 325 SER A N 1
ATOM 2716 C CA . SER A 1 325 ? -14.238 -4.149 44.888 1.00 77.44 325 SER A CA 1
ATOM 2717 C C . SER A 1 325 ? -12.951 -3.322 44.723 1.00 77.44 325 SER A C 1
ATOM 2719 O O . SER A 1 325 ? -12.714 -2.704 43.677 1.00 77.44 325 SER A O 1
ATOM 2721 N N . LEU A 1 326 ? -12.077 -3.344 45.735 1.00 75.62 326 LEU A N 1
ATOM 2722 C CA . LEU A 1 326 ? -10.782 -2.668 45.735 1.00 75.62 326 LEU A CA 1
ATOM 2723 C C . LEU A 1 326 ? -9.748 -3.414 44.885 1.00 75.62 326 LEU A C 1
ATOM 2725 O O . LEU A 1 326 ? -8.927 -2.768 44.230 1.00 75.62 326 LEU A O 1
ATOM 2729 N N . SER A 1 327 ? -9.786 -4.749 44.843 1.00 80.44 327 SER A N 1
ATOM 2730 C CA . SER A 1 327 ? -8.945 -5.546 43.946 1.00 80.44 327 SER A CA 1
ATOM 2731 C C . SER A 1 327 ? -9.357 -5.349 42.485 1.00 80.44 327 SER A C 1
ATOM 2733 O O . SER A 1 327 ? -8.486 -5.063 41.664 1.00 80.44 327 SER A O 1
ATOM 2735 N N . ALA A 1 328 ? -10.659 -5.333 42.179 1.00 76.56 328 ALA A N 1
ATOM 2736 C CA . ALA A 1 328 ? -11.168 -4.990 40.849 1.00 76.56 328 ALA A CA 1
ATOM 2737 C C . ALA A 1 328 ? -10.771 -3.559 40.434 1.00 76.56 328 ALA A C 1
ATOM 2739 O O . ALA A 1 328 ? -10.268 -3.332 39.333 1.00 76.56 328 ALA A O 1
ATOM 2740 N N . SER A 1 329 ? -10.894 -2.583 41.341 1.00 71.94 329 SER A N 1
ATOM 2741 C CA . SER A 1 329 ? -10.446 -1.202 41.089 1.00 71.94 329 SER A CA 1
ATOM 2742 C C . SER A 1 329 ? -8.931 -1.105 40.859 1.00 71.94 329 SER A C 1
ATOM 2744 O O . SER A 1 329 ? -8.464 -0.309 40.040 1.00 71.94 329 SER A O 1
ATOM 2746 N N . ARG A 1 330 ? -8.139 -1.934 41.547 1.00 80.62 330 ARG A N 1
ATOM 2747 C CA . ARG A 1 330 ? -6.683 -2.019 41.373 1.00 80.62 330 ARG A CA 1
ATOM 2748 C C . ARG A 1 330 ? -6.294 -2.644 40.032 1.00 80.62 330 ARG A C 1
ATOM 2750 O O . ARG A 1 330 ? -5.322 -2.189 39.430 1.00 80.62 330 ARG A O 1
ATOM 2757 N N . GLU A 1 331 ? -7.036 -3.635 39.549 1.00 83.19 331 GLU A N 1
ATOM 2758 C CA . GLU A 1 331 ? -6.851 -4.202 38.208 1.00 83.19 331 GLU A CA 1
ATOM 2759 C C . GLU A 1 331 ? -7.144 -3.166 37.120 1.00 83.19 331 GLU A C 1
ATOM 2761 O O . GLU A 1 331 ? -6.311 -2.958 36.237 1.00 83.19 331 GLU A O 1
ATOM 2766 N N . VAL A 1 332 ? -8.247 -2.420 37.249 1.00 74.38 332 VAL A N 1
ATOM 2767 C CA . VAL A 1 332 ? -8.584 -1.318 36.331 1.00 74.38 332 VAL A CA 1
ATOM 2768 C C . VAL A 1 332 ? -7.494 -0.240 36.326 1.00 74.38 332 VAL A C 1
ATOM 2770 O O . VAL A 1 332 ? -7.083 0.221 35.262 1.00 74.38 332 VAL A O 1
ATOM 2773 N N . LEU A 1 333 ? -6.963 0.138 37.494 1.00 74.31 333 LEU A N 1
ATOM 2774 C CA . LEU A 1 333 ? -5.858 1.100 37.599 1.00 74.31 333 LEU A CA 1
ATOM 2775 C C . LEU A 1 333 ? -4.551 0.588 36.978 1.00 74.31 333 LEU A C 1
ATOM 2777 O O . LEU A 1 333 ? -3.790 1.380 36.413 1.00 74.31 333 LEU A O 1
ATOM 2781 N N . ASN A 1 334 ? -4.272 -0.712 37.072 1.00 83.69 334 ASN A N 1
ATOM 2782 C CA . ASN A 1 334 ? -3.108 -1.320 36.430 1.00 83.69 334 ASN A CA 1
ATOM 2783 C C . ASN A 1 334 ? -3.255 -1.347 34.905 1.00 83.69 334 ASN A C 1
ATOM 2785 O O . ASN A 1 334 ? -2.302 -1.005 34.203 1.00 83.69 334 ASN A O 1
ATOM 2789 N N . GLU A 1 335 ? -4.447 -1.655 34.395 1.00 77.81 335 GLU A N 1
ATOM 2790 C CA . GLU A 1 335 ? -4.721 -1.599 32.958 1.00 77.81 335 GLU A CA 1
ATOM 2791 C C . GLU A 1 335 ? -4.621 -0.157 32.438 1.00 77.81 335 GLU A C 1
ATOM 2793 O O . GLU A 1 335 ? -3.984 0.102 31.417 1.00 77.81 335 GLU A O 1
ATOM 2798 N N . LEU A 1 336 ? -5.114 0.824 33.203 1.00 74.12 336 LEU A N 1
ATOM 2799 C CA . LEU A 1 336 ? -4.976 2.243 32.869 1.00 74.12 336 LEU A CA 1
ATOM 2800 C C . LEU A 1 336 ? -3.503 2.693 32.817 1.00 74.12 336 LEU A C 1
ATOM 2802 O O . LEU A 1 336 ? -3.115 3.460 31.933 1.00 74.12 336 LEU A O 1
ATOM 2806 N N . LYS A 1 337 ? -2.658 2.211 33.742 1.00 81.06 337 LYS A N 1
ATOM 2807 C CA . LYS A 1 337 ? -1.205 2.466 33.722 1.00 81.06 337 LYS A CA 1
ATOM 2808 C C . LYS A 1 337 ? -0.547 1.869 32.481 1.00 81.06 337 LYS A C 1
ATOM 2810 O O . LYS A 1 337 ? 0.218 2.569 31.818 1.00 81.06 337 LYS A O 1
ATOM 2815 N N . ARG A 1 338 ? -0.886 0.624 32.137 1.00 84.88 338 ARG A N 1
ATOM 2816 C CA . ARG A 1 338 ? -0.385 -0.057 30.938 1.00 84.88 338 ARG A CA 1
ATOM 2817 C C . ARG A 1 338 ? -0.763 0.708 29.667 1.00 84.88 338 ARG A C 1
ATOM 2819 O O . ARG A 1 338 ? 0.103 0.974 28.836 1.00 84.88 338 ARG A O 1
ATOM 2826 N N . VAL A 1 339 ? -2.026 1.116 29.533 1.00 73.69 339 VAL A N 1
ATOM 2827 C CA . VAL A 1 339 ? -2.501 1.907 28.384 1.00 73.69 339 VAL A CA 1
ATOM 2828 C C . VAL A 1 339 ? -1.790 3.262 28.319 1.00 73.69 339 VAL A C 1
ATOM 2830 O O . VAL A 1 339 ? -1.370 3.691 27.245 1.00 73.69 339 VAL A O 1
ATOM 2833 N N . ARG A 1 340 ? -1.568 3.923 29.461 1.00 79.94 340 ARG A N 1
ATOM 2834 C CA . ARG A 1 340 ? -0.826 5.192 29.523 1.00 79.94 340 ARG A CA 1
ATOM 2835 C C . ARG A 1 340 ? 0.638 5.044 29.095 1.00 79.94 340 ARG A C 1
ATOM 2837 O O . ARG A 1 340 ? 1.165 5.936 28.430 1.00 79.94 340 ARG A O 1
ATOM 2844 N N . GLU A 1 341 ? 1.302 3.949 29.452 1.00 86.25 341 GLU A N 1
ATOM 2845 C CA . GLU A 1 341 ? 2.668 3.655 28.996 1.00 86.25 341 GLU A CA 1
ATOM 2846 C C . GLU A 1 341 ? 2.723 3.360 27.497 1.00 86.25 341 GLU A C 1
ATOM 2848 O O . GLU A 1 341 ? 3.602 3.876 26.807 1.00 86.25 341 GLU A O 1
ATOM 2853 N N . GLN A 1 342 ? 1.760 2.599 26.972 1.00 80.88 342 GLN A N 1
ATOM 2854 C CA . GLN A 1 342 ? 1.634 2.361 25.532 1.00 80.88 342 GLN A CA 1
ATOM 2855 C C . GLN A 1 342 ? 1.402 3.667 24.763 1.00 80.88 342 GLN A C 1
ATOM 2857 O O . GLN A 1 342 ? 2.064 3.908 23.754 1.00 80.88 342 GLN A O 1
ATOM 2862 N N . TYR A 1 343 ? 0.531 4.541 25.273 1.00 74.94 343 TYR A N 1
ATOM 2863 C CA . TYR A 1 343 ? 0.294 5.863 24.699 1.00 74.94 343 TYR A CA 1
ATOM 2864 C C . TYR A 1 343 ? 1.563 6.726 24.705 1.00 74.94 343 TYR A C 1
ATOM 2866 O O . TYR A 1 343 ? 1.900 7.319 23.685 1.00 74.94 343 TYR A O 1
ATOM 2874 N N . ARG A 1 344 ? 2.321 6.746 25.812 1.00 86.44 344 ARG A N 1
ATOM 2875 C CA . ARG A 1 344 ? 3.606 7.464 25.888 1.00 86.44 344 ARG A CA 1
ATOM 2876 C C . ARG A 1 344 ? 4.631 6.952 24.880 1.00 86.44 344 ARG A C 1
ATOM 2878 O O . ARG A 1 344 ? 5.288 7.766 24.245 1.00 86.44 344 ARG A O 1
ATOM 2885 N N . ARG A 1 345 ? 4.746 5.630 24.707 1.00 86.88 345 ARG A N 1
ATOM 2886 C CA . ARG A 1 345 ? 5.639 5.038 23.695 1.00 86.88 345 ARG A CA 1
ATOM 2887 C C . ARG A 1 345 ? 5.249 5.467 22.284 1.00 86.88 345 ARG A C 1
ATOM 2889 O O . ARG A 1 345 ? 6.112 5.863 21.517 1.00 86.88 345 ARG A O 1
ATOM 2896 N N . LYS A 1 346 ? 3.951 5.445 21.968 1.00 75.25 346 LYS A N 1
ATOM 2897 C CA . LYS A 1 346 ? 3.443 5.889 20.662 1.00 75.25 346 LYS A CA 1
ATOM 2898 C C . LYS A 1 346 ? 3.629 7.389 20.429 1.00 75.25 346 LYS A C 1
ATOM 2900 O O . LYS A 1 346 ? 3.841 7.796 19.292 1.00 75.25 346 LYS A O 1
ATOM 2905 N N . LEU A 1 347 ? 3.572 8.202 21.484 1.00 82.81 347 LEU A N 1
ATOM 2906 C CA . LEU A 1 347 ? 3.871 9.631 21.395 1.00 82.81 347 LEU A CA 1
ATOM 2907 C C . LEU A 1 347 ? 5.352 9.873 21.065 1.00 82.81 347 LEU A C 1
ATOM 2909 O O . LEU A 1 347 ? 5.638 10.653 20.166 1.00 82.81 347 LEU A O 1
ATOM 2913 N N . ALA A 1 348 ? 6.264 9.157 21.731 1.00 85.12 348 ALA A N 1
ATOM 2914 C CA . ALA A 1 348 ? 7.701 9.243 21.465 1.00 85.12 348 ALA A CA 1
ATOM 2915 C C . ALA A 1 348 ? 8.052 8.781 20.038 1.00 85.12 348 ALA A C 1
ATOM 2917 O O . ALA A 1 348 ? 8.763 9.479 19.329 1.00 85.12 348 ALA A O 1
ATOM 2918 N N . GLU A 1 349 ? 7.471 7.667 19.577 1.00 84.06 349 GLU A N 1
ATOM 2919 C CA . GLU A 1 349 ? 7.643 7.165 18.201 1.00 84.06 349 GLU A CA 1
ATOM 2920 C C . GLU A 1 349 ? 7.158 8.189 17.157 1.00 84.06 349 GLU A C 1
ATOM 2922 O O . GLU A 1 349 ? 7.775 8.373 16.112 1.00 84.06 349 GLU A O 1
ATOM 2927 N N . LYS A 1 350 ? 6.067 8.912 17.448 1.00 78.69 350 LYS A N 1
ATOM 2928 C CA . LYS A 1 350 ? 5.578 9.997 16.587 1.00 78.69 350 LYS A CA 1
ATOM 2929 C C . LYS A 1 350 ? 6.548 11.182 16.546 1.00 78.69 350 LYS A C 1
ATOM 2931 O O . LYS A 1 350 ? 6.712 11.779 15.486 1.00 78.69 350 LYS A O 1
ATOM 2936 N N . GLU A 1 351 ? 7.132 11.555 17.682 1.00 86.56 351 GLU A N 1
ATOM 2937 C CA . GLU A 1 351 ? 8.118 12.639 17.758 1.00 86.56 351 GLU A CA 1
ATOM 2938 C C . GLU A 1 351 ? 9.398 12.274 16.991 1.00 86.56 351 GLU A C 1
ATOM 2940 O O . GLU A 1 351 ? 9.853 13.078 16.181 1.00 86.56 351 GLU A O 1
ATOM 2945 N N . GLU A 1 352 ? 9.909 11.048 17.148 1.00 88.38 352 GLU A N 1
ATOM 2946 C CA . GLU A 1 352 ? 11.062 10.534 16.391 1.00 88.38 352 GLU A CA 1
ATOM 2947 C C . GLU A 1 352 ? 10.807 10.580 14.879 1.00 88.38 352 GLU A C 1
ATOM 2949 O O . GLU A 1 352 ? 11.573 11.204 14.143 1.00 88.38 352 GLU A O 1
ATOM 2954 N N . LEU A 1 353 ? 9.675 10.034 14.418 1.00 77.81 353 LEU A N 1
ATOM 2955 C CA . LEU A 1 353 ? 9.285 10.097 13.005 1.00 77.81 353 LEU A CA 1
ATOM 2956 C C . LEU A 1 353 ? 9.140 11.542 12.503 1.00 77.81 353 LEU A C 1
ATOM 2958 O O . LEU A 1 353 ? 9.464 11.827 11.353 1.00 77.81 353 LEU A O 1
ATOM 2962 N N . GLY A 1 354 ? 8.675 12.464 13.350 1.00 79.94 354 GLY A N 1
ATOM 2963 C CA . GLY A 1 354 ? 8.618 13.891 13.033 1.00 79.94 354 GLY A CA 1
ATOM 2964 C C . GLY A 1 354 ? 10.005 14.484 12.781 1.00 79.94 354 GLY A C 1
ATOM 2965 O O . GLY A 1 354 ? 10.214 15.143 11.763 1.00 79.94 354 GLY A O 1
ATOM 2966 N N . THR A 1 355 ? 10.968 14.187 13.658 1.00 88.44 355 THR A N 1
ATOM 2967 C CA . THR A 1 355 ? 12.357 14.651 13.504 1.00 88.44 355 THR A CA 1
ATOM 2968 C C . THR A 1 355 ? 13.048 14.048 12.282 1.00 88.44 355 THR A C 1
ATOM 2970 O O . THR A 1 355 ? 13.783 14.746 11.583 1.00 88.44 355 THR A O 1
ATOM 2973 N N . GLU A 1 356 ? 12.773 12.779 11.964 1.00 85.06 356 GLU A N 1
ATOM 2974 C CA . GLU A 1 356 ? 13.283 12.143 10.748 1.00 85.06 356 GLU A CA 1
ATOM 2975 C C . GLU A 1 356 ? 12.739 12.838 9.497 1.00 85.06 356 GLU A C 1
ATOM 2977 O O . GLU A 1 356 ? 13.498 13.146 8.578 1.00 85.06 356 GLU A O 1
ATOM 2982 N N . LEU A 1 357 ? 11.443 13.154 9.481 1.00 79.06 357 LEU A N 1
ATOM 2983 C CA . LEU A 1 357 ? 10.784 13.801 8.349 1.00 79.06 357 LEU A CA 1
ATOM 2984 C C . LEU A 1 357 ? 11.303 15.230 8.129 1.00 79.06 357 LEU A C 1
ATOM 2986 O O . LEU A 1 357 ? 11.583 15.614 6.994 1.00 79.06 357 LEU A O 1
ATOM 2990 N N . GLU A 1 358 ? 11.514 15.991 9.205 1.00 87.06 358 GLU A N 1
ATOM 2991 C CA . GLU A 1 358 ? 12.178 17.299 9.144 1.00 87.06 358 GLU A CA 1
ATOM 2992 C C . GLU A 1 358 ? 13.609 17.185 8.603 1.00 87.06 358 GLU A C 1
ATOM 2994 O O . GLU A 1 358 ? 14.006 17.967 7.737 1.00 87.06 358 GLU A O 1
ATOM 2999 N N . SER A 1 359 ? 14.373 16.180 9.044 1.00 86.12 359 SER A N 1
ATOM 3000 C CA . SER A 1 359 ? 15.737 15.957 8.553 1.00 86.12 359 SER A CA 1
ATOM 3001 C C . SER A 1 359 ? 15.774 15.618 7.057 1.00 86.12 359 SER A C 1
ATOM 3003 O O . SER A 1 359 ? 16.619 16.141 6.328 1.00 86.12 359 SER A O 1
ATOM 3005 N N . LEU A 1 360 ? 14.821 14.809 6.580 1.00 79.12 360 LEU A N 1
ATOM 3006 C CA . LEU A 1 360 ? 14.688 14.445 5.170 1.00 79.12 360 LEU A CA 1
ATOM 3007 C C . LEU A 1 360 ? 14.278 15.644 4.312 1.00 79.12 360 LEU A C 1
ATOM 3009 O O . LEU A 1 360 ? 14.815 15.817 3.223 1.00 79.12 360 LEU A O 1
ATOM 3013 N N . LEU A 1 361 ? 13.390 16.511 4.806 1.00 82.25 361 LEU A N 1
ATOM 3014 C CA . LEU A 1 361 ? 13.029 17.756 4.120 1.00 82.25 361 LEU A CA 1
ATOM 3015 C C . LEU A 1 361 ? 14.229 18.699 3.980 1.00 82.25 361 LEU A C 1
ATOM 3017 O O . LEU A 1 361 ? 14.429 19.293 2.921 1.00 82.25 361 LEU A O 1
ATOM 3021 N N . VAL A 1 362 ? 15.057 18.824 5.021 1.00 89.00 362 VAL A N 1
ATOM 3022 C CA . VAL A 1 362 ? 16.292 19.621 4.948 1.00 89.00 362 VAL A CA 1
ATOM 3023 C C . VAL A 1 362 ? 17.264 19.034 3.919 1.00 89.00 362 VAL A C 1
ATOM 3025 O O . VAL A 1 362 ? 17.866 19.792 3.155 1.00 89.00 362 VAL A O 1
ATOM 3028 N N . GLN A 1 363 ? 17.394 17.705 3.861 1.00 86.69 363 GLN A N 1
ATOM 3029 C CA . GLN A 1 363 ? 18.224 17.026 2.860 1.00 86.69 363 GLN A CA 1
ATOM 3030 C C . GLN A 1 363 ? 17.698 17.221 1.435 1.00 86.69 363 GLN A C 1
ATOM 3032 O O . GLN A 1 363 ? 18.491 17.496 0.540 1.00 86.69 363 GLN A O 1
ATOM 3037 N N . ASP A 1 364 ? 16.385 17.139 1.219 1.00 78.06 364 ASP A N 1
ATOM 3038 C CA . ASP A 1 364 ? 15.763 17.351 -0.093 1.00 78.06 364 ASP A CA 1
ATOM 3039 C C . ASP A 1 364 ? 15.991 18.782 -0.603 1.00 78.06 364 ASP A C 1
ATOM 3041 O O . ASP A 1 364 ? 16.401 18.992 -1.743 1.00 78.06 364 ASP A O 1
ATOM 3045 N N . ILE A 1 365 ? 15.854 19.781 0.277 1.00 86.50 365 ILE A N 1
ATOM 3046 C CA . ILE A 1 365 ? 16.164 21.180 -0.052 1.00 86.50 365 ILE A CA 1
ATOM 3047 C C . ILE A 1 365 ? 17.649 21.355 -0.403 1.00 86.50 365 ILE A C 1
ATOM 3049 O O . ILE A 1 365 ? 17.976 22.113 -1.320 1.00 86.50 365 ILE A O 1
ATOM 3053 N N . ALA A 1 366 ? 18.557 20.692 0.319 1.00 85.94 366 ALA A N 1
ATOM 3054 C CA . ALA A 1 366 ? 19.988 20.745 0.027 1.00 85.94 366 ALA A CA 1
ATOM 3055 C C . ALA A 1 366 ? 20.307 20.102 -1.334 1.00 85.94 366 ALA A C 1
ATOM 3057 O O . ALA A 1 366 ? 20.937 20.743 -2.172 1.00 85.94 366 ALA A O 1
ATOM 3058 N N . LEU A 1 367 ? 19.777 18.905 -1.598 1.00 83.75 367 LEU A N 1
ATOM 3059 C CA . LEU A 1 367 ? 19.927 18.215 -2.882 1.00 83.75 367 LEU A CA 1
ATOM 3060 C C . LEU A 1 367 ? 19.333 19.018 -4.043 1.00 83.75 367 LEU A C 1
ATOM 3062 O O . LEU A 1 367 ? 19.922 19.064 -5.119 1.00 83.75 367 LEU A O 1
ATOM 3066 N N . GLY A 1 368 ? 18.203 19.696 -3.830 1.00 84.62 368 GLY A N 1
ATOM 3067 C CA . GLY A 1 368 ? 17.615 20.597 -4.819 1.00 84.62 368 GLY A CA 1
ATOM 3068 C C . GLY A 1 368 ? 18.535 21.770 -5.167 1.00 84.62 368 GLY A C 1
ATOM 3069 O O . GLY A 1 368 ? 18.682 22.111 -6.340 1.00 84.62 368 GLY A O 1
ATOM 3070 N N . LYS A 1 369 ? 19.208 22.365 -4.173 1.00 87.38 369 LYS A N 1
ATOM 3071 C CA . LYS A 1 369 ? 20.205 23.426 -4.410 1.00 87.38 369 LYS A CA 1
ATOM 3072 C C . LYS A 1 369 ? 21.432 22.904 -5.151 1.00 87.38 369 LYS A C 1
ATOM 3074 O O . LYS A 1 369 ? 21.911 23.573 -6.069 1.00 87.38 369 LYS A O 1
ATOM 3079 N N . ASP A 1 370 ? 21.916 21.723 -4.779 1.00 84.81 370 ASP A N 1
ATOM 3080 C CA . ASP A 1 370 ? 23.053 21.083 -5.442 1.00 84.81 370 ASP A CA 1
ATOM 3081 C C . ASP A 1 370 ? 22.718 20.750 -6.901 1.00 84.81 370 ASP A C 1
ATOM 3083 O O . ASP A 1 370 ? 23.534 20.981 -7.790 1.00 84.81 370 ASP A O 1
ATOM 3087 N N . PHE A 1 371 ? 21.492 20.287 -7.169 1.00 86.06 371 PHE A N 1
ATOM 3088 C CA . PHE A 1 371 ? 21.001 20.023 -8.519 1.00 86.06 371 PHE A CA 1
ATOM 3089 C C . PHE A 1 371 ? 20.962 21.290 -9.377 1.00 86.06 371 PHE A C 1
ATOM 3091 O O . PHE A 1 371 ? 21.490 21.279 -10.485 1.00 86.06 371 PHE A O 1
ATOM 3098 N N . ILE A 1 372 ? 20.397 22.388 -8.862 1.00 89.62 372 ILE A N 1
ATOM 3099 C CA . ILE A 1 372 ? 20.368 23.675 -9.578 1.00 89.62 372 ILE A CA 1
ATOM 3100 C C . ILE A 1 372 ? 21.795 24.154 -9.871 1.00 89.62 372 ILE A C 1
ATOM 3102 O O . ILE A 1 372 ? 22.102 24.533 -10.996 1.00 89.62 372 ILE A O 1
ATOM 3106 N N . SER A 1 373 ? 22.693 24.063 -8.887 1.00 88.38 373 SER A N 1
ATOM 3107 C CA . SER A 1 373 ? 24.097 24.463 -9.055 1.00 88.38 373 SER A CA 1
ATOM 3108 C C . SER A 1 373 ? 24.818 23.606 -10.107 1.00 88.38 373 SER A C 1
ATOM 3110 O O . SER A 1 373 ? 25.620 24.113 -10.891 1.00 88.38 373 SER A O 1
ATOM 3112 N N . ALA A 1 374 ? 24.534 22.301 -10.144 1.00 80.62 374 ALA A N 1
ATOM 3113 C CA . ALA A 1 374 ? 25.088 21.386 -11.137 1.00 80.62 374 ALA A CA 1
ATOM 3114 C C . ALA A 1 374 ? 24.532 21.646 -12.547 1.00 80.62 374 ALA A C 1
ATOM 3116 O O . ALA A 1 374 ? 25.280 21.540 -13.519 1.00 80.62 374 ALA A O 1
ATOM 3117 N N . ASP A 1 375 ? 23.253 22.009 -12.664 1.00 85.00 375 ASP A N 1
ATOM 3118 C CA . ASP A 1 375 ? 22.609 22.361 -13.933 1.00 85.00 375 ASP A CA 1
ATOM 3119 C C . ASP A 1 375 ? 23.182 23.667 -14.509 1.00 85.00 375 ASP A C 1
ATOM 3121 O O . ASP A 1 375 ? 23.591 23.714 -15.670 1.00 85.00 375 ASP A O 1
ATOM 3125 N N . GLU A 1 376 ? 23.358 24.693 -13.670 1.00 89.62 376 GLU A N 1
ATOM 3126 C CA . GLU A 1 376 ? 24.026 25.943 -14.055 1.00 89.62 376 GLU A CA 1
ATOM 3127 C C . GLU A 1 376 ? 25.474 25.700 -14.520 1.00 89.62 376 GLU A C 1
ATOM 3129 O O . GLU A 1 376 ? 25.918 26.259 -15.530 1.00 89.62 376 GLU A O 1
ATOM 3134 N N . ALA A 1 377 ? 26.214 24.828 -13.824 1.00 87.25 377 ALA A N 1
ATOM 3135 C CA . ALA A 1 377 ? 27.568 24.444 -14.217 1.00 87.25 377 ALA A CA 1
ATOM 3136 C C . ALA A 1 377 ? 27.594 23.676 -15.551 1.00 87.25 377 ALA A C 1
ATOM 3138 O O . ALA A 1 377 ? 28.486 23.897 -16.377 1.00 87.25 377 ALA A O 1
ATOM 3139 N N . LEU A 1 378 ? 26.611 22.801 -15.792 1.00 8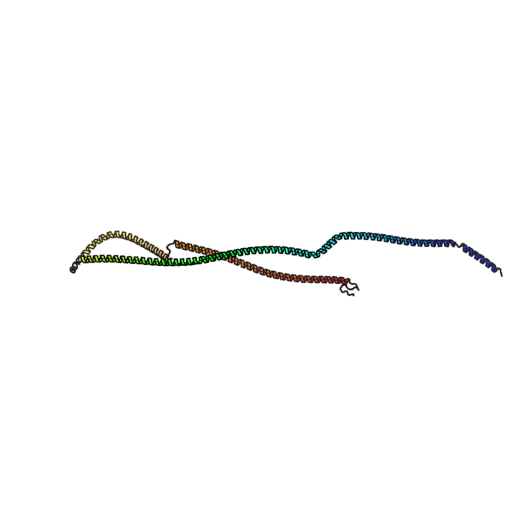6.12 378 LEU A N 1
ATOM 3140 C CA . LEU A 1 378 ? 26.460 22.078 -17.053 1.00 86.12 378 LEU A CA 1
ATOM 3141 C C . LEU A 1 378 ? 26.188 23.046 -18.211 1.00 86.12 378 LEU A C 1
ATOM 3143 O O . LEU A 1 378 ? 26.839 22.947 -19.253 1.00 86.12 378 LEU A O 1
ATOM 3147 N N . GLU A 1 379 ? 25.269 23.997 -18.035 1.00 88.38 379 GLU A N 1
ATOM 3148 C CA . GLU A 1 379 ? 24.996 25.023 -19.044 1.00 88.38 379 GLU A CA 1
ATOM 3149 C C . GLU A 1 379 ? 26.239 25.861 -19.361 1.00 88.38 379 GLU A C 1
ATOM 3151 O O . GLU A 1 379 ? 26.510 26.157 -20.530 1.00 88.38 379 GLU A O 1
ATOM 3156 N N . ALA A 1 380 ? 26.995 26.263 -18.336 1.00 88.81 380 ALA A N 1
ATOM 3157 C CA . ALA A 1 380 ? 28.225 27.026 -18.516 1.00 88.81 380 ALA A CA 1
ATOM 3158 C C . ALA A 1 380 ? 29.255 26.229 -19.335 1.00 88.81 380 ALA A C 1
ATOM 3160 O O . ALA A 1 380 ? 29.779 26.742 -20.328 1.00 88.81 380 ALA A O 1
ATOM 3161 N N . ALA A 1 381 ? 29.465 24.954 -18.993 1.00 84.88 381 ALA A N 1
ATOM 3162 C CA . ALA A 1 381 ? 30.369 24.066 -19.720 1.00 84.88 381 ALA A CA 1
ATOM 3163 C C . ALA A 1 381 ? 29.921 23.829 -21.175 1.00 84.88 381 ALA A C 1
ATOM 3165 O O . ALA A 1 381 ? 30.753 23.772 -22.082 1.00 84.88 381 ALA A O 1
ATOM 3166 N N . GLN A 1 382 ? 28.613 23.731 -21.435 1.00 86.31 382 GLN A N 1
ATOM 3167 C CA . GLN A 1 382 ? 28.076 23.617 -22.797 1.00 86.31 382 GLN A CA 1
ATOM 3168 C C . GLN A 1 382 ? 28.332 24.882 -23.621 1.00 86.31 382 GLN A C 1
ATOM 3170 O O . GLN A 1 382 ? 28.786 24.788 -24.763 1.00 86.31 382 GLN A O 1
ATOM 3175 N N . LYS A 1 383 ? 28.098 26.065 -23.039 1.00 89.31 383 LYS A N 1
ATOM 3176 C CA . LYS A 1 383 ? 28.380 27.355 -23.691 1.00 89.31 383 LYS A CA 1
ATOM 3177 C C . LYS A 1 383 ? 29.868 27.493 -24.025 1.00 89.31 383 LYS A C 1
ATOM 3179 O O . LYS A 1 383 ? 30.209 27.941 -25.121 1.00 89.31 383 LYS A O 1
ATOM 3184 N N . GLU A 1 384 ? 30.747 27.076 -23.118 1.00 88.81 384 GLU A N 1
ATOM 3185 C CA . GLU A 1 384 ? 32.198 27.083 -23.320 1.00 88.81 384 GLU A CA 1
ATOM 3186 C C . GLU A 1 384 ? 32.628 26.102 -24.426 1.00 88.81 384 GLU A C 1
ATOM 3188 O O . GLU A 1 384 ? 33.385 26.460 -25.333 1.00 88.81 384 GLU A O 1
ATOM 3193 N N . LEU A 1 385 ? 32.068 24.890 -24.433 1.00 87.88 385 LEU A N 1
ATOM 3194 C CA . LEU A 1 385 ? 32.318 23.893 -25.472 1.00 87.88 385 LEU A CA 1
ATOM 3195 C C . LEU A 1 385 ? 31.866 24.374 -26.859 1.00 87.88 385 LEU A C 1
ATOM 3197 O O . LEU A 1 385 ? 32.603 24.220 -27.837 1.00 87.88 385 LEU A O 1
ATOM 3201 N N . ASP A 1 386 ? 30.692 24.995 -26.957 1.00 88.19 386 ASP A N 1
ATOM 3202 C CA . ASP A 1 386 ? 30.193 25.573 -28.206 1.00 88.19 386 ASP A CA 1
ATOM 3203 C C . ASP A 1 386 ? 31.049 26.751 -28.680 1.00 88.19 386 ASP A C 1
ATOM 3205 O O . ASP A 1 386 ? 31.314 26.886 -29.881 1.00 88.19 386 ASP A O 1
ATOM 3209 N N . TYR A 1 387 ? 31.528 27.588 -27.756 1.00 90.88 387 TYR A N 1
ATOM 3210 C CA . TYR A 1 387 ? 32.472 28.657 -28.072 1.00 90.88 387 TYR A CA 1
ATOM 3211 C C . TYR A 1 387 ? 33.764 28.097 -28.681 1.00 90.88 387 TYR A C 1
ATOM 3213 O O . TYR A 1 387 ? 34.175 28.538 -29.762 1.00 90.88 387 TYR A O 1
ATOM 3221 N N . HIS A 1 388 ? 34.368 27.085 -28.049 1.00 84.94 388 HIS A N 1
ATOM 3222 C CA . HIS A 1 388 ? 35.584 26.445 -28.553 1.00 84.94 388 HIS A CA 1
ATOM 3223 C C . HIS A 1 388 ? 35.365 25.714 -29.880 1.00 84.94 388 HIS A C 1
ATOM 3225 O O . HIS A 1 388 ? 36.211 25.815 -30.768 1.00 84.94 388 HIS A O 1
ATOM 3231 N N . ARG A 1 389 ? 34.217 25.053 -30.077 1.00 86.00 389 ARG A N 1
ATOM 3232 C CA . ARG A 1 389 ? 33.851 24.460 -31.376 1.00 86.00 389 ARG A CA 1
ATOM 3233 C C . ARG A 1 389 ? 33.787 25.508 -32.479 1.00 86.00 389 ARG A C 1
ATOM 3235 O O . ARG A 1 389 ? 34.414 25.337 -33.521 1.00 86.00 389 ARG A O 1
ATOM 3242 N N . ARG A 1 390 ? 33.093 26.625 -32.243 1.00 88.31 390 ARG A N 1
ATOM 3243 C CA . ARG A 1 390 ? 33.002 27.728 -33.216 1.00 88.31 390 ARG A CA 1
ATOM 3244 C C . ARG A 1 390 ? 34.353 28.387 -33.475 1.00 88.31 390 ARG A C 1
ATOM 3246 O O . ARG A 1 390 ? 34.594 28.874 -34.577 1.00 88.31 390 ARG A O 1
ATOM 3253 N N . ALA A 1 391 ? 35.223 28.475 -32.471 1.00 86.38 391 ALA A N 1
ATOM 3254 C CA . ALA A 1 391 ? 36.593 28.943 -32.660 1.00 86.38 391 ALA A CA 1
ATOM 3255 C C . ALA A 1 391 ? 37.378 27.977 -33.561 1.00 86.38 391 ALA A C 1
ATOM 3257 O O . ALA A 1 391 ? 37.910 28.405 -34.578 1.00 86.38 391 ALA A O 1
ATOM 3258 N N . TYR A 1 392 ? 37.344 26.676 -33.268 1.00 85.81 392 TYR A N 1
ATOM 3259 C CA . TYR A 1 392 ? 38.004 25.649 -34.073 1.00 85.81 392 TYR A CA 1
ATOM 3260 C C . TYR A 1 392 ? 37.515 25.621 -35.529 1.00 85.81 392 TYR A C 1
ATOM 3262 O O . TYR A 1 392 ? 38.322 25.595 -36.455 1.00 85.81 392 TYR A O 1
ATOM 3270 N N . GLU A 1 393 ? 36.202 25.687 -35.760 1.00 84.62 393 GLU A N 1
ATOM 3271 C CA . GLU A 1 393 ? 35.635 25.751 -37.113 1.00 84.62 393 GLU A CA 1
ATOM 3272 C C . GLU A 1 393 ? 36.080 27.003 -37.878 1.00 84.62 393 GLU A C 1
ATOM 3274 O O . GLU A 1 393 ? 36.295 26.942 -39.090 1.00 84.62 393 GLU A O 1
ATOM 3279 N N . ARG A 1 394 ? 36.224 28.142 -37.187 1.00 84.31 394 ARG A N 1
ATOM 3280 C CA . ARG A 1 394 ? 36.755 29.374 -37.783 1.00 84.31 394 ARG A CA 1
ATOM 3281 C C . ARG A 1 394 ? 38.221 29.215 -38.167 1.00 84.31 394 ARG A C 1
ATOM 3283 O O . ARG A 1 394 ? 38.546 29.517 -39.309 1.00 84.31 394 ARG A O 1
ATOM 3290 N N . GLU A 1 395 ? 39.059 28.690 -37.278 1.00 82.38 395 GLU A N 1
ATOM 3291 C CA . GLU A 1 395 ? 40.475 28.417 -37.567 1.00 82.38 395 GLU A CA 1
ATOM 3292 C C . GLU A 1 395 ? 40.636 27.442 -38.740 1.00 82.38 395 GLU A C 1
ATOM 3294 O O . GLU A 1 395 ? 41.431 27.675 -39.646 1.00 82.38 395 GLU A O 1
ATOM 3299 N N . LEU A 1 396 ? 39.814 26.389 -38.799 1.00 80.88 396 LEU A N 1
ATOM 3300 C CA . LEU A 1 396 ? 39.820 25.443 -39.916 1.00 80.88 396 LEU A CA 1
ATOM 3301 C C . LEU A 1 396 ? 39.436 26.119 -41.241 1.00 80.88 396 LEU A C 1
ATOM 3303 O O . LEU A 1 396 ? 40.051 25.854 -42.273 1.00 80.88 396 LEU A O 1
ATOM 3307 N N . ARG A 1 397 ? 38.428 27.002 -41.227 1.00 80.75 397 ARG A N 1
ATOM 3308 C CA . ARG A 1 397 ? 38.047 27.789 -42.409 1.00 80.75 397 ARG A CA 1
ATOM 3309 C C . ARG A 1 397 ? 39.157 28.746 -42.826 1.00 80.75 397 ARG A C 1
ATOM 3311 O O . ARG A 1 397 ? 39.445 28.805 -44.012 1.00 80.75 397 ARG A O 1
ATOM 3318 N N . ILE A 1 398 ? 39.793 29.444 -41.884 1.00 78.56 398 ILE A N 1
ATOM 3319 C CA . ILE A 1 398 ? 40.929 30.336 -42.161 1.00 78.56 398 ILE A CA 1
ATOM 3320 C C . ILE A 1 398 ? 42.074 29.545 -42.798 1.00 78.56 398 ILE A C 1
ATOM 3322 O O . ILE A 1 398 ? 42.531 29.919 -43.872 1.00 78.56 398 ILE A O 1
ATOM 3326 N N . ALA A 1 399 ? 42.457 28.403 -42.222 1.00 76.56 399 ALA A N 1
ATOM 3327 C CA . ALA A 1 399 ? 43.501 27.542 -42.773 1.00 76.56 399 ALA A CA 1
ATOM 3328 C C . ALA A 1 399 ? 43.162 27.013 -44.180 1.00 76.56 399 ALA A C 1
ATOM 3330 O O . ALA A 1 399 ? 44.047 26.879 -45.025 1.00 76.56 399 ALA A O 1
ATOM 3331 N N . ASN A 1 400 ? 41.888 26.716 -44.459 1.00 77.69 400 ASN A N 1
ATOM 3332 C CA . ASN A 1 400 ? 41.449 26.345 -45.805 1.00 77.69 400 ASN A CA 1
ATOM 3333 C C . ASN A 1 400 ? 41.517 27.541 -46.768 1.00 77.69 400 ASN A C 1
ATOM 3335 O O . ASN A 1 400 ? 42.058 27.401 -47.859 1.00 77.69 400 ASN A O 1
ATOM 3339 N N . TYR A 1 401 ? 41.082 28.730 -46.348 1.00 75.44 401 TYR A N 1
ATOM 3340 C CA . TYR A 1 401 ? 41.164 29.942 -47.167 1.00 75.44 401 TYR A CA 1
ATOM 3341 C C . TYR A 1 401 ? 42.604 30.399 -47.430 1.00 75.44 401 TYR A C 1
ATOM 3343 O O . TYR A 1 401 ? 42.885 30.935 -48.498 1.00 75.44 401 TYR A O 1
ATOM 3351 N N . GLU A 1 402 ? 43.538 30.176 -46.504 1.00 73.69 402 GLU A N 1
ATOM 3352 C CA . GLU A 1 402 ? 44.966 30.422 -46.729 1.00 73.69 402 GLU A CA 1
ATOM 3353 C C . GLU A 1 402 ? 45.550 29.473 -47.780 1.00 73.69 402 GLU A C 1
ATOM 3355 O O . GLU A 1 402 ? 46.320 29.910 -48.639 1.00 73.69 402 GLU A O 1
ATOM 3360 N N . LYS A 1 403 ? 45.140 28.197 -47.772 1.00 75.06 403 LYS A N 1
ATOM 3361 C CA . LYS A 1 403 ? 45.501 27.237 -48.827 1.00 75.06 403 LYS A CA 1
ATOM 3362 C C . LYS A 1 403 ? 44.919 27.643 -50.178 1.00 75.06 403 LYS A C 1
ATOM 3364 O O . LYS A 1 403 ? 45.650 27.648 -51.165 1.00 75.06 403 LYS A O 1
ATOM 3369 N N . ASP A 1 404 ? 43.648 28.035 -50.211 1.00 67.62 404 ASP A N 1
ATOM 3370 C CA . ASP A 1 404 ? 42.987 28.497 -51.434 1.00 67.62 404 ASP A CA 1
ATOM 3371 C C . ASP A 1 404 ? 43.655 29.771 -51.975 1.00 67.62 404 ASP A C 1
ATOM 3373 O O . ASP A 1 404 ? 43.858 29.908 -53.179 1.00 67.62 404 ASP A O 1
ATOM 3377 N N . ARG A 1 405 ? 44.092 30.679 -51.089 1.00 69.12 405 ARG A N 1
ATOM 3378 C CA . ARG A 1 405 ? 44.833 31.893 -51.457 1.00 69.12 405 ARG A CA 1
ATOM 3379 C C . ARG A 1 405 ? 46.224 31.594 -52.019 1.00 69.12 405 ARG A C 1
ATOM 3381 O O . ARG A 1 405 ? 46.659 32.291 -52.930 1.00 69.12 405 ARG A O 1
ATOM 3388 N N . ALA A 1 406 ? 46.915 30.580 -51.500 1.00 70.00 406 ALA A N 1
ATOM 3389 C CA . ALA A 1 406 ? 48.213 30.140 -52.015 1.00 70.00 406 ALA A CA 1
ATOM 3390 C C . ALA A 1 406 ? 48.114 29.449 -53.391 1.00 70.00 406 ALA A C 1
ATOM 3392 O O . ALA A 1 406 ? 49.106 29.394 -54.115 1.00 70.00 406 ALA A O 1
ATOM 3393 N N . ALA A 1 407 ? 46.931 28.945 -53.758 1.00 68.12 407 ALA A N 1
ATOM 3394 C CA . ALA A 1 407 ? 46.657 28.305 -55.044 1.00 68.12 407 ALA A CA 1
ATOM 3395 C C . ALA A 1 407 ? 46.181 29.279 -56.146 1.00 68.12 407 ALA A C 1
ATOM 3397 O O . ALA A 1 407 ? 45.979 28.852 -57.282 1.00 68.12 407 ALA A O 1
ATOM 3398 N N . LEU A 1 408 ? 46.011 30.573 -55.841 1.00 65.62 408 LEU A N 1
ATOM 3399 C CA . LEU A 1 408 ? 45.587 31.591 -56.810 1.00 65.62 408 LEU A CA 1
ATOM 3400 C C . LEU A 1 408 ? 46.704 31.935 -57.807 1.00 65.62 408 LEU A C 1
ATOM 3402 O O . LEU A 1 408 ? 47.803 32.324 -57.409 1.00 65.62 408 LEU A O 1
ATOM 3406 N N . GLN A 1 409 ? 46.393 31.863 -59.104 1.00 62.06 409 GLN A N 1
ATOM 3407 C CA . GLN A 1 409 ? 47.259 32.330 -60.191 1.00 62.06 409 GLN A CA 1
ATOM 3408 C C . GLN A 1 409 ? 46.761 33.674 -60.763 1.00 62.06 409 GLN A C 1
ATOM 3410 O O . GLN A 1 409 ? 45.551 33.912 -60.785 1.00 62.06 409 GLN A O 1
ATOM 3415 N N . PRO A 1 410 ? 47.657 34.571 -61.227 1.00 59.69 410 PRO A N 1
ATOM 3416 C CA . PRO A 1 410 ? 47.260 35.868 -61.779 1.00 59.69 410 PRO A CA 1
ATOM 3417 C C . PRO A 1 410 ? 46.389 35.702 -63.034 1.00 59.69 410 PRO A C 1
ATOM 3419 O O . PRO A 1 410 ? 46.795 35.015 -63.971 1.00 59.69 410 PRO A O 1
ATOM 3422 N N . GLY A 1 411 ? 45.223 36.356 -63.070 1.00 66.50 411 GLY A N 1
ATOM 3423 C CA . GLY A 1 411 ? 44.295 36.330 -64.208 1.00 66.50 411 GLY A CA 1
ATOM 3424 C C . GLY A 1 411 ? 43.141 35.320 -64.130 1.00 66.50 411 GLY A C 1
ATOM 3425 O O . GLY A 1 411 ? 42.229 35.408 -64.952 1.00 66.50 411 GLY A O 1
ATOM 3426 N N . GLU A 1 412 ? 43.111 34.411 -63.148 1.00 63.53 412 GLU A N 1
ATOM 3427 C CA . GLU A 1 412 ? 41.951 33.539 -62.905 1.00 63.53 412 GLU A CA 1
ATOM 3428 C C . GLU A 1 412 ? 41.002 34.138 -61.846 1.00 63.53 412 GLU A C 1
ATOM 3430 O O . GLU A 1 412 ? 41.456 34.757 -60.877 1.00 63.53 412 GLU A O 1
ATOM 3435 N N . PRO A 1 413 ? 39.669 34.002 -62.007 1.00 65.38 413 PRO A N 1
ATOM 3436 C CA . PRO A 1 413 ? 38.706 34.517 -61.040 1.00 65.38 413 PRO A CA 1
ATOM 3437 C C . PRO A 1 413 ? 38.863 33.794 -59.702 1.00 65.38 413 PRO A C 1
ATOM 3439 O O . PRO A 1 413 ? 38.829 32.566 -59.635 1.00 65.38 413 PRO A O 1
ATOM 3442 N N . CYS A 1 414 ? 38.993 34.562 -58.620 1.00 65.50 414 CYS A N 1
ATOM 3443 C CA . CYS A 1 414 ? 39.127 34.000 -57.282 1.00 65.50 414 CYS A CA 1
ATOM 3444 C C . CYS A 1 414 ? 37.936 33.074 -56.956 1.00 65.50 414 CYS A C 1
ATOM 3446 O O . CYS A 1 414 ? 36.794 33.519 -57.052 1.00 65.50 414 CYS A O 1
ATOM 3448 N N . PRO A 1 415 ? 38.139 31.825 -56.504 1.00 62.97 415 PRO A N 1
ATOM 3449 C CA . PRO A 1 415 ? 37.042 30.883 -56.274 1.00 62.97 415 PRO A CA 1
ATOM 3450 C C . PRO A 1 415 ? 36.121 31.275 -55.102 1.00 62.97 415 PRO A C 1
ATOM 3452 O O . PRO A 1 415 ? 35.039 30.712 -54.967 1.00 62.97 415 PRO A O 1
ATOM 3455 N N . LEU A 1 416 ? 36.514 32.250 -54.271 1.00 64.44 416 LEU A N 1
ATOM 3456 C CA . LEU A 1 416 ? 35.735 32.713 -53.114 1.00 64.44 416 LEU A CA 1
ATOM 3457 C C . LEU A 1 416 ? 34.830 33.916 -53.415 1.00 64.44 416 LEU A C 1
ATOM 3459 O O . LEU A 1 416 ? 33.744 34.017 -52.849 1.00 64.44 416 LEU A O 1
ATOM 3463 N N . CYS A 1 417 ? 35.258 34.832 -54.285 1.00 72.44 417 CYS A N 1
ATOM 3464 C CA . CYS A 1 417 ? 34.516 36.061 -54.604 1.00 72.44 417 CYS A CA 1
ATOM 3465 C C . CYS A 1 417 ? 34.307 36.292 -56.107 1.00 72.44 417 CYS A C 1
ATOM 3467 O O . CYS A 1 417 ? 33.688 37.280 -56.490 1.00 72.44 417 CYS A O 1
ATOM 3469 N N . LEU A 1 418 ? 34.807 35.383 -56.951 1.00 61.34 418 LEU A N 1
ATOM 3470 C CA . LEU A 1 418 ? 34.715 35.375 -58.416 1.00 61.34 418 LEU A CA 1
ATOM 3471 C C . LEU A 1 418 ? 35.273 36.629 -59.107 1.00 61.34 418 LEU A C 1
ATOM 3473 O O . LEU A 1 418 ? 35.082 36.812 -60.307 1.00 61.34 418 LEU A O 1
ATOM 3477 N N . SER A 1 419 ? 35.993 37.481 -58.378 1.00 60.47 419 SER A N 1
ATOM 3478 C CA . SER A 1 419 ? 36.677 38.644 -58.933 1.00 60.47 419 SER A CA 1
ATOM 3479 C C . SER A 1 419 ? 38.018 38.230 -59.539 1.00 60.47 419 SER A C 1
ATOM 3481 O O . SER A 1 419 ? 38.837 37.593 -58.873 1.00 60.47 419 SER A O 1
ATOM 3483 N N . THR A 1 420 ? 38.248 38.612 -60.791 1.00 60.22 420 THR A N 1
ATOM 3484 C CA . THR A 1 420 ? 39.556 38.570 -61.460 1.00 60.22 420 THR A CA 1
ATOM 3485 C C . THR A 1 420 ? 40.410 39.751 -61.001 1.00 60.22 420 THR A C 1
ATOM 3487 O O . THR A 1 420 ? 39.946 40.891 -61.074 1.00 60.22 420 THR A O 1
ATOM 3490 N N . HIS A 1 421 ? 41.630 39.475 -60.536 1.00 54.53 421 HIS A N 1
ATOM 3491 C CA . HIS A 1 421 ? 42.642 40.474 -60.176 1.00 54.53 421 HIS A CA 1
ATOM 3492 C C . HIS A 1 421 ? 43.782 40.509 -61.186 1.00 54.53 421 HIS A C 1
ATOM 3494 O O . HIS A 1 421 ? 44.186 39.415 -61.650 1.00 54.53 421 HIS A O 1
#

Foldseek 3Di:
DPPPVVVVVVVVVVVVVVVVVVVVVPCPDDPVVVVVVVVVVVVVVVVVVVVVVVVVVVVVVVVVVVVVVVVVVVVVVVVVVVVVVVVVCVVCVVVVVVVVVCVVCVVCVVVVVVVVVVVVVVVVVVVVVVVVVVVVVVVVVVVVVVVVVVVVVVVVVVVVVVVVVVCVVVVVVVVVVVVVVVVVVVVVVVVVVVVVVVVVVVVVVVVVVVVVVVVVVVVVVVVVVVVVCCVVCVPVPDDPDPPPPPPVVVVVVVVVVVVVVVVVVVVVVVVVVVVVVVVVVVVVVVVVVVVVVVVVVVVVVVCVVDPDDPDPVVVVVVVVVVVVVVVVVVVVVVVVVVVVVVVVVVVVVVVVVVVVVVVVVVVVVVVVVVVVVVVVVVVVVVVVVVVVVVVVVVVVVVVVVVVLVVVDDQQAQRPPHRDHD

Radius of gyration: 94.11 Å; Cα contacts (8 Å, |Δi|>4): 17; chains: 1; bounding box: 185×60×294 Å